Protein 3IQ0 (pdb70)

Radius of gyration: 28.47 Å; Cα contacts (8 Å, |Δi|>4): 1416; chains: 2; bounding box: 80×66×65 Å

InterPro domains:
  IPR011611 Carbohydrate kinase PfkB [PF00294] (44-296)
  IPR029056 Ribokinase-like [G3DSA:3.40.1190.20] (1-311)
  IPR029056 Ribokinase-like [SSF53613] (1-308)
  IPR050306 PfkB Carbohydrate Kinase [PTHR43085] (6-304)

Sequence (599 aa):
SKVFTIGEILVEIASKIGQPFDQPGIWNGPYPSGAPAIFIDQVTRLGVPCGIISCVGNDGFGDINIHRLAADGVDIRGISVLPLEATGSAFVTYHNRDFIFNIKNAACGKLSAQHVDENILKDCTHFHIGSSLFSFHVDAVKKAVTIVKANGGVISFDPNIRKELDIPERDALHFVLELTDIYPSEGEVLLLSPHSTPERAIAGFLEEGVKEVIVKRGNQGASYYSANEQFHVESYPVEEVDPTGAGDCFGGAWIACRQLGFDAHRALQYANACGALAVTRRGPEGTSRLEIETFIQRHLSKVFTIGEILVEIASKIGQPFDQPGIWNGPYPSGAPAIFIDQVTRLGVPCGIISCVGNDGFGDINIHRLAADGVDIRGISVLPLEATGSAFVTYGDRDFIFNIKNAACGKLSAQHVDENILKDCTHFHIGSSLFSFHVDAVKKAVTIVKANGGVISFDPNIRKELDIPERDALHFVLELTDIYPSEGEVLLLSPHSTPERAIAGFLEEGVKEVIVKRGNQGASYYSANEQFHVESYPVEEVDPTGAGDCFGGAWIACRQLGFDAHRALQYANACGALAVTRRGPEGTSRLEIETFIQRH

Organism: Escherichia coli O6:H1 (strain CFT073 / ATCC 700928 / UPEC) (NCBI:txid199310)

Secondary structure (DSSP, 8-state):
-EEEEES--EEE---SBT--SSS-EEEEE-EEE-HHHHHHHHHHHTT--EEEEEEEESSHHHHHHHHHHHHTT-B-TTEEEETTSPPEEEEEEB---EEEEE-TTSGGGG--GGG--GGGGTTEEEEE--TT-SS---HHHHHHHHHHHHTTPEEE----------S---HHHHHHHHT-SB--BGGGTTTT-S-SSHHHHHHHHHHHT-SBEEEE-GGG-EEEE-SS-EEEEPPPP---S--TTHHHHHHHHHHHHHHTT--HHHHHHHHHHHHHHHTTS----------HHHHHHH-/--EEEEES--EEE---STT--SSS-EEEEE-EEE-HHHHHHHHHHHTT--EEEEEEEESSHHHHHHHHHHHHTT-B-TTEEEETTS--EEEEE------EEEE-TTSSGGG--TTTT-SSSSTTEEEEE--TT-SS---HHHHHHHHHHHHTT-EEE----------S---HHHHHHHHT-SB--BGGGTTTT-SSSSHHHHHHHHHHHT--BEEEE-GGG-EEEE-SS-EEEEPPPP------TTHHHHHHHHHHHHHHTT--HHHHHHHHHHHHHHHTTSS---------HHHHHHH-

B-factor: mean 29.94, std 11.5, range [10.71, 70.35]

Structure (mmCIF, N/CA/C/O backbone):
data_3IQ0
#
_entry.id   3IQ0
#
_cell.length_a   63.304
_cell.length_b   87.256
_cell.length_c   112.249
_cell.angle_alpha   90.00
_cell.angle_beta   90.00
_cell.angle_gamma   90.00
#
_symmetry.space_group_name_H-M   'P 21 21 21'
#
loop_
_entity.id
_entity.type
_entity.pdbx_description
1 polymer 'putative Ribokinase II'
2 non-polymer 'MAGNESIUM ION'
3 non-polymer "ADENOSINE-5'-TRIPHOSPHATE"
4 water water
#
loop_
_atom_site.group_PDB
_atom_site.id
_atom_site.type_symbol
_atom_site.label_atom_id
_atom_site.label_alt_id
_atom_site.label_comp_id
_atom_site.label_asym_id
_atom_site.label_entity_id
_atom_site.label_seq_id
_atom_site.pdbx_PDB_ins_code
_atom_site.Cartn_x
_atom_site.Cartn_y
_atom_site.Cartn_z
_atom_site.occupancy
_atom_site.B_iso_or_equiv
_atom_site.auth_seq_id
_atom_site.auth_comp_id
_atom_site.auth_asym_id
_atom_site.auth_atom_id
_atom_site.pdbx_PDB_model_num
ATOM 1 N N . SER A 1 4 ? -2.200 57.131 41.102 1.00 35.35 -1 SER A N 1
ATOM 2 C CA . SER A 1 4 ? -1.243 57.967 40.319 1.00 35.43 -1 SER A CA 1
ATOM 3 C C . SER A 1 4 ? -1.846 58.276 38.953 1.00 34.68 -1 SER A C 1
ATOM 4 O O . SER A 1 4 ? -1.877 57.424 38.066 1.00 36.75 -1 SER A O 1
ATOM 7 N N . LYS A 1 5 ? -2.310 59.509 38.793 1.00 30.12 3 LYS A N 1
ATOM 8 C CA . LYS A 1 5 ? -2.959 59.945 37.569 1.00 26.58 3 LYS A CA 1
ATOM 9 C C . LYS A 1 5 ? -2.235 61.119 36.906 1.00 21.95 3 LYS A C 1
ATOM 10 O O . LYS A 1 5 ? -1.725 62.012 37.582 1.00 18.61 3 LYS A O 1
ATOM 16 N N . VAL A 1 6 ? -2.201 61.098 35.578 1.00 18.09 4 VAL A N 1
ATOM 17 C CA . VAL A 1 6 ? -1.583 62.151 34.774 1.00 15.27 4 VAL A CA 1
ATOM 18 C C . VAL A 1 6 ? -2.709 63.070 34.305 1.00 17.27 4 VAL A C 1
ATOM 19 O O . VAL A 1 6 ? -3.698 62.604 33.754 1.00 15.09 4 VAL A O 1
ATOM 23 N N . PHE A 1 7 ? -2.562 64.369 34.514 1.00 15.88 5 PHE A N 1
ATOM 24 C CA . PHE A 1 7 ? -3.602 65.307 34.098 1.00 13.25 5 PHE A CA 1
ATOM 25 C C . PHE A 1 7 ? -3.022 66.387 33.197 1.00 15.02 5 PHE A C 1
ATOM 26 O O . PHE A 1 7 ? -1.841 66.705 33.294 1.00 12.62 5 PHE A O 1
ATOM 34 N N . THR A 1 8 ? -3.841 66.920 32.296 1.00 14.69 6 THR A N 1
ATOM 35 C CA . THR A 1 8 ? -3.405 68.040 31.477 1.00 14.96 6 THR A CA 1
ATOM 36 C C . THR A 1 8 ? -4.576 69.008 31.470 1.00 14.56 6 THR A C 1
ATOM 37 O O . THR A 1 8 ? -5.616 68.731 32.055 1.00 14.59 6 THR A O 1
ATOM 41 N N . ILE A 1 9 ? -4.416 70.137 30.801 1.00 16.51 7 ILE A N 1
ATOM 42 C CA . ILE A 1 9 ? -5.471 71.132 30.768 1.00 15.84 7 ILE A CA 1
ATOM 43 C C . ILE A 1 9 ? -5.328 71.937 29.490 1.00 16.39 7 ILE A C 1
ATOM 44 O O . ILE A 1 9 ? -4.250 71.980 28.900 1.00 16.32 7 ILE A O 1
ATOM 49 N N . GLY A 1 10 ? -6.411 72.556 29.038 1.00 15.54 8 GLY A N 1
ATOM 50 C CA . GLY A 1 10 ? -6.283 73.358 27.844 1.00 17.92 8 GLY A CA 1
ATOM 51 C C . GLY A 1 10 ? -7.379 73.272 26.813 1.00 18.07 8 GLY A C 1
ATOM 52 O O . GLY A 1 10 ? -8.500 72.844 27.092 1.00 19.75 8 GLY A O 1
ATOM 53 N N . GLU A 1 11 ? -7.027 73.684 25.600 1.00 17.41 9 GLU A N 1
ATOM 54 C CA . GLU A 1 11 ? -7.960 73.714 24.498 1.00 17.82 9 GLU A CA 1
ATOM 55 C C . GLU A 1 11 ? -8.286 72.355 23.914 1.00 19.12 9 GLU A C 1
ATOM 56 O O . GLU A 1 11 ? -7.421 71.487 23.775 1.00 19.38 9 GLU A O 1
ATOM 62 N N . ILE A 1 12 ? -9.560 72.176 23.597 1.00 16.70 10 ILE A N 1
ATOM 63 C CA . ILE A 1 12 ? -10.048 70.971 22.953 1.00 17.08 10 ILE A CA 1
ATOM 64 C C . ILE A 1 12 ? -10.870 71.529 21.798 1.00 17.06 10 ILE A C 1
ATOM 65 O O . ILE A 1 12 ? -11.679 72.433 21.989 1.00 14.21 10 ILE A O 1
ATOM 70 N N . LEU A 1 13 ? -10.645 71.015 20.597 1.00 16.55 11 LEU A N 1
ATOM 71 C CA . LEU A 1 13 ? -11.372 71.510 19.440 1.00 17.29 11 LEU A CA 1
ATOM 72 C C . LEU A 1 13 ? -11.491 70.432 18.392 1.00 17.25 11 LEU A C 1
ATOM 73 O O . LEU A 1 13 ? -10.995 69.320 18.564 1.00 18.10 11 LEU A O 1
ATOM 78 N N . VAL A 1 14 ? -12.178 70.756 17.308 1.00 16.77 12 VAL A N 1
ATOM 79 C CA . VAL A 1 14 ? -12.314 69.810 16.227 1.00 16.79 12 VAL A CA 1
ATOM 80 C C . VAL A 1 14 ? -11.570 70.420 15.056 1.00 18.59 12 VAL A C 1
ATOM 81 O O . VAL A 1 14 ? -11.495 71.651 14.925 1.00 18.07 12 VAL A O 1
ATOM 85 N N . GLU A 1 15 ? -10.987 69.562 14.233 1.00 17.92 13 GLU A N 1
ATOM 86 C CA . GLU A 1 15 ? -10.278 70.026 13.064 1.00 21.65 13 GLU A CA 1
ATOM 87 C C . GLU A 1 15 ? -11.070 69.589 11.835 1.00 20.26 13 GLU A C 1
ATOM 88 O O . GLU A 1 15 ? -11.644 68.497 11.808 1.00 20.30 13 GLU A O 1
ATOM 94 N N . ILE A 1 16 ? -11.110 70.470 10.842 1.00 20.81 14 ILE A N 1
ATOM 95 C CA . ILE A 1 16 ? -11.797 70.243 9.570 1.00 21.12 14 ILE A CA 1
ATOM 96 C C . ILE A 1 16 ? -10.667 70.346 8.552 1.00 21.77 14 ILE A C 1
ATOM 97 O O . ILE A 1 16 ? -10.046 71.402 8.431 1.00 20.57 14 ILE A O 1
ATOM 110 N N . ALA A 1 18 ? -8.978 70.144 4.629 1.00 23.18 16 ALA A N 1
ATOM 111 C CA . ALA A 1 18 ? -9.272 70.267 3.205 1.00 25.66 16 ALA A CA 1
ATOM 112 C C . ALA A 1 18 ? -9.026 68.914 2.557 1.00 28.27 16 ALA A C 1
ATOM 113 O O . ALA A 1 18 ? -8.142 68.164 2.986 1.00 28.13 16 ALA A O 1
ATOM 115 N N . SER A 1 19 ? -9.817 68.606 1.533 1.00 29.35 17 SER A N 1
ATOM 116 C CA . SER A 1 19 ? -9.714 67.340 0.815 1.00 31.71 17 SER A CA 1
ATOM 117 C C . SER A 1 19 ? -8.578 67.302 -0.196 1.00 31.78 17 SER A C 1
ATOM 118 O O . SER A 1 19 ? -8.154 66.222 -0.599 1.00 32.93 17 SER A O 1
ATOM 121 N N . LYS A 1 20 ? -8.095 68.468 -0.615 1.00 32.34 18 LYS A N 1
ATOM 122 C CA . LYS A 1 20 ? -7.018 68.522 -1.599 1.00 33.84 18 LYS A CA 1
ATOM 123 C C . LYS A 1 20 ? -5.871 69.454 -1.239 1.00 34.02 18 LYS A C 1
ATOM 124 O O . LYS A 1 20 ? -6.056 70.459 -0.552 1.00 33.26 18 LYS A O 1
ATOM 130 N N . ILE A 1 21 ? -4.683 69.108 -1.727 1.00 33.11 19 ILE A N 1
ATOM 131 C CA . ILE A 1 21 ? -3.505 69.926 -1.514 1.00 34.04 19 ILE A CA 1
ATOM 132 C C . ILE A 1 21 ? -3.765 71.154 -2.374 1.00 34.32 19 ILE A C 1
ATOM 133 O O . ILE A 1 21 ? -4.271 71.032 -3.488 1.00 35.47 19 ILE A O 1
ATOM 138 N N . GLY A 1 22 ? -3.445 72.334 -1.855 1.00 34.24 20 GLY A N 1
ATOM 139 C CA . GLY A 1 22 ? -3.669 73.552 -2.613 1.00 33.69 20 GLY A CA 1
ATOM 140 C C . GLY A 1 22 ? -5.064 74.136 -2.447 1.00 33.60 20 GLY A C 1
ATOM 141 O O . GLY A 1 22 ? -5.295 75.297 -2.791 1.00 34.28 20 GLY A O 1
ATOM 142 N N . GLN A 1 23 ? -5.996 73.342 -1.922 1.00 33.16 21 GLN A N 1
ATOM 143 C CA . GLN A 1 23 ? -7.367 73.809 -1.722 1.00 31.45 21 GLN A CA 1
ATOM 144 C C . GLN A 1 23 ? -7.365 75.101 -0.906 1.00 31.19 21 GLN A C 1
ATOM 145 O O . GLN A 1 23 ? -6.855 75.138 0.214 1.00 30.67 21 GLN A O 1
ATOM 151 N N . PRO A 1 24 ? -7.931 76.184 -1.464 1.00 29.40 22 PRO A N 1
ATOM 152 C CA . PRO A 1 24 ? -7.989 77.479 -0.780 1.00 29.08 22 PRO A CA 1
ATOM 153 C C . PRO A 1 24 ? -9.106 77.573 0.252 1.00 28.25 22 PRO A C 1
ATOM 154 O O . PRO A 1 24 ? -9.970 76.701 0.336 1.00 28.55 22 PRO A O 1
ATOM 158 N N . PHE A 1 25 ? -9.071 78.635 1.045 1.00 27.94 23 PHE A N 1
ATOM 159 C CA . PHE A 1 25 ? -10.096 78.870 2.050 1.00 27.66 23 PHE A CA 1
ATOM 160 C C . PHE A 1 25 ? -11.242 79.680 1.431 1.00 28.53 23 PHE A C 1
ATOM 161 O O . PHE A 1 25 ? -12.388 79.569 1.860 1.00 30.25 23 PHE A O 1
ATOM 169 N N . ASP A 1 26 ? -10.932 80.472 0.406 1.00 27.98 24 ASP A N 1
ATOM 170 C CA . ASP A 1 26 ? -11.931 81.331 -0.225 1.00 28.90 24 ASP A CA 1
ATOM 171 C C . ASP A 1 26 ? -12.639 80.792 -1.469 1.00 30.33 24 ASP A C 1
ATOM 172 O O . ASP A 1 26 ? -12.970 81.551 -2.379 1.00 28.69 24 ASP A O 1
ATOM 177 N N . GLN A 1 27 ? -12.890 79.488 -1.494 1.00 30.80 25 GLN A N 1
ATOM 178 C CA . GLN A 1 27 ? -13.576 78.852 -2.615 1.00 32.03 25 GLN A CA 1
ATOM 179 C C . GLN A 1 27 ? -14.355 77.648 -2.103 1.00 31.18 25 GLN A C 1
ATOM 180 O O . GLN A 1 27 ? -13.887 76.929 -1.214 1.00 31.18 25 GLN A O 1
ATOM 186 N N . PRO A 1 28 ? -15.560 77.415 -2.645 1.00 28.75 26 PRO A N 1
ATOM 187 C CA . PRO A 1 28 ? -16.325 76.260 -2.180 1.00 28.76 26 PRO A CA 1
ATOM 188 C C . PRO A 1 28 ? -15.506 75.014 -2.492 1.00 28.43 26 PRO A C 1
ATOM 189 O O . PRO A 1 28 ? -14.813 74.966 -3.505 1.00 28.50 26 PRO A O 1
ATOM 193 N N . GLY A 1 29 ? -15.574 74.017 -1.622 1.00 28.68 27 GLY A N 1
ATOM 194 C CA . GLY A 1 29 ? -14.819 72.802 -1.852 1.00 28.19 27 GLY A CA 1
ATOM 195 C C . GLY A 1 29 ? -15.285 71.678 -0.958 1.00 28.10 27 GLY A C 1
ATOM 196 O O . GLY A 1 29 ? -16.372 71.746 -0.384 1.00 30.01 27 GLY A O 1
ATOM 197 N N . ILE A 1 30 ? -14.462 70.641 -0.840 1.00 27.12 28 ILE A N 1
ATOM 198 C CA . ILE A 1 30 ? -14.792 69.491 -0.011 1.00 25.75 28 ILE A CA 1
ATOM 199 C C . ILE A 1 30 ? -13.850 69.408 1.195 1.00 24.68 28 ILE A C 1
ATOM 200 O O . ILE A 1 30 ? -12.636 69.550 1.056 1.00 23.70 28 ILE A O 1
ATOM 205 N N . TRP A 1 31 ? -14.426 69.174 2.369 1.00 23.19 29 TRP A N 1
ATOM 206 C CA . TRP A 1 31 ? -13.662 69.080 3.606 1.00 22.67 29 TRP A CA 1
ATOM 207 C C . TRP A 1 31 ? -13.984 67.794 4.350 1.00 23.51 29 TRP A C 1
ATOM 208 O O . TRP A 1 31 ? -15.063 67.226 4.192 1.00 24.05 29 TRP A O 1
ATOM 219 N N . ASN A 1 32 ? -13.035 67.342 5.167 1.00 23.48 30 ASN A N 1
ATOM 220 C CA . ASN A 1 32 ? -13.199 66.125 5.945 1.00 23.05 30 ASN A CA 1
ATOM 221 C C . ASN A 1 32 ? -13.157 66.467 7.424 1.00 22.97 30 ASN A C 1
ATOM 222 O O . ASN A 1 32 ? -12.346 67.285 7.856 1.00 22.30 30 ASN A O 1
ATOM 227 N N . GLY A 1 33 ? -14.027 65.833 8.199 1.00 22.70 31 GLY A N 1
ATOM 228 C CA . GLY A 1 33 ? -14.054 66.097 9.624 1.00 22.15 31 GLY A CA 1
ATOM 229 C C . GLY A 1 33 ? -15.471 66.031 10.147 1.00 23.04 31 GLY A C 1
ATOM 230 O O . GLY A 1 33 ? -16.375 65.598 9.429 1.00 23.80 31 GLY A O 1
ATOM 231 N N . PRO A 1 34 ? -15.699 66.448 11.399 1.00 21.07 32 PRO A N 1
ATOM 232 C CA . PRO A 1 34 ? -14.655 66.963 12.291 1.00 21.19 32 PRO A CA 1
ATOM 233 C C . PRO A 1 34 ? -13.797 65.836 12.869 1.00 22.45 32 PRO A C 1
ATOM 234 O O . PRO A 1 34 ? -14.227 64.685 12.909 1.00 20.46 32 PRO A O 1
ATOM 238 N N . TYR A 1 35 ? -12.580 66.171 13.299 1.00 23.41 33 TYR A N 1
ATOM 239 C CA . TYR A 1 35 ? -11.678 65.202 13.923 1.00 22.74 33 TYR A CA 1
ATOM 240 C C . TYR A 1 35 ? -11.310 65.757 15.299 1.00 22.74 33 TYR A C 1
ATOM 241 O O . TYR A 1 35 ? -11.094 66.959 15.445 1.00 22.16 33 TYR A O 1
ATOM 250 N N . PRO A 1 36 ? -11.246 64.894 16.328 1.00 21.92 34 PRO A N 1
ATOM 251 C CA . PRO A 1 36 ? -10.891 65.374 17.673 1.00 21.90 34 PRO A CA 1
ATOM 252 C C . PRO A 1 36 ? -9.518 66.021 17.600 1.00 20.31 34 PRO A C 1
ATOM 253 O O . PRO A 1 36 ? -8.644 65.529 16.890 1.00 21.17 34 PRO A O 1
ATOM 257 N N . SER A 1 37 ? -9.315 67.116 18.325 1.00 18.72 35 SER A N 1
ATOM 258 C CA . SER A 1 37 ? -8.032 67.794 18.239 1.00 17.48 35 SER A CA 1
ATOM 259 C C . SER A 1 37 ? -7.745 68.735 19.397 1.00 15.50 35 SER A C 1
ATOM 260 O O . SER A 1 37 ? -8.561 68.894 20.302 1.00 18.31 35 SER A O 1
ATOM 263 N N . GLY A 1 38 ? -6.588 69.384 19.337 1.00 16.13 36 GLY A N 1
ATOM 264 C CA . GLY A 1 38 ? -6.170 70.285 20.396 1.00 14.34 36 GLY A CA 1
ATOM 265 C C . GLY A 1 38 ? -4.978 69.610 21.053 1.00 15.32 36 GLY A C 1
ATOM 266 O O . GLY A 1 38 ? -5.096 68.474 21.483 1.00 15.28 36 GLY A O 1
ATOM 267 N N . ALA A 1 39 ? -3.839 70.295 21.141 1.00 13.95 37 ALA A N 1
ATOM 268 C CA . ALA A 1 39 ? -2.631 69.694 21.717 1.00 14.27 37 ALA A CA 1
ATOM 269 C C . ALA A 1 39 ? -2.802 68.949 23.054 1.00 12.20 37 ALA A C 1
ATOM 270 O O . ALA A 1 39 ? -2.325 67.830 23.207 1.00 12.67 37 ALA A O 1
ATOM 272 N N . PRO A 1 40 ? -3.479 69.556 24.037 1.00 13.85 38 PRO A N 1
ATOM 273 C CA . PRO A 1 40 ? -3.635 68.841 25.310 1.00 13.67 38 PRO A CA 1
ATOM 274 C C . PRO A 1 40 ? -4.387 67.522 25.130 1.00 14.48 38 PRO A C 1
ATOM 275 O O . PRO A 1 40 ? -4.042 66.512 25.737 1.00 14.88 38 PRO A O 1
ATOM 279 N N . ALA A 1 41 ? -5.413 67.543 24.284 1.00 13.50 39 ALA A N 1
ATOM 280 C CA . ALA A 1 41 ? -6.229 66.359 24.039 1.00 15.11 39 ALA A CA 1
ATOM 281 C C . ALA A 1 41 ? -5.457 65.258 23.329 1.00 13.46 39 ALA A C 1
ATOM 282 O O . ALA A 1 41 ? -5.629 64.084 23.625 1.00 15.43 39 ALA A O 1
ATOM 284 N N . ILE A 1 42 ? -4.613 65.642 22.383 1.00 15.81 40 ILE A N 1
ATOM 285 C CA . ILE A 1 42 ? -3.821 64.671 21.642 1.00 15.07 40 ILE A CA 1
ATOM 286 C C . ILE A 1 42 ? -2.843 64.030 22.620 1.00 14.39 40 ILE A C 1
ATOM 287 O O . ILE A 1 42 ? -2.704 62.807 22.673 1.00 14.69 40 ILE A O 1
ATOM 292 N N . PHE A 1 43 ? -2.199 64.872 23.420 1.00 14.23 41 PHE A N 1
ATOM 293 C CA . PHE A 1 43 ? -1.244 64.419 24.423 1.00 12.88 41 PHE A CA 1
ATOM 294 C C . PHE A 1 43 ? -1.905 63.419 25.365 1.00 14.13 41 PHE A C 1
ATOM 295 O O . PHE A 1 43 ? -1.413 62.305 25.539 1.00 14.58 41 PHE A O 1
ATOM 303 N N . ILE A 1 44 ? -3.029 63.816 25.957 1.00 11.96 42 ILE A N 1
ATOM 304 C CA . ILE A 1 44 ? -3.718 62.947 26.907 1.00 13.62 42 ILE A CA 1
ATOM 305 C C . ILE A 1 44 ? -4.283 61.696 26.250 1.00 13.70 42 ILE A C 1
ATOM 306 O O . ILE A 1 44 ? -4.444 60.667 26.911 1.00 14.71 42 ILE A O 1
ATOM 311 N N . ASP A 1 45 ? -4.554 61.757 24.949 1.00 15.82 43 ASP A N 1
ATOM 312 C CA . ASP A 1 45 ? -5.052 60.570 24.268 1.00 15.52 43 ASP A CA 1
ATOM 313 C C . ASP A 1 45 ? -3.915 59.561 24.155 1.00 15.68 43 ASP A C 1
ATOM 314 O O . ASP A 1 45 ? -4.124 58.362 24.313 1.00 13.99 43 ASP A O 1
ATOM 319 N N . GLN A 1 46 ? -2.709 60.052 23.873 1.00 16.13 44 GLN A N 1
ATOM 320 C CA . GLN A 1 46 ? -1.540 59.182 23.753 1.00 16.32 44 GLN A CA 1
ATOM 321 C C . GLN A 1 46 ? -1.203 58.553 25.113 1.00 16.80 44 GLN A C 1
ATOM 322 O O . GLN A 1 46 ? -0.770 57.410 25.188 1.00 14.54 44 GLN A O 1
ATOM 328 N N . VAL A 1 47 ? -1.394 59.307 26.189 1.00 14.86 45 VAL A N 1
ATOM 329 C CA . VAL A 1 47 ? -1.110 58.779 27.521 1.00 15.83 45 VAL A CA 1
ATOM 330 C C . VAL A 1 47 ? -2.008 57.596 27.841 1.00 16.32 45 VAL A C 1
ATOM 331 O O . VAL A 1 47 ? -1.533 56.560 28.308 1.00 17.59 45 VAL A O 1
ATOM 335 N N . THR A 1 48 ? -3.303 57.741 27.570 1.00 16.86 46 THR A N 1
ATOM 336 C CA . THR A 1 48 ? -4.256 56.679 27.883 1.00 16.79 46 THR A CA 1
ATOM 337 C C . THR A 1 48 ? -4.089 55.451 27.002 1.00 16.68 46 THR A C 1
ATOM 338 O O . THR A 1 48 ? -4.258 54.327 27.463 1.00 16.44 46 THR A O 1
ATOM 342 N N . ARG A 1 49 ? -3.745 55.655 25.736 1.00 16.21 47 ARG A N 1
ATOM 343 C CA . ARG A 1 49 ? -3.573 54.514 24.849 1.00 18.02 47 ARG A CA 1
ATOM 344 C C . ARG A 1 49 ? -2.361 53.672 25.265 1.00 19.39 47 ARG A C 1
ATOM 345 O O . ARG A 1 49 ? -2.207 52.538 24.821 1.00 19.96 47 ARG A O 1
ATOM 353 N N . LEU A 1 50 ? -1.501 54.229 26.117 1.00 18.26 48 LEU A N 1
ATOM 354 C CA . LEU A 1 50 ? -0.333 53.498 26.603 1.00 16.28 48 LEU A CA 1
ATOM 355 C C . LEU A 1 50 ? -0.638 52.861 27.967 1.00 16.95 48 LEU A C 1
ATOM 356 O O . LEU A 1 50 ? 0.252 52.337 28.633 1.00 18.74 48 LEU A O 1
ATOM 361 N N . GLY A 1 51 ? -1.907 52.916 28.374 1.00 15.86 49 GLY A N 1
ATOM 362 C CA . GLY A 1 51 ? -2.321 52.302 29.625 1.00 18.22 49 GLY A CA 1
ATOM 363 C C . GLY A 1 51 ? -2.069 53.027 30.937 1.00 19.31 49 GLY A C 1
ATOM 364 O O . GLY A 1 51 ? -2.011 52.394 31.994 1.00 20.30 49 GLY A O 1
ATOM 365 N N . VAL A 1 52 ? -1.934 54.347 30.891 1.00 18.08 50 VAL A N 1
ATOM 366 C CA . VAL A 1 52 ? -1.687 55.120 32.105 1.00 18.08 50 VAL A CA 1
ATOM 367 C C . VAL A 1 52 ? -2.927 55.935 32.456 1.00 17.99 50 VAL A C 1
ATOM 368 O O . VAL A 1 52 ? -3.470 56.638 31.607 1.00 18.74 50 VAL A O 1
ATOM 372 N N . PRO A 1 53 ? -3.405 55.844 33.710 1.00 17.70 51 PRO A N 1
ATOM 373 C CA . PRO A 1 53 ? -4.599 56.619 34.075 1.00 16.54 51 PRO A CA 1
ATOM 374 C C . PRO A 1 53 ? -4.373 58.115 33.894 1.00 17.81 51 PRO A C 1
ATOM 375 O O . PRO A 1 53 ? -3.302 58.636 34.209 1.00 18.46 51 PRO A O 1
ATOM 379 N N . CYS A 1 54 ? -5.379 58.806 33.374 1.00 18.23 52 CYS A N 1
ATOM 380 C CA . CYS A 1 54 ? -5.238 60.233 33.126 1.00 16.86 52 CYS A CA 1
ATOM 381 C C . CYS A 1 54 ? -6.565 60.961 32.978 1.00 16.54 52 CYS A C 1
ATOM 382 O O . CYS A 1 54 ? -7.617 60.345 32.842 1.00 16.45 52 CYS A O 1
ATOM 385 N N . GLY A 1 55 ? -6.488 62.289 32.996 1.00 16.88 53 GLY A N 1
ATOM 386 C CA . GLY A 1 55 ? -7.672 63.115 32.859 1.00 15.85 53 GLY A CA 1
ATOM 387 C C . GLY A 1 55 ? -7.304 64.424 32.200 1.00 17.54 53 GLY A C 1
ATOM 388 O O . GLY A 1 55 ? -6.122 64.703 31.999 1.00 15.16 53 GLY A O 1
ATOM 389 N N . ILE A 1 56 ? -8.309 65.227 31.857 1.00 17.36 54 ILE A N 1
ATOM 390 C CA . ILE A 1 56 ? -8.077 66.514 31.214 1.00 17.53 54 ILE A CA 1
ATOM 391 C C . ILE A 1 56 ? -9.097 67.550 31.676 1.00 17.03 54 ILE A C 1
ATOM 392 O O . ILE A 1 56 ? -10.249 67.221 31.963 1.00 17.07 54 ILE A O 1
ATOM 397 N N . ILE A 1 57 ? -8.663 68.800 31.773 1.00 16.27 55 ILE A N 1
ATOM 398 C CA . ILE A 1 57 ? -9.562 69.879 32.171 1.00 16.52 55 ILE A CA 1
ATOM 399 C C . ILE A 1 57 ? -9.705 70.846 31.002 1.00 17.21 55 ILE A C 1
ATOM 400 O O . ILE A 1 57 ? -8.738 71.473 30.585 1.00 15.87 55 ILE A O 1
ATOM 405 N N . SER A 1 58 ? -10.917 70.954 30.468 1.00 19.57 56 SER A N 1
ATOM 406 C CA . SER A 1 58 ? -11.181 71.839 29.337 1.00 19.83 56 SER A CA 1
ATOM 407 C C . SER A 1 58 ? -12.645 72.239 29.285 1.00 20.30 56 SER A C 1
ATOM 408 O O . SER A 1 58 ? -13.456 71.805 30.101 1.00 19.45 56 SER A O 1
ATOM 411 N N . CYS A 1 59 ? -12.968 73.055 28.288 1.00 21.20 57 CYS A N 1
ATOM 412 C CA . CYS A 1 59 ? -14.322 73.526 28.058 1.00 21.29 57 CYS A CA 1
ATOM 413 C C . CYS A 1 59 ? -14.718 73.326 26.596 1.00 21.54 57 CYS A C 1
ATOM 414 O O . CYS A 1 59 ? -13.969 73.681 25.685 1.00 20.68 57 CYS A O 1
ATOM 417 N N . VAL A 1 60 ? -15.878 72.722 26.376 1.00 20.32 58 VAL A N 1
ATOM 418 C CA . VAL A 1 60 ? -16.382 72.535 25.021 1.00 19.67 58 VAL A CA 1
ATOM 419 C C . VAL A 1 60 ? -17.793 73.080 25.033 1.00 20.82 58 VAL A C 1
ATOM 420 O O . VAL A 1 60 ? -18.351 73.348 26.095 1.00 19.97 58 VAL A O 1
ATOM 424 N N . GLY A 1 61 ? -18.369 73.264 23.855 1.00 21.94 59 GLY A N 1
ATOM 425 C CA . GLY A 1 61 ? -19.721 73.773 23.793 1.00 22.37 59 GLY A CA 1
ATOM 426 C C . GLY A 1 61 ? -20.700 72.625 23.885 1.00 23.27 59 GLY A C 1
ATOM 427 O O . GLY A 1 61 ? -20.313 71.461 23.844 1.00 20.75 59 GLY A O 1
ATOM 428 N N . ASN A 1 62 ? -21.974 72.951 24.026 1.00 24.92 60 ASN A N 1
ATOM 429 C CA . ASN A 1 62 ? -23.004 71.926 24.102 1.00 27.10 60 ASN A CA 1
ATOM 430 C C . ASN A 1 62 ? -23.459 71.653 22.668 1.00 27.09 60 ASN A C 1
ATOM 431 O O . ASN A 1 62 ? -24.551 72.041 22.264 1.00 25.93 60 ASN A O 1
ATOM 436 N N . ASP A 1 63 ? -22.586 71.000 21.902 1.00 27.32 61 ASP A N 1
ATOM 437 C CA . ASP A 1 63 ? -22.857 70.666 20.505 1.00 25.89 61 ASP A CA 1
ATOM 438 C C . ASP A 1 63 ? -22.125 69.392 20.070 1.00 27.09 61 ASP A C 1
ATOM 439 O O . ASP A 1 63 ? -21.320 68.835 20.821 1.00 25.68 61 ASP A O 1
ATOM 444 N N . GLY A 1 64 ? -22.413 68.940 18.853 1.00 25.12 62 GLY A N 1
ATOM 445 C CA . GLY A 1 64 ? -21.788 67.738 18.334 1.00 25.90 62 GLY A CA 1
ATOM 446 C C . GLY A 1 64 ? -20.267 67.780 18.277 1.00 24.98 62 GLY A C 1
ATOM 447 O O . GLY A 1 64 ? -19.608 66.744 18.383 1.00 25.25 62 GLY A O 1
ATOM 448 N N . PHE A 1 65 ? -19.701 68.969 18.101 1.00 23.86 63 PHE A N 1
ATOM 449 C CA . PHE A 1 65 ? -18.253 69.094 18.037 1.00 22.23 63 PHE A CA 1
ATOM 450 C C . PHE A 1 65 ? -17.634 68.837 19.403 1.00 22.62 63 PHE A C 1
ATOM 451 O O . PHE A 1 65 ? -16.527 68.302 19.503 1.00 21.33 63 PHE A O 1
ATOM 459 N N . GLY A 1 66 ? -18.352 69.224 20.453 1.00 20.99 64 GLY A N 1
ATOM 460 C CA . GLY A 1 66 ? -17.863 68.988 21.795 1.00 21.75 64 GLY A CA 1
ATOM 461 C C . GLY A 1 66 ? -17.997 67.504 22.064 1.00 22.87 64 GLY A C 1
ATOM 462 O O . GLY A 1 66 ? -17.121 66.885 22.669 1.00 22.11 64 GLY A O 1
ATOM 463 N N . ASP A 1 67 ? -19.090 66.921 21.579 1.00 23.74 65 ASP A N 1
ATOM 464 C CA . ASP A 1 67 ? -19.354 65.495 21.781 1.00 25.70 65 ASP A CA 1
ATOM 465 C C . ASP A 1 67 ? -18.340 64.541 21.166 1.00 24.38 65 ASP A C 1
ATOM 466 O O . ASP A 1 67 ? -17.925 63.585 21.808 1.00 24.33 65 ASP A O 1
ATOM 471 N N . ILE A 1 68 ? -17.947 64.783 19.923 1.00 25.28 66 ILE A N 1
ATOM 472 C CA . ILE A 1 68 ? -16.992 63.895 19.279 1.00 24.94 66 ILE A CA 1
ATOM 473 C C . ILE A 1 68 ? -15.699 63.823 20.102 1.00 25.62 66 ILE A C 1
ATOM 474 O O . ILE A 1 68 ? -15.067 62.767 20.195 1.00 25.69 66 ILE A O 1
ATOM 479 N N . ASN A 1 69 ? -15.325 64.942 20.717 1.00 22.22 67 ASN A N 1
ATOM 480 C CA . ASN A 1 69 ? -14.118 64.991 21.536 1.00 22.60 67 ASN A CA 1
ATOM 481 C C . ASN A 1 69 ? -14.307 64.228 22.838 1.00 22.47 67 ASN A C 1
ATOM 482 O O . ASN A 1 69 ? -13.476 63.399 23.203 1.00 21.32 67 ASN A O 1
ATOM 487 N N . ILE A 1 70 ? -15.402 64.507 23.538 1.00 20.48 68 ILE A N 1
ATOM 488 C CA . ILE A 1 70 ? -15.676 63.819 24.789 1.00 23.57 68 ILE A CA 1
ATOM 489 C C . ILE A 1 70 ? -15.781 62.317 24.546 1.00 23.41 68 ILE A C 1
ATOM 490 O O . ILE A 1 70 ? -15.176 61.526 25.264 1.00 22.82 68 ILE A O 1
ATOM 495 N N . HIS A 1 71 ? -16.532 61.935 23.516 1.00 25.29 69 HIS A N 1
ATOM 496 C CA . HIS A 1 71 ? -16.711 60.525 23.181 1.00 26.40 69 HIS A CA 1
ATOM 497 C C . HIS A 1 71 ? -15.384 59.822 22.889 1.00 24.89 69 HIS A C 1
ATOM 498 O O . HIS A 1 71 ? -15.128 58.730 23.392 1.00 24.77 69 HIS A O 1
ATOM 505 N N . ARG A 1 72 ? -14.545 60.445 22.070 1.00 23.25 70 ARG A N 1
ATOM 506 C CA . ARG A 1 72 ? -13.258 59.860 21.719 1.00 24.30 70 ARG A CA 1
ATOM 507 C C . ARG A 1 72 ? -12.389 59.641 22.954 1.00 23.14 70 ARG A C 1
ATOM 508 O O . ARG A 1 72 ? -11.926 58.532 23.201 1.00 22.69 70 ARG A O 1
ATOM 516 N N . LEU A 1 73 ? -12.178 60.699 23.729 1.00 21.60 71 LEU A N 1
ATOM 517 C CA . LEU A 1 73 ? -11.359 60.604 24.931 1.00 21.07 71 LEU A CA 1
ATOM 518 C C . LEU A 1 73 ? -11.935 59.604 25.936 1.00 20.91 71 LEU A C 1
ATOM 519 O O . LEU A 1 73 ? -11.205 58.783 26.478 1.00 19.02 71 LEU A O 1
ATOM 524 N N . ALA A 1 74 ? -13.239 59.681 26.185 1.00 20.90 72 ALA A N 1
ATOM 525 C CA . ALA A 1 74 ? -13.888 58.766 27.115 1.00 21.09 72 ALA A CA 1
ATOM 526 C C . ALA A 1 74 ? -13.695 57.310 26.670 1.00 21.08 72 ALA A C 1
ATOM 527 O O . ALA A 1 74 ? -13.276 56.469 27.458 1.00 21.03 72 ALA A O 1
ATOM 529 N N . ALA A 1 75 ? -13.990 57.012 25.408 1.00 21.17 73 ALA A N 1
ATOM 530 C CA . ALA A 1 75 ? -13.829 55.648 24.886 1.00 21.79 73 ALA A CA 1
ATOM 531 C C . ALA A 1 75 ? -12.383 55.142 24.991 1.00 23.20 73 ALA A C 1
ATOM 532 O O . ALA A 1 75 ? -12.139 53.935 25.103 1.00 23.29 73 ALA A O 1
ATOM 534 N N . ASP A 1 76 ? -11.421 56.057 24.951 1.00 23.92 74 ASP A N 1
ATOM 535 C CA . ASP A 1 76 ? -10.022 55.668 25.035 1.00 21.84 74 ASP A CA 1
ATOM 536 C C . ASP A 1 76 ? -9.521 55.509 26.470 1.00 22.29 74 ASP A C 1
ATOM 537 O O . ASP A 1 76 ? -8.366 55.149 26.682 1.00 20.78 74 ASP A O 1
ATOM 542 N N . GLY A 1 77 ? -10.392 55.773 27.446 1.00 21.93 75 GLY A N 1
ATOM 543 C CA . GLY A 1 77 ? -10.024 55.611 28.848 1.00 19.33 75 GLY A CA 1
ATOM 544 C C . GLY A 1 77 ? -9.753 56.882 29.636 1.00 20.16 75 GLY A C 1
ATOM 545 O O . GLY A 1 77 ? -9.499 56.844 30.840 1.00 18.29 75 GLY A O 1
ATOM 546 N N . VAL A 1 78 ? -9.814 58.023 28.971 1.00 18.28 76 VAL A N 1
ATOM 547 C CA . VAL A 1 78 ? -9.550 59.275 29.661 1.00 17.61 76 VAL A CA 1
ATOM 548 C C . VAL A 1 78 ? -10.678 59.671 30.622 1.00 19.51 76 VAL A C 1
ATOM 549 O O . VAL A 1 78 ? -11.858 59.471 30.326 1.00 18.77 76 VAL A O 1
ATOM 553 N N . ASP A 1 79 ? -10.298 60.205 31.780 1.00 17.98 77 ASP A N 1
ATOM 554 C CA . ASP A 1 79 ? -11.250 60.692 32.771 1.00 20.52 77 ASP A CA 1
ATOM 555 C C . ASP A 1 79 ? -11.721 62.046 32.234 1.00 19.55 77 ASP A C 1
ATOM 556 O O . ASP A 1 79 ? -10.941 62.991 32.172 1.00 20.20 77 ASP A O 1
ATOM 561 N N . ILE A 1 80 ? -12.987 62.143 31.840 1.00 19.92 78 ILE A N 1
ATOM 562 C CA . ILE A 1 80 ? -13.488 63.397 31.283 1.00 21.77 78 ILE A CA 1
ATOM 563 C C . ILE A 1 80 ? -14.366 64.266 32.187 1.00 22.75 78 ILE A C 1
ATOM 564 O O . ILE A 1 80 ? -15.054 65.165 31.707 1.00 22.76 78 ILE A O 1
ATOM 569 N N . ARG A 1 81 ? -14.343 64.011 33.492 1.00 23.81 79 ARG A N 1
ATOM 570 C CA . ARG A 1 81 ? -15.145 64.816 34.415 1.00 23.61 79 ARG A CA 1
ATOM 571 C C . ARG A 1 81 ? -14.702 66.273 34.351 1.00 23.07 79 ARG A C 1
ATOM 572 O O . ARG A 1 81 ? -15.486 67.178 34.619 1.00 24.46 79 ARG A O 1
ATOM 580 N N . GLY A 1 82 ? -13.437 66.485 34.003 1.00 22.24 80 GLY A N 1
ATOM 581 C CA . GLY A 1 82 ? -12.877 67.825 33.939 1.00 20.84 80 GLY A CA 1
ATOM 582 C C . GLY A 1 82 ? -13.239 68.651 32.719 1.00 19.69 80 GLY A C 1
ATOM 583 O O . GLY A 1 82 ? -12.851 69.821 32.616 1.00 18.79 80 GLY A O 1
ATOM 584 N N . ILE A 1 83 ? -13.956 68.053 31.779 1.00 18.60 81 ILE A N 1
ATOM 585 C CA . ILE A 1 83 ? -14.362 68.787 30.587 1.00 19.51 81 ILE A CA 1
ATOM 586 C C . ILE A 1 83 ? -15.748 69.365 30.846 1.00 21.71 81 ILE A C 1
ATOM 587 O O . ILE A 1 83 ? -16.736 68.631 30.919 1.00 21.65 81 ILE A O 1
ATOM 592 N N . SER A 1 84 ? -15.807 70.681 31.027 1.00 21.54 82 SER A N 1
ATOM 593 C CA . SER A 1 84 ? -17.071 71.360 31.269 1.00 22.53 82 SER A CA 1
ATOM 594 C C . SER A 1 84 ? -17.747 71.650 29.932 1.00 24.19 82 SER A C 1
ATOM 595 O O . SER A 1 84 ? -17.075 71.860 28.920 1.00 22.90 82 SER A O 1
ATOM 598 N N . VAL A 1 85 ? -19.074 71.656 29.935 1.00 22.34 83 VAL A N 1
ATOM 599 C CA . VAL A 1 85 ? -19.843 71.933 28.729 1.00 23.84 83 VAL A CA 1
ATOM 600 C C . VAL A 1 85 ? -20.509 73.298 28.890 1.00 25.69 83 VAL A C 1
ATOM 601 O O . VAL A 1 85 ? -21.212 73.549 29.871 1.00 25.31 83 VAL A O 1
ATOM 605 N N . LEU A 1 86 ? -20.265 74.179 27.930 1.00 25.26 84 LEU A N 1
ATOM 606 C CA . LEU A 1 86 ? -20.800 75.531 27.966 1.00 28.77 84 LEU A CA 1
ATOM 607 C C . LEU A 1 86 ? -21.916 75.735 26.944 1.00 31.05 84 LEU A C 1
ATOM 608 O O . LEU A 1 86 ? -21.665 75.812 25.742 1.00 32.66 84 LEU A O 1
ATOM 613 N N . PRO A 1 87 ? -23.167 75.844 27.425 1.00 32.51 85 PRO A N 1
ATOM 614 C CA . PRO A 1 87 ? -24.402 76.038 26.654 1.00 33.40 85 PRO A CA 1
ATOM 615 C C . PRO A 1 87 ? -24.413 77.220 25.688 1.00 33.37 85 PRO A C 1
ATOM 616 O O . PRO A 1 87 ? -24.980 77.129 24.601 1.00 35.19 85 PRO A O 1
ATOM 620 N N . LEU A 1 88 ? -23.793 78.325 26.084 1.00 33.49 86 LEU A N 1
ATOM 621 C CA . LEU A 1 88 ? -23.782 79.524 25.253 1.00 34.66 86 LEU A CA 1
ATOM 622 C C . LEU A 1 88 ? -22.542 79.699 24.375 1.00 34.22 86 LEU A C 1
ATOM 623 O O . LEU A 1 88 ? -22.405 80.712 23.687 1.00 32.86 86 LEU A O 1
ATOM 628 N N . GLU A 1 89 ? -21.646 78.718 24.393 1.00 32.53 87 GLU A N 1
ATOM 629 C CA . GLU A 1 89 ? -20.425 78.795 23.602 1.00 31.72 87 GLU A CA 1
ATOM 630 C C . GLU A 1 89 ? -20.292 77.660 22.593 1.00 30.19 87 GLU A C 1
ATOM 631 O O . GLU A 1 89 ? -20.689 76.525 22.859 1.00 30.11 87 GLU A O 1
ATOM 637 N N . ALA A 1 90 ? -19.714 77.973 21.434 1.00 28.85 88 ALA A N 1
ATOM 638 C CA . ALA A 1 90 ? -19.492 76.974 20.397 1.00 25.77 88 ALA A CA 1
ATOM 639 C C . ALA A 1 90 ? -18.135 76.325 20.647 1.00 24.12 88 ALA A C 1
ATOM 640 O O . ALA A 1 90 ? -17.177 76.997 21.020 1.00 22.95 88 ALA A O 1
ATOM 642 N N . THR A 1 91 ? -18.063 75.016 20.452 1.00 21.45 89 THR A N 1
ATOM 643 C CA . THR A 1 91 ? -16.817 74.280 20.624 1.00 19.59 89 THR A CA 1
ATOM 644 C C . THR A 1 91 ? -15.810 74.839 19.618 1.00 19.12 89 THR A C 1
ATOM 645 O O . THR A 1 91 ? -16.172 75.162 18.487 1.00 18.04 89 THR A O 1
ATOM 649 N N . GLY A 1 92 ? -14.558 74.970 20.045 1.00 17.99 90 GLY A N 1
ATOM 650 C CA . GLY A 1 92 ? -13.519 75.502 19.182 1.00 17.27 90 GLY A CA 1
ATOM 651 C C . GLY A 1 92 ? -13.302 74.670 17.934 1.00 18.27 90 GLY A C 1
ATOM 652 O O . GLY A 1 92 ? -13.556 73.465 17.917 1.00 16.70 90 GLY A O 1
ATOM 653 N N . SER A 1 93 ? -12.809 75.315 16.881 1.00 20.18 91 SER A N 1
ATOM 654 C CA . SER A 1 93 ? -12.575 74.624 15.621 1.00 19.94 91 SER A CA 1
ATOM 655 C C . SER A 1 93 ? -11.360 75.180 14.905 1.00 19.49 91 SER A C 1
ATOM 656 O O . SER A 1 93 ? -10.881 76.281 15.208 1.00 19.81 91 SER A O 1
ATOM 659 N N . ALA A 1 94 ? -10.871 74.410 13.941 1.00 18.91 92 ALA A N 1
ATOM 660 C CA . ALA A 1 94 ? -9.731 74.823 13.140 1.00 19.72 92 ALA A CA 1
ATOM 661 C C . ALA A 1 94 ? -9.828 74.204 11.755 1.00 19.55 92 ALA A C 1
ATOM 662 O O . ALA A 1 94 ? -9.939 72.988 11.612 1.00 21.57 92 ALA A O 1
ATOM 664 N N . PHE A 1 95 ? -9.826 75.059 10.740 1.00 20.20 93 PHE A N 1
ATOM 665 C CA . PHE A 1 95 ? -9.864 74.616 9.351 1.00 20.66 93 PHE A CA 1
ATOM 666 C C . PHE A 1 95 ? -8.413 74.635 8.897 1.00 22.07 93 PHE A C 1
ATOM 667 O O . PHE A 1 95 ? -7.711 75.616 9.127 1.00 22.68 93 PHE A O 1
ATOM 675 N N . VAL A 1 96 ? -7.959 73.566 8.257 1.00 21.58 94 VAL A N 1
ATOM 676 C CA . VAL A 1 96 ? -6.580 73.519 7.794 1.00 23.74 94 VAL A CA 1
ATOM 677 C C . VAL A 1 96 ? -6.478 73.083 6.344 1.00 24.95 94 VAL A C 1
ATOM 678 O O . VAL A 1 96 ? -7.209 72.211 5.895 1.00 22.05 94 VAL A O 1
ATOM 682 N N . THR A 1 97 ? -5.575 73.724 5.614 1.00 30.55 95 THR A N 1
ATOM 683 C CA . THR A 1 97 ? -5.347 73.388 4.221 1.00 35.92 95 THR A CA 1
ATOM 684 C C . THR A 1 97 ? -3.851 73.176 4.011 1.00 39.88 95 THR A C 1
ATOM 685 O O . THR A 1 97 ? -3.029 73.714 4.755 1.00 38.89 95 THR A O 1
ATOM 689 N N . TYR A 1 98 ? -3.506 72.408 2.984 1.00 44.58 96 TYR A N 1
ATOM 690 C CA . TYR A 1 98 ? -2.112 72.091 2.698 1.00 50.16 96 TYR A CA 1
ATOM 691 C C . TYR A 1 98 ? -1.541 72.693 1.421 1.00 52.30 96 TYR A C 1
ATOM 692 O O . TYR A 1 98 ? -2.259 73.242 0.591 1.00 52.43 96 TYR A O 1
ATOM 701 N N . HIS A 1 99 ? -0.225 72.573 1.289 1.00 55.68 97 HIS A N 1
ATOM 702 C CA . HIS A 1 99 ? 0.517 73.050 0.128 1.00 58.18 97 HIS A CA 1
ATOM 703 C C . HIS A 1 99 ? 1.757 72.168 0.051 1.00 58.60 97 HIS A C 1
ATOM 704 O O . HIS A 1 99 ? 1.860 71.189 0.792 1.00 59.17 97 HIS A O 1
ATOM 711 N N . ASN A 1 100 ? 2.688 72.501 -0.839 1.00 59.72 98 ASN A N 1
ATOM 712 C CA . ASN A 1 100 ? 3.919 71.724 -0.984 1.00 60.04 98 ASN A CA 1
ATOM 713 C C . ASN A 1 100 ? 3.706 70.402 -1.725 1.00 59.83 98 ASN A C 1
ATOM 714 O O . ASN A 1 100 ? 3.797 69.319 -1.138 1.00 59.56 98 ASN A O 1
ATOM 719 N N . ARG A 1 104 ? -0.695 73.427 7.089 1.00 39.35 102 ARG A N 1
ATOM 720 C CA . ARG A 1 104 ? 0.186 74.539 6.754 1.00 39.96 102 ARG A CA 1
ATOM 721 C C . ARG A 1 104 ? -0.489 75.894 6.904 1.00 37.53 102 ARG A C 1
ATOM 722 O O . ARG A 1 104 ? 0.154 76.866 7.294 1.00 37.75 102 ARG A O 1
ATOM 730 N N . ASP A 1 105 ? -1.775 75.961 6.571 1.00 33.93 103 ASP A N 1
ATOM 731 C CA . ASP A 1 105 ? -2.542 77.198 6.710 1.00 31.28 103 ASP A CA 1
ATOM 732 C C . ASP A 1 105 ? -3.768 76.886 7.554 1.00 28.41 103 ASP A C 1
ATOM 733 O O . ASP A 1 105 ? -4.354 75.815 7.421 1.00 28.09 103 ASP A O 1
ATOM 738 N N . PHE A 1 106 ? -4.161 77.822 8.411 1.00 24.34 104 PHE A N 1
ATOM 739 C CA . PHE A 1 106 ? -5.291 77.593 9.305 1.00 22.87 104 PHE A CA 1
ATOM 740 C C . PHE A 1 106 ? -6.230 78.778 9.482 1.00 21.18 104 PHE A C 1
ATOM 741 O O . PHE A 1 106 ? -5.851 79.924 9.280 1.00 19.59 104 PHE A O 1
ATOM 749 N N . ILE A 1 107 ? -7.454 78.470 9.896 1.00 19.86 105 ILE A N 1
ATOM 750 C CA . ILE A 1 107 ? -8.455 79.478 10.241 1.00 18.50 105 ILE A CA 1
ATOM 751 C C . ILE A 1 107 ? -8.899 78.966 11.603 1.00 19.21 105 ILE A C 1
ATOM 752 O O . ILE A 1 107 ? -9.550 77.930 11.703 1.00 16.12 105 ILE A O 1
ATOM 757 N N . PHE A 1 108 ? -8.511 79.682 12.651 1.00 19.71 106 PHE A N 1
ATOM 758 C CA . PHE A 1 108 ? -8.811 79.275 14.016 1.00 20.06 106 PHE A CA 1
ATOM 759 C C . PHE A 1 108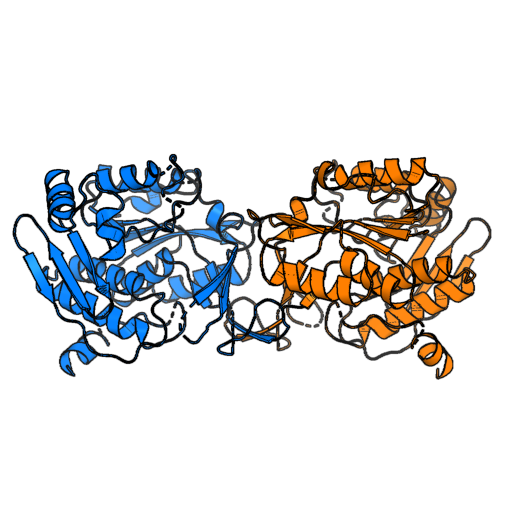 ? -9.957 79.980 14.696 1.00 19.68 106 PHE A C 1
ATOM 760 O O . PHE A 1 108 ? -10.154 81.180 14.526 1.00 20.09 106 PHE A O 1
ATOM 768 N N . ASN A 1 109 ? -10.705 79.208 15.473 1.00 19.76 107 ASN A N 1
ATOM 769 C CA . ASN A 1 109 ? -11.741 79.757 16.322 1.00 19.69 107 ASN A CA 1
ATOM 770 C C . ASN A 1 109 ? -11.476 79.073 17.656 1.00 18.89 107 ASN A C 1
ATOM 771 O O . ASN A 1 109 ? -12.117 78.080 18.007 1.00 18.94 107 ASN A O 1
ATOM 776 N N . ILE A 1 110 ? -10.487 79.595 18.371 1.00 19.75 108 ILE A N 1
ATOM 777 C CA . ILE A 1 110 ? -10.098 79.055 19.659 1.00 18.11 108 ILE A CA 1
ATOM 778 C C . ILE A 1 110 ? -10.281 80.108 20.752 1.00 20.73 108 ILE A C 1
ATOM 779 O O . ILE A 1 110 ? -11.032 79.898 21.702 1.00 18.93 108 ILE A O 1
ATOM 784 N N . LYS A 1 111 ? -9.607 81.244 20.607 1.00 22.42 109 LYS A N 1
ATOM 785 C CA . LYS A 1 111 ? -9.698 82.326 21.593 1.00 25.54 109 LYS A CA 1
ATOM 786 C C . LYS A 1 111 ? -11.119 82.702 21.999 1.00 25.59 109 LYS A C 1
ATOM 787 O O . LYS A 1 111 ? -11.435 82.763 23.185 1.00 24.22 109 LYS A O 1
ATOM 793 N N . ASN A 1 112 ? -11.969 82.970 21.011 1.00 24.89 110 ASN A N 1
ATOM 794 C CA . ASN A 1 112 ? -13.344 83.371 21.281 1.00 25.61 110 ASN A CA 1
ATOM 795 C C . ASN A 1 112 ? -14.359 82.239 21.220 1.00 25.08 110 ASN A C 1
ATOM 796 O O . ASN A 1 112 ? -15.540 82.473 20.971 1.00 26.20 110 ASN A O 1
ATOM 801 N N . ALA A 1 113 ? -13.889 81.019 21.468 1.00 24.31 111 ALA A N 1
ATOM 802 C CA . ALA A 1 113 ? -14.738 79.831 21.462 1.00 21.60 111 ALA A CA 1
ATOM 803 C C . ALA A 1 113 ? -14.834 79.261 22.876 1.00 22.21 111 ALA A C 1
ATOM 804 O O . ALA A 1 113 ? -14.199 79.764 23.800 1.00 21.20 111 ALA A O 1
ATOM 806 N N . ALA A 1 114 ? -15.620 78.203 23.034 1.00 21.42 112 ALA A N 1
ATOM 807 C CA . ALA A 1 114 ? -15.806 77.581 24.342 1.00 21.52 112 ALA A CA 1
ATOM 808 C C . ALA A 1 114 ? -14.494 77.261 25.047 1.00 23.02 112 ALA A C 1
ATOM 809 O O . ALA A 1 114 ? -14.386 77.464 26.252 1.00 21.93 112 ALA A O 1
ATOM 811 N N . CYS A 1 115 ? -13.496 76.770 24.311 1.00 23.23 113 CYS A N 1
ATOM 812 C CA . CYS A 1 115 ? -12.223 76.433 24.946 1.00 24.87 113 CYS A CA 1
ATOM 813 C C . CYS A 1 115 ? -11.514 77.652 25.521 1.00 25.14 113 CYS A C 1
ATOM 814 O O . CYS A 1 115 ? -10.686 77.526 26.420 1.00 26.25 113 CYS A O 1
ATOM 817 N N . GLY A 1 116 ? -11.861 78.834 25.029 1.00 23.49 114 GLY A N 1
ATOM 818 C CA . GLY A 1 116 ? -11.247 80.047 25.537 1.00 20.97 114 GLY A CA 1
ATOM 819 C C . GLY A 1 116 ? -11.949 80.575 26.781 1.00 22.14 114 GLY A C 1
ATOM 820 O O . GLY A 1 116 ? -11.563 81.606 27.327 1.00 22.58 114 GLY A O 1
ATOM 821 N N . LYS A 1 117 ? -12.984 79.874 27.234 1.00 23.23 115 LYS A N 1
ATOM 822 C CA . LYS A 1 117 ? -13.726 80.300 28.422 1.00 24.07 115 LYS A CA 1
ATOM 823 C C . LYS A 1 117 ? -13.220 79.586 29.674 1.00 24.94 115 LYS A C 1
ATOM 824 O O . LYS A 1 117 ? -13.726 79.801 30.779 1.00 24.37 115 LYS A O 1
ATOM 830 N N . LEU A 1 118 ? -12.222 78.728 29.494 1.00 21.22 116 LEU A N 1
ATOM 831 C CA . LEU A 1 118 ? -11.634 78.012 30.612 1.00 22.02 116 LEU A CA 1
ATOM 832 C C . LEU A 1 118 ? -11.090 79.027 31.619 1.00 21.56 116 LEU A C 1
ATOM 833 O O . LEU A 1 118 ? -10.518 80.042 31.239 1.00 21.23 116 LEU A O 1
ATOM 838 N N . SER A 1 119 ? -11.275 78.764 32.905 1.00 22.00 117 SER A N 1
ATOM 839 C CA . SER A 1 119 ? -10.776 79.687 33.922 1.00 21.90 117 SER A CA 1
ATOM 840 C C . SER A 1 119 ? -10.606 78.970 35.246 1.00 21.03 117 SER A C 1
ATOM 841 O O . SER A 1 119 ? -10.869 77.777 35.343 1.00 20.01 117 SER A O 1
ATOM 844 N N . ALA A 1 120 ? -10.170 79.705 36.265 1.00 21.58 118 ALA A N 1
ATOM 845 C CA . ALA A 1 120 ? -9.958 79.129 37.584 1.00 22.03 118 ALA A CA 1
ATOM 846 C C . ALA A 1 120 ? -11.224 78.489 38.127 1.00 22.60 118 ALA A C 1
ATOM 847 O O . ALA A 1 120 ? -11.162 77.453 38.792 1.00 23.41 118 ALA A O 1
ATOM 849 N N . GLN A 1 121 ? -12.369 79.104 37.843 1.00 22.55 119 GLN A N 1
ATOM 850 C CA . GLN A 1 121 ? -13.652 78.581 38.312 1.00 25.86 119 GLN A CA 1
ATOM 851 C C . GLN A 1 121 ? -13.955 77.202 37.722 1.00 25.30 119 GLN A C 1
ATOM 852 O O . GLN A 1 121 ? -14.655 76.398 38.337 1.00 26.18 119 GLN A O 1
ATOM 858 N N . HIS A 1 122 ? -13.418 76.919 36.537 1.00 22.37 120 HIS A N 1
ATOM 859 C CA . HIS A 1 122 ? -13.647 75.623 35.900 1.00 23.13 120 HIS A CA 1
ATOM 860 C C . HIS A 1 122 ? -12.593 74.580 36.253 1.00 21.82 120 HIS A C 1
ATOM 861 O O . HIS A 1 122 ? -12.535 73.512 35.642 1.00 24.17 120 HIS A O 1
ATOM 868 N N . VAL A 1 123 ? -11.755 74.894 37.235 1.00 20.19 121 VAL A N 1
ATOM 869 C CA . VAL A 1 123 ? -10.732 73.962 37.695 1.00 19.96 121 VAL A CA 1
ATOM 870 C C . VAL A 1 123 ? -11.178 73.463 39.060 1.00 21.84 121 VAL A C 1
ATOM 871 O O . VAL A 1 123 ? -11.142 74.200 40.045 1.00 19.90 121 VAL A O 1
ATOM 875 N N . ASP A 1 124 ? -11.624 72.214 39.094 1.00 24.85 122 ASP A N 1
ATOM 876 C CA . ASP A 1 124 ? -12.101 71.600 40.319 1.00 25.08 122 ASP A CA 1
ATOM 877 C C . ASP A 1 124 ? -10.935 70.960 41.048 1.00 24.47 122 ASP A C 1
ATOM 878 O O . ASP A 1 124 ? -10.413 69.934 40.626 1.00 24.86 122 ASP A O 1
ATOM 883 N N . GLU A 1 125 ? -10.540 71.583 42.147 1.00 24.14 123 GLU A N 1
ATOM 884 C CA . GLU A 1 125 ? -9.446 71.106 42.969 1.00 25.47 123 GLU A CA 1
ATOM 885 C C . GLU A 1 125 ? -9.592 69.626 43.342 1.00 24.51 123 GLU A C 1
ATOM 886 O O . GLU A 1 125 ? -8.609 68.893 43.385 1.00 26.20 123 GLU A O 1
ATOM 892 N N . ASN A 1 126 ? -10.821 69.188 43.608 1.00 25.28 124 ASN A N 1
ATOM 893 C CA . ASN A 1 126 ? -11.065 67.797 43.983 1.00 25.70 124 ASN A CA 1
ATOM 894 C C . ASN A 1 126 ? -10.702 66.849 42.856 1.00 24.78 124 ASN A C 1
ATOM 895 O O . ASN A 1 126 ? -10.325 65.700 43.097 1.00 22.75 124 ASN A O 1
ATOM 900 N N . ILE A 1 127 ? -10.818 67.332 41.624 1.00 22.62 125 ILE A N 1
ATOM 901 C CA . ILE A 1 127 ? -10.496 66.515 40.464 1.00 24.19 125 ILE A CA 1
ATOM 902 C C . ILE A 1 127 ? -9.008 66.193 40.420 1.00 22.73 125 ILE A C 1
ATOM 903 O O . ILE A 1 127 ? -8.603 65.158 39.877 1.00 21.69 125 ILE A O 1
ATOM 908 N N . LEU A 1 128 ? -8.196 67.070 41.008 1.00 21.50 126 LEU A N 1
ATOM 909 C CA . LEU A 1 128 ? -6.745 66.891 41.008 1.00 21.30 126 LEU A CA 1
ATOM 910 C C . LEU A 1 128 ? -6.173 66.299 42.298 1.00 24.13 126 LEU A C 1
ATOM 911 O O . LEU A 1 128 ? -4.944 66.189 42.453 1.00 22.94 126 LEU A O 1
ATOM 916 N N . LYS A 1 129 ? -7.054 65.898 43.212 1.00 25.00 127 LYS A N 1
ATOM 917 C CA . LYS A 1 129 ? -6.629 65.339 44.499 1.00 26.52 127 LYS A CA 1
ATOM 918 C C . LYS A 1 129 ? -5.601 64.206 44.421 1.00 26.28 127 LYS A C 1
ATOM 919 O O . LYS A 1 129 ? -4.722 64.119 45.275 1.00 27.57 127 LYS A O 1
ATOM 925 N N . ASP A 1 130 ? -5.693 63.336 43.419 1.00 27.29 128 ASP A N 1
ATOM 926 C CA . ASP A 1 130 ? -4.723 62.247 43.318 1.00 27.36 128 ASP A CA 1
ATOM 927 C C . ASP A 1 130 ? -3.859 62.372 42.063 1.00 26.94 128 ASP A C 1
ATOM 928 O O . ASP A 1 130 ? -3.420 61.376 41.489 1.00 27.21 128 ASP A O 1
ATOM 933 N N . CYS A 1 131 ? -3.623 63.608 41.635 1.00 24.59 129 CYS A N 1
ATOM 934 C CA . CYS A 1 131 ? -2.806 63.861 40.462 1.00 22.93 129 CYS A CA 1
ATOM 935 C C . CYS A 1 131 ? -1.329 63.909 40.851 1.00 21.87 129 CYS A C 1
ATOM 936 O O . CYS A 1 131 ? -0.925 64.711 41.688 1.00 21.83 129 CYS A O 1
ATOM 939 N N . THR A 1 132 ? -0.523 63.051 40.233 1.00 24.93 130 THR A N 1
ATOM 940 C CA . THR A 1 132 ? 0.908 62.996 40.530 1.00 25.17 130 THR A CA 1
ATOM 941 C C . THR A 1 132 ? 1.763 63.699 39.482 1.00 25.15 130 THR A C 1
ATOM 942 O O . THR A 1 132 ? 2.913 64.044 39.744 1.00 22.96 130 THR A O 1
ATOM 946 N N . HIS A 1 133 ? 1.201 63.880 38.292 1.00 24.90 131 HIS A N 1
ATOM 947 C CA . HIS A 1 133 ? 1.893 64.536 37.191 1.00 24.15 131 HIS A CA 1
ATOM 948 C C . HIS A 1 133 ? 0.904 65.416 36.436 1.00 21.63 131 HIS A C 1
ATOM 949 O O . HIS A 1 133 ? -0.160 64.964 36.030 1.00 19.32 131 HIS A O 1
ATOM 956 N N . PHE A 1 134 ? 1.261 66.678 36.254 1.00 18.13 132 PHE A N 1
ATOM 957 C CA . PHE A 1 134 ? 0.401 67.612 35.556 1.00 16.61 132 PHE A CA 1
ATOM 958 C C . PHE A 1 134 ? 1.206 68.163 34.392 1.00 15.08 132 PHE A C 1
ATOM 959 O O . PHE A 1 134 ? 2.327 68.635 34.588 1.00 15.27 132 PHE A O 1
ATOM 967 N N . HIS A 1 135 ? 0.635 68.102 33.191 1.00 15.43 133 HIS A N 1
ATOM 968 C CA . HIS A 1 135 ? 1.318 68.564 31.985 1.00 14.21 133 HIS A CA 1
ATOM 969 C C . HIS A 1 135 ? 0.668 69.803 31.390 1.00 16.06 133 HIS A C 1
ATOM 970 O O . HIS A 1 135 ? -0.556 69.876 31.244 1.00 15.26 133 HIS A O 1
ATOM 977 N N . ILE A 1 136 ? 1.509 70.765 31.026 1.00 15.09 134 ILE A N 1
ATOM 978 C CA . ILE A 1 136 ? 1.046 72.016 30.447 1.00 15.58 134 ILE A CA 1
ATOM 979 C C . ILE A 1 136 ? 1.559 72.189 29.031 1.00 16.29 134 ILE A C 1
ATOM 980 O O . ILE A 1 136 ? 2.720 71.876 28.732 1.00 14.49 134 ILE A O 1
ATOM 993 N N . GLY A 1 138 ? 2.190 74.988 26.199 1.00 15.68 136 GLY A N 1
ATOM 994 C CA . GLY A 1 138 ? 2.295 76.426 26.069 1.00 16.25 136 GLY A CA 1
ATOM 995 C C . GLY A 1 138 ? 1.206 77.006 25.178 1.00 18.20 136 GLY A C 1
ATOM 996 O O . GLY A 1 138 ? 0.754 78.132 25.385 1.00 19.32 136 GLY A O 1
ATOM 997 N N . SER A 1 139 ? 0.771 76.229 24.191 1.00 17.24 137 SER A N 1
ATOM 998 C CA . SER A 1 139 ? -0.261 76.671 23.259 1.00 17.30 137 SER A CA 1
ATOM 999 C C . SER A 1 139 ? -1.561 77.105 23.941 1.00 18.54 137 SER A C 1
ATOM 1000 O O . SER A 1 139 ? -2.347 77.867 23.366 1.00 18.03 137 SER A O 1
ATOM 1003 N N . SER A 1 140 ? -1.779 76.630 25.163 1.00 16.28 138 SER A N 1
ATOM 1004 C CA . SER A 1 140 ? -2.981 76.964 25.927 1.00 19.00 138 SER A CA 1
ATOM 1005 C C . SER A 1 140 ? -3.003 78.368 26.535 1.00 19.25 138 SER A C 1
ATOM 1006 O O . SER A 1 140 ? -4.063 78.867 26.899 1.00 21.38 138 SER A O 1
ATOM 1009 N N . LEU A 1 141 ? -1.840 78.999 26.658 1.00 20.56 139 LEU A N 1
ATOM 1010 C CA . LEU A 1 141 ? -1.768 80.322 27.261 1.00 21.34 139 LEU A CA 1
ATOM 1011 C C . LEU A 1 141 ? -1.984 81.452 26.260 1.00 22.51 139 LEU A C 1
ATOM 1012 O O . LEU A 1 141 ? -1.029 82.049 25.759 1.00 25.17 139 LEU A O 1
ATOM 1017 N N . PHE A 1 142 ? -3.246 81.753 25.979 1.00 22.17 140 PHE A N 1
ATOM 1018 C CA . PHE A 1 142 ? -3.565 82.810 25.035 1.00 23.13 140 PHE A CA 1
ATOM 1019 C C . PHE A 1 142 ? -4.505 83.891 25.584 1.00 23.50 140 PHE A C 1
ATOM 1020 O O . PHE A 1 142 ? -4.950 84.759 24.838 1.00 24.52 140 PHE A O 1
ATOM 1028 N N . SER A 1 143 ? -4.798 83.838 26.884 1.00 23.74 141 SER A N 1
ATOM 1029 C CA . SER A 1 143 ? -5.649 84.842 27.538 1.00 22.93 141 SER A CA 1
ATOM 1030 C C . SER A 1 143 ? -5.459 84.779 29.056 1.00 24.36 141 SER A C 1
ATOM 1031 O O . SER A 1 143 ? -4.956 83.789 29.586 1.00 23.71 141 SER A O 1
ATOM 1034 N N . PHE A 1 144 ? -5.876 85.834 29.752 1.00 22.41 142 PHE A N 1
ATOM 1035 C CA . PHE A 1 144 ? -5.757 85.894 31.205 1.00 22.50 142 PHE A CA 1
ATOM 1036 C C . PHE A 1 144 ? -6.477 84.710 31.864 1.00 20.88 142 PHE A C 1
ATOM 1037 O O . PHE A 1 144 ? -5.968 84.117 32.806 1.00 17.64 142 PHE A O 1
ATOM 1045 N N . HIS A 1 145 ? -7.656 84.361 31.362 1.00 20.00 143 HIS A N 1
ATOM 1046 C CA . HIS A 1 145 ? -8.398 83.257 31.948 1.00 22.05 143 HIS A CA 1
ATOM 1047 C C . HIS A 1 145 ? -7.708 81.908 31.765 1.00 21.03 143 HIS A C 1
ATOM 1048 O O . HIS A 1 145 ? -7.728 81.072 32.673 1.00 19.98 143 HIS A O 1
ATOM 1063 N N . VAL A 1 147 ? -4.541 81.450 31.572 1.00 18.10 145 VAL A N 1
ATOM 1064 C CA . VAL A 1 147 ? -3.424 81.526 32.506 1.00 16.16 145 VAL A CA 1
ATOM 1065 C C . VAL A 1 147 ? -3.869 81.280 33.948 1.00 16.17 145 VAL A C 1
ATOM 1066 O O . VAL A 1 147 ? -3.228 80.525 34.678 1.00 15.33 145 VAL A O 1
ATOM 1070 N N . ASP A 1 148 ? -4.964 81.915 34.356 1.00 16.99 146 ASP A N 1
ATOM 1071 C CA . ASP A 1 148 ? -5.477 81.730 35.714 1.00 18.63 146 ASP A CA 1
ATOM 1072 C C . ASP A 1 148 ? -5.823 80.275 35.973 1.00 17.80 146 ASP A C 1
ATOM 1073 O O . ASP A 1 148 ? -5.588 79.757 37.064 1.00 16.18 146 ASP A O 1
ATOM 1078 N N . ALA A 1 149 ? -6.407 79.632 34.970 1.00 15.26 147 ALA A N 1
ATOM 1079 C CA . ALA A 1 149 ? -6.778 78.224 35.075 1.00 16.18 147 ALA A CA 1
ATOM 1080 C C . ALA A 1 149 ? -5.506 77.391 35.254 1.00 15.66 147 ALA A C 1
ATOM 1081 O O . ALA A 1 149 ? -5.388 76.592 36.185 1.00 14.56 147 ALA A O 1
ATOM 1083 N N . VAL A 1 150 ? -4.544 77.600 34.366 1.00 15.45 148 VAL A N 1
ATOM 1084 C CA . VAL A 1 150 ? -3.293 76.862 34.432 1.00 14.05 148 VAL A CA 1
ATOM 1085 C C . VAL A 1 150 ? -2.565 77.118 35.754 1.00 14.62 148 VAL A C 1
ATOM 1086 O O . VAL A 1 150 ? -2.064 76.183 36.384 1.00 14.53 148 VAL A O 1
ATOM 1090 N N . LYS A 1 151 ? -2.516 78.378 36.180 1.00 14.60 149 LYS A N 1
ATOM 1091 C CA . LYS A 1 151 ? -1.850 78.724 37.429 1.00 14.73 149 LYS A CA 1
ATOM 1092 C C . LYS A 1 151 ? -2.464 78.004 38.638 1.00 15.31 149 LYS A C 1
ATOM 1093 O O . LYS A 1 151 ? -1.745 77.505 39.510 1.00 15.95 149 LYS A O 1
ATOM 1099 N N . LYS A 1 152 ? -3.791 77.949 38.685 1.00 14.05 150 LYS A N 1
ATOM 1100 C CA . LYS A 1 152 ? -4.494 77.300 39.783 1.00 14.87 150 LYS A CA 1
ATOM 1101 C C . LYS A 1 152 ? -4.231 75.787 39.825 1.00 15.47 150 LYS A C 1
ATOM 1102 O O . LYS A 1 152 ? -3.930 75.227 40.887 1.00 14.53 150 LYS A O 1
ATOM 1108 N N . ALA A 1 153 ? -4.324 75.129 38.671 1.00 13.42 151 ALA A N 1
ATOM 1109 C CA . ALA A 1 153 ? -4.112 73.685 38.611 1.00 13.35 151 ALA A CA 1
ATOM 1110 C C . ALA A 1 153 ? -2.675 73.317 38.911 1.00 13.33 151 ALA A C 1
ATOM 1111 O O . ALA A 1 153 ? -2.404 72.352 39.629 1.00 13.05 151 ALA A O 1
ATOM 1113 N N . VAL A 1 154 ? -1.748 74.087 38.364 1.00 13.70 152 VAL A N 1
ATOM 1114 C CA . VAL A 1 154 ? -0.343 73.793 38.579 1.00 16.99 152 VAL A CA 1
ATOM 1115 C C . VAL A 1 154 ? 0.067 73.919 40.039 1.00 16.70 152 VAL A C 1
ATOM 1116 O O . VAL A 1 154 ? 0.792 73.066 40.559 1.00 14.81 152 VAL A O 1
ATOM 1120 N N . THR A 1 155 ? -0.400 74.971 40.701 1.00 15.55 153 THR A N 1
ATOM 1121 C CA . THR A 1 155 ? -0.029 75.162 42.099 1.00 17.08 153 THR A CA 1
ATOM 1122 C C . THR A 1 155 ? -0.654 74.114 43.013 1.00 16.79 153 THR A C 1
ATOM 1123 O O . THR A 1 155 ? -0.044 73.719 44.007 1.00 18.16 153 THR A O 1
ATOM 1127 N N . ILE A 1 156 ? -1.859 73.656 42.681 1.00 16.97 154 ILE A N 1
ATOM 1128 C CA . ILE A 1 156 ? -2.514 72.615 43.484 1.00 17.47 154 ILE A CA 1
ATOM 1129 C C . ILE A 1 156 ? -1.668 71.334 43.406 1.00 18.57 154 ILE A C 1
ATOM 1130 O O . ILE A 1 156 ? -1.369 70.695 44.424 1.00 17.00 154 ILE A O 1
ATOM 1135 N N . VAL A 1 157 ? -1.279 70.955 42.192 1.00 17.05 155 VAL A N 1
ATOM 1136 C CA . VAL A 1 157 ? -0.487 69.748 42.015 1.00 17.11 155 VAL A CA 1
ATOM 1137 C C . VAL A 1 157 ? 0.914 69.874 42.616 1.00 17.77 155 VAL A C 1
ATOM 1138 O O . VAL A 1 157 ? 1.385 68.976 43.317 1.00 18.76 155 VAL A O 1
ATOM 1142 N N . LYS A 1 158 ? 1.572 70.992 42.350 1.00 17.28 156 LYS A N 1
ATOM 1143 C CA . LYS A 1 158 ? 2.905 71.225 42.875 1.00 17.30 156 LYS A CA 1
ATOM 1144 C C . LYS A 1 158 ? 2.879 71.175 44.406 1.00 17.27 156 LYS A C 1
ATOM 1145 O O . LYS A 1 158 ? 3.726 70.548 45.024 1.00 17.39 156 LYS A O 1
ATOM 1151 N N . ALA A 1 159 ? 1.901 71.837 45.011 1.00 17.83 157 ALA A N 1
ATOM 1152 C CA . ALA A 1 159 ? 1.784 71.855 46.472 1.00 19.84 157 ALA A CA 1
ATOM 1153 C C . ALA A 1 159 ? 1.510 70.458 47.034 1.00 20.04 157 ALA A C 1
ATOM 1154 O O . ALA A 1 159 ? 1.794 70.177 48.198 1.00 19.10 157 ALA A O 1
ATOM 1156 N N . ASN A 1 160 ? 0.953 69.586 46.205 1.00 20.27 158 ASN A N 1
ATOM 1157 C CA . ASN A 1 160 ? 0.652 68.230 46.631 1.00 21.55 158 ASN A CA 1
ATOM 1158 C C . ASN A 1 160 ? 1.799 67.280 46.290 1.00 22.21 158 ASN A C 1
ATOM 1159 O O . ASN A 1 160 ? 1.618 66.064 46.237 1.00 22.66 158 ASN A O 1
ATOM 1164 N N . GLY A 1 161 ? 2.983 67.844 46.064 1.00 22.71 159 GLY A N 1
ATOM 1165 C CA . GLY A 1 161 ? 4.150 67.034 45.749 1.00 21.35 159 GLY A CA 1
ATOM 1166 C C . GLY A 1 161 ? 4.136 66.399 44.370 1.00 21.46 159 GLY A C 1
ATOM 1167 O O . GLY A 1 161 ? 4.836 65.416 44.132 1.00 22.20 159 GLY A O 1
ATOM 1168 N N . GLY A 1 162 ? 3.351 66.958 43.455 1.00 18.77 160 GLY A N 1
ATOM 1169 C CA . GLY A 1 162 ? 3.278 66.404 42.113 1.00 16.26 160 GLY A CA 1
ATOM 1170 C C . GLY A 1 162 ? 4.376 66.891 41.187 1.00 15.98 160 GLY A C 1
ATOM 1171 O O . GLY A 1 162 ? 5.085 67.841 41.499 1.00 16.98 160 GLY A O 1
ATOM 1172 N N . VAL A 1 163 ? 4.508 66.235 40.038 1.00 16.15 161 VAL A N 1
ATOM 1173 C CA . VAL A 1 163 ? 5.524 66.575 39.046 1.00 15.16 161 VAL A CA 1
ATOM 1174 C C . VAL A 1 163 ? 4.912 67.375 37.894 1.00 16.05 161 VAL A C 1
ATOM 1175 O O . VAL A 1 163 ? 3.909 66.961 37.303 1.00 16.31 161 VAL A O 1
ATOM 1179 N N . ILE A 1 164 ? 5.525 68.512 37.571 1.00 15.81 162 ILE A N 1
ATOM 1180 C CA . ILE A 1 164 ? 5.025 69.369 36.502 1.00 13.28 162 ILE A CA 1
ATOM 1181 C C . ILE A 1 164 ? 5.871 69.227 35.239 1.00 13.52 162 ILE A C 1
ATOM 1182 O O . ILE A 1 164 ? 7.108 69.327 35.290 1.00 15.18 162 ILE A O 1
ATOM 1187 N N . SER A 1 165 ? 5.209 68.970 34.115 1.00 10.71 163 SER A N 1
ATOM 1188 C CA . SER A 1 165 ? 5.895 68.856 32.828 1.00 12.57 163 SER A CA 1
ATOM 1189 C C . SER A 1 165 ? 5.341 69.972 31.958 1.00 12.36 163 SER A C 1
ATOM 1190 O O . SER A 1 165 ? 4.161 70.307 32.036 1.00 13.06 163 SER A O 1
ATOM 1193 N N . PHE A 1 166 ? 6.194 70.532 31.111 1.00 13.53 164 PHE A N 1
ATOM 1194 C CA . PHE A 1 166 ? 5.814 71.671 30.296 1.00 12.74 164 PHE A CA 1
ATOM 1195 C C . PHE A 1 166 ? 6.397 71.621 28.895 1.00 13.16 164 PHE A C 1
ATOM 1196 O O . PHE A 1 166 ? 7.609 71.534 28.725 1.00 14.95 164 PHE A O 1
ATOM 1204 N N . ASP A 1 167 ? 5.512 71.656 27.904 1.00 13.96 165 ASP A N 1
ATOM 1205 C CA . ASP A 1 167 ? 5.894 71.654 26.495 1.00 15.60 165 ASP A CA 1
ATOM 1206 C C . ASP A 1 167 ? 5.519 73.039 25.963 1.00 16.27 165 ASP A C 1
ATOM 1207 O O . ASP A 1 167 ? 4.347 73.324 25.721 1.00 17.74 165 ASP A O 1
ATOM 1212 N N . PRO A 1 168 ? 6.517 73.917 25.780 1.00 17.97 166 PRO A N 1
ATOM 1213 C CA . PRO A 1 168 ? 6.337 75.284 25.288 1.00 17.08 166 PRO A CA 1
ATOM 1214 C C . PRO A 1 168 ? 6.011 75.392 23.800 1.00 17.16 166 PRO A C 1
ATOM 1215 O O . PRO A 1 168 ? 6.693 76.114 23.062 1.00 17.90 166 PRO A O 1
ATOM 1219 N N . ASN A 1 169 ? 4.964 74.689 23.368 1.00 15.91 167 ASN A N 1
ATOM 1220 C CA . ASN A 1 169 ? 4.545 74.691 21.965 1.00 15.90 167 ASN A CA 1
ATOM 1221 C C . ASN A 1 169 ? 3.726 75.947 21.674 1.00 19.00 167 ASN A C 1
ATOM 1222 O O . ASN A 1 169 ? 2.618 75.889 21.142 1.00 15.89 167 ASN A O 1
ATOM 1227 N N . ILE A 1 170 ? 4.293 77.091 22.027 1.00 22.45 168 ILE A N 1
ATOM 1228 C CA . ILE A 1 170 ? 3.623 78.370 21.856 1.00 26.02 168 ILE A CA 1
ATOM 1229 C C . ILE A 1 170 ? 3.777 78.983 20.474 1.00 29.20 168 ILE A C 1
ATOM 1230 O O . ILE A 1 170 ? 4.611 78.558 19.669 1.00 29.77 168 ILE A O 1
ATOM 1235 N N . ARG A 1 171 ? 2.951 79.990 20.213 1.00 31.90 169 ARG A N 1
ATOM 1236 C CA . ARG A 1 171 ? 3.006 80.737 18.965 1.00 34.22 169 ARG A CA 1
ATOM 1237 C C . ARG A 1 171 ? 3.923 81.899 19.316 1.00 33.81 169 ARG A C 1
ATOM 1238 O O . ARG A 1 171 ? 3.667 82.633 20.274 1.00 31.88 169 ARG A O 1
ATOM 1246 N N . LYS A 1 172 ? 5.005 82.036 18.557 1.00 34.71 170 LYS A N 1
ATOM 1247 C CA . LYS A 1 172 ? 6.000 83.075 18.785 1.00 36.04 170 LYS A CA 1
ATOM 1248 C C . LYS A 1 172 ? 5.426 84.455 19.086 1.00 36.03 170 LYS A C 1
ATOM 1249 O O . LYS A 1 172 ? 6.020 85.231 19.838 1.00 35.40 170 LYS A O 1
ATOM 1255 N N . GLU A 1 173 ? 4.270 84.757 18.507 1.00 36.89 171 GLU A N 1
ATOM 1256 C CA . GLU A 1 173 ? 3.611 86.041 18.726 1.00 40.01 171 GLU A CA 1
ATOM 1257 C C . GLU A 1 173 ? 3.391 86.319 20.214 1.00 39.34 171 GLU A C 1
ATOM 1258 O O . GLU A 1 173 ? 3.736 87.388 20.720 1.00 39.95 171 GLU A O 1
ATOM 1272 N N . LEU A 1 175 ? 4.952 85.809 22.587 1.00 35.62 173 LEU A N 1
ATOM 1273 C CA . LEU A 1 175 ? 6.165 86.272 23.269 1.00 35.62 173 LEU A CA 1
ATOM 1274 C C . LEU A 1 175 ? 6.289 87.794 23.303 1.00 35.41 173 LEU A C 1
ATOM 1275 O O . LEU A 1 175 ? 6.920 88.354 24.204 1.00 36.90 173 LEU A O 1
ATOM 1280 N N . ASP A 1 176 ? 5.695 88.466 22.323 1.00 34.83 174 ASP A N 1
ATOM 1281 C CA . ASP A 1 176 ? 5.753 89.924 22.294 1.00 33.81 174 ASP A CA 1
ATOM 1282 C C . ASP A 1 176 ? 4.714 90.522 23.230 1.00 32.26 174 ASP A C 1
ATOM 1283 O O . ASP A 1 176 ? 4.660 91.738 23.416 1.00 33.57 174 ASP A O 1
ATOM 1288 N N . ILE A 1 177 ? 3.885 89.659 23.810 1.00 28.08 175 ILE A N 1
ATOM 1289 C CA . ILE A 1 177 ? 2.866 90.099 24.746 1.00 23.24 175 ILE A CA 1
ATOM 1290 C C . ILE A 1 177 ? 3.362 89.817 26.164 1.00 22.49 175 ILE A C 1
ATOM 1291 O O . ILE A 1 177 ? 3.344 88.678 26.625 1.00 22.66 175 ILE A O 1
ATOM 1296 N N . PRO A 1 178 ? 3.835 90.863 26.866 1.00 21.94 176 PRO A N 1
ATOM 1297 C CA . PRO A 1 178 ? 4.357 90.791 28.235 1.00 20.10 176 PRO A CA 1
ATOM 1298 C C . PRO A 1 178 ? 3.620 89.810 29.154 1.00 21.79 176 PRO A C 1
ATOM 1299 O O . PRO A 1 178 ? 4.238 88.952 29.786 1.00 22.51 176 PRO A O 1
ATOM 1303 N N . GLU A 1 179 ? 2.299 89.941 29.218 1.00 21.81 177 GLU A N 1
ATOM 1304 C CA . GLU A 1 179 ? 1.480 89.093 30.076 1.00 21.91 177 GLU A CA 1
ATOM 1305 C C . GLU A 1 179 ? 1.607 87.605 29.753 1.00 21.82 177 GLU A C 1
ATOM 1306 O O . GLU A 1 179 ? 1.632 86.768 30.653 1.00 19.92 177 GLU A O 1
ATOM 1320 N N . ARG A 1 181 ? 4.202 86.356 28.058 1.00 21.99 179 ARG A N 1
ATOM 1321 C CA . ARG A 1 181 ? 5.616 86.082 28.273 1.00 24.18 179 ARG A CA 1
ATOM 1322 C C . ARG A 1 181 ? 5.799 85.765 29.768 1.00 23.16 179 ARG A C 1
ATOM 1323 O O . ARG A 1 181 ? 6.510 84.827 30.131 1.00 21.91 179 ARG A O 1
ATOM 1331 N N . ASP A 1 182 ? 5.131 86.532 30.631 1.00 20.87 180 ASP A N 1
ATOM 1332 C CA . ASP A 1 182 ? 5.222 86.313 32.076 1.00 21.46 180 ASP A CA 1
ATOM 1333 C C . ASP A 1 182 ? 4.546 85.000 32.484 1.00 20.46 180 ASP A C 1
ATOM 1334 O O . ASP A 1 182 ? 4.996 84.323 33.404 1.00 20.38 180 ASP A O 1
ATOM 1339 N N . ALA A 1 183 ? 3.467 84.644 31.797 1.00 19.82 181 ALA A N 1
ATOM 1340 C CA . ALA A 1 183 ? 2.766 83.399 32.091 1.00 19.33 181 ALA A CA 1
ATOM 1341 C C . ALA A 1 183 ? 3.669 82.203 31.782 1.00 18.93 181 ALA A C 1
ATOM 1342 O O . ALA A 1 183 ? 3.701 81.222 32.526 1.00 18.82 181 ALA A O 1
ATOM 1344 N N . LEU A 1 184 ? 4.403 82.287 30.681 1.00 18.20 182 LEU A N 1
ATOM 1345 C CA . LEU A 1 184 ? 5.300 81.213 30.290 1.00 20.30 182 LEU A CA 1
ATOM 1346 C C . LEU A 1 184 ? 6.413 81.076 31.319 1.00 21.27 182 LEU A C 1
ATOM 1347 O O . LEU A 1 184 ? 6.824 79.965 31.652 1.00 21.74 182 LEU A O 1
ATOM 1352 N N . HIS A 1 185 ? 6.890 82.207 31.830 1.00 20.95 183 HIS A N 1
ATOM 1353 C CA . HIS A 1 185 ? 7.947 82.193 32.838 1.00 22.63 183 HIS A CA 1
ATOM 1354 C C . HIS A 1 185 ? 7.429 81.554 34.127 1.00 20.81 183 HIS A C 1
ATOM 1355 O O . HIS A 1 185 ? 8.175 80.896 34.854 1.00 19.16 183 HIS A O 1
ATOM 1362 N N . PHE A 1 186 ? 6.149 81.764 34.413 1.00 18.79 184 PHE A N 1
ATOM 1363 C CA . PHE A 1 186 ? 5.536 81.202 35.613 1.00 19.27 184 PHE A CA 1
ATOM 1364 C C . PHE A 1 186 ? 5.626 79.677 35.591 1.00 18.67 184 PHE A C 1
ATOM 1365 O O . PHE A 1 186 ? 6.115 79.046 36.527 1.00 17.04 184 PHE A O 1
ATOM 1373 N N . VAL A 1 187 ? 5.131 79.091 34.510 1.00 17.03 185 VAL A N 1
ATOM 1374 C CA . VAL A 1 187 ? 5.132 77.646 34.373 1.00 16.87 185 VAL A CA 1
ATOM 1375 C C . VAL A 1 187 ? 6.541 77.084 34.483 1.00 16.52 185 VAL A C 1
ATOM 1376 O O . VAL A 1 187 ? 6.785 76.148 35.239 1.00 14.64 185 VAL A O 1
ATOM 1380 N N . LEU A 1 188 ? 7.470 77.658 33.724 1.00 16.77 186 LEU A N 1
ATOM 1381 C CA . LEU A 1 188 ? 8.850 77.188 33.739 1.00 18.38 186 LEU A CA 1
ATOM 1382 C C . LEU A 1 188 ? 9.422 77.199 35.148 1.00 17.15 186 LEU A C 1
ATOM 1383 O O . LEU A 1 188 ? 10.148 76.287 35.540 1.00 19.37 186 LEU A O 1
ATOM 1388 N N . GLU A 1 189 ? 9.085 78.231 35.910 1.00 17.64 187 GLU A N 1
ATOM 1389 C CA . GLU A 1 189 ? 9.571 78.361 37.272 1.00 18.73 187 GLU A CA 1
ATOM 1390 C C . GLU A 1 189 ? 9.135 77.195 38.169 1.00 18.27 187 GLU A C 1
ATOM 1391 O O . GLU A 1 189 ? 9.815 76.874 39.136 1.00 17.89 187 GLU A O 1
ATOM 1397 N N . LEU A 1 190 ? 8.011 76.560 37.844 1.00 18.52 188 LEU A N 1
ATOM 1398 C CA . LEU A 1 190 ? 7.517 75.435 38.640 1.00 17.25 188 LEU A CA 1
ATOM 1399 C C . LEU A 1 190 ? 7.664 74.110 37.896 1.00 16.87 188 LEU A C 1
ATOM 1400 O O . LEU A 1 190 ? 7.152 73.078 38.331 1.00 17.51 188 LEU A O 1
ATOM 1405 N N . THR A 1 191 ? 8.384 74.136 36.782 1.00 15.52 189 THR A N 1
ATOM 1406 C CA . THR A 1 191 ? 8.560 72.944 35.970 1.00 15.49 189 THR A CA 1
ATOM 1407 C C . THR A 1 191 ? 9.672 71.999 36.400 1.00 16.76 189 THR A C 1
ATOM 1408 O O . THR A 1 191 ? 10.780 72.429 36.752 1.00 14.44 189 THR A O 1
ATOM 1412 N N . ASP A 1 192 ? 9.360 70.704 36.356 1.00 15.82 190 ASP A N 1
ATOM 1413 C CA . ASP A 1 192 ? 10.304 69.655 36.699 1.00 16.88 190 ASP A CA 1
ATOM 1414 C C . ASP A 1 192 ? 10.854 69.051 35.412 1.00 17.32 190 ASP A C 1
ATOM 1415 O O . ASP A 1 192 ? 12.035 68.734 35.318 1.00 19.08 190 ASP A O 1
ATOM 1420 N N . ILE A 1 193 ? 9.975 68.887 34.427 1.00 17.29 191 ILE A N 1
ATOM 1421 C CA . ILE A 1 193 ? 10.341 68.302 33.141 1.00 16.21 191 ILE A CA 1
ATOM 1422 C C . ILE A 1 193 ? 10.001 69.299 32.037 1.00 13.90 191 ILE A C 1
ATOM 1423 O O . ILE A 1 193 ? 8.830 69.575 31.786 1.00 14.73 191 ILE A O 1
ATOM 1428 N N . TYR A 1 194 ? 11.031 69.837 31.388 1.00 14.53 192 TYR A N 1
ATOM 1429 C CA . TYR A 1 194 ? 10.856 70.821 30.313 1.00 13.75 192 TYR A CA 1
ATOM 1430 C C . TYR A 1 194 ? 11.062 70.100 28.983 1.00 14.69 192 TYR A C 1
ATOM 1431 O O . TYR A 1 194 ? 12.076 69.431 28.786 1.00 14.79 192 TYR A O 1
ATOM 1448 N N . PRO A 1 196 ? 11.075 71.324 25.360 1.00 15.43 194 PRO A N 1
ATOM 1449 C CA . PRO A 1 196 ? 11.042 72.184 24.177 1.00 15.69 194 PRO A CA 1
ATOM 1450 C C . PRO A 1 196 ? 11.601 71.489 22.953 1.00 16.97 194 PRO A C 1
ATOM 1451 O O . PRO A 1 196 ? 12.364 70.522 23.062 1.00 15.40 194 PRO A O 1
ATOM 1455 N N . SER A 1 197 ? 11.202 71.983 21.788 1.00 17.08 195 SER A N 1
ATOM 1456 C CA . SER A 1 197 ? 11.732 71.474 20.540 1.00 16.91 195 SER A CA 1
ATOM 1457 C C . SER A 1 197 ? 12.988 72.335 20.406 1.00 17.49 195 SER A C 1
ATOM 1458 O O . SER A 1 197 ? 13.111 73.355 21.080 1.00 17.10 195 SER A O 1
ATOM 1461 N N . GLU A 1 198 ? 13.916 71.932 19.549 1.00 20.78 196 GLU A N 1
ATOM 1462 C CA . GLU A 1 198 ? 15.135 72.700 19.350 1.00 22.64 196 GLU A CA 1
ATOM 1463 C C . GLU A 1 198 ? 14.834 74.177 19.047 1.00 20.40 196 GLU A C 1
ATOM 1464 O O . GLU A 1 198 ? 15.512 75.065 19.548 1.00 18.66 196 GLU A O 1
ATOM 1470 N N . GLY A 1 199 ? 13.810 74.435 18.240 1.00 21.69 197 GLY A N 1
ATOM 1471 C CA . GLY A 1 199 ? 13.467 75.807 17.899 1.00 21.72 197 GLY A CA 1
ATOM 1472 C C . GLY A 1 199 ? 12.894 76.626 19.046 1.00 22.39 197 GLY A C 1
ATOM 1473 O O . GLY A 1 199 ? 12.817 77.855 18.964 1.00 23.51 197 GLY A O 1
ATOM 1474 N N . GLU A 1 200 ? 12.513 75.952 20.127 1.00 21.78 198 GLU A N 1
ATOM 1475 C CA . GLU A 1 200 ? 11.928 76.617 21.285 1.00 22.92 198 GLU A CA 1
ATOM 1476 C C . GLU A 1 200 ? 12.885 76.704 22.483 1.00 23.54 198 GLU A C 1
ATOM 1477 O O . GLU A 1 200 ? 12.580 77.354 23.480 1.00 25.06 198 GLU A O 1
ATOM 1483 N N . VAL A 1 201 ? 14.039 76.056 22.388 1.00 23.67 199 VAL A N 1
ATOM 1484 C CA . VAL A 1 201 ? 14.999 76.064 23.495 1.00 25.22 199 VAL A CA 1
ATOM 1485 C C . VAL A 1 201 ? 15.412 77.438 24.032 1.00 26.09 199 VAL A C 1
ATOM 1486 O O . VAL A 1 201 ? 15.523 77.623 25.250 1.00 26.70 199 VAL A O 1
ATOM 1490 N N . LEU A 1 202 ? 15.632 78.403 23.145 1.00 27.00 200 LEU A N 1
ATOM 1491 C CA . LEU A 1 202 ? 16.077 79.724 23.583 1.00 29.66 200 LEU A CA 1
ATOM 1492 C C . LEU A 1 202 ? 14.983 80.703 24.003 1.00 31.86 200 LEU A C 1
ATOM 1493 O O . LEU A 1 202 ? 15.259 81.689 24.691 1.00 32.67 200 LEU A O 1
ATOM 1498 N N . LEU A 1 203 ? 13.751 80.420 23.593 1.00 34.46 201 LEU A N 1
ATOM 1499 C CA . LEU A 1 203 ? 12.596 81.262 23.893 1.00 36.00 201 LEU A CA 1
ATOM 1500 C C . LEU A 1 203 ? 12.505 81.804 25.315 1.00 36.62 201 LEU A C 1
ATOM 1501 O O . LEU A 1 203 ? 12.493 83.014 25.514 1.00 36.10 201 LEU A O 1
ATOM 1506 N N . LEU A 1 204 ? 12.435 80.912 26.297 1.00 37.41 202 LEU A N 1
ATOM 1507 C CA . LEU A 1 204 ? 12.299 81.323 27.694 1.00 39.32 202 LEU A CA 1
ATOM 1508 C C . LEU A 1 204 ? 13.593 81.317 28.488 1.00 41.05 202 LEU A C 1
ATOM 1509 O O . LEU A 1 204 ? 13.603 80.951 29.665 1.00 40.91 202 LEU A O 1
ATOM 1514 N N . SER A 1 205 ? 14.680 81.736 27.855 1.00 42.96 203 SER A N 1
ATOM 1515 C CA . SER A 1 205 ? 15.973 81.763 28.521 1.00 44.11 203 SER A CA 1
ATOM 1516 C C . SER A 1 205 ? 16.707 83.074 28.267 1.00 45.25 203 SER A C 1
ATOM 1517 O O . SER A 1 205 ? 16.648 83.629 27.171 1.00 45.99 203 SER A O 1
ATOM 1520 N N . PRO A 1 206 ? 17.402 83.593 29.290 1.00 46.18 204 PRO A N 1
ATOM 1521 C CA . PRO A 1 206 ? 18.147 84.847 29.141 1.00 46.65 204 PRO A CA 1
ATOM 1522 C C . PRO A 1 206 ? 19.441 84.575 28.371 1.00 47.33 204 PRO A C 1
ATOM 1523 O O . PRO A 1 206 ? 20.133 85.497 27.930 1.00 48.00 204 PRO A O 1
ATOM 1527 N N . HIS A 1 207 ? 19.747 83.292 28.208 1.00 46.43 205 HIS A N 1
ATOM 1528 C CA . HIS A 1 207 ? 20.950 82.859 27.512 1.00 45.82 205 HIS A CA 1
ATOM 1529 C C . HIS A 1 207 ? 20.715 82.728 26.009 1.00 43.73 205 HIS A C 1
ATOM 1530 O O . HIS A 1 207 ? 19.626 82.362 25.567 1.00 42.04 205 HIS A O 1
ATOM 1537 N N . SER A 1 208 ? 21.749 83.027 25.229 1.00 41.78 206 SER A N 1
ATOM 1538 C CA . SER A 1 208 ? 21.647 82.999 23.778 1.00 39.89 206 SER A CA 1
ATOM 1539 C C . SER A 1 208 ? 22.046 81.709 23.075 1.00 37.65 206 SER A C 1
ATOM 1540 O O . SER A 1 208 ? 21.629 81.474 21.945 1.00 39.83 206 SER A O 1
ATOM 1543 N N . THR A 1 209 ? 22.861 80.880 23.713 1.00 34.20 207 THR A N 1
ATOM 1544 C CA . THR A 1 209 ? 23.246 79.618 23.091 1.00 31.55 207 THR A CA 1
ATOM 1545 C C . THR A 1 209 ? 22.464 78.504 23.779 1.00 30.06 207 THR A C 1
ATOM 1546 O O . THR A 1 209 ? 22.280 78.531 24.990 1.00 28.05 207 THR A O 1
ATOM 1550 N N . PRO A 1 210 ? 21.981 77.517 23.008 1.00 30.35 208 PRO A N 1
ATOM 1551 C CA . PRO A 1 210 ? 21.211 76.391 23.549 1.00 30.74 208 PRO A CA 1
ATOM 1552 C C . PRO A 1 210 ? 21.886 75.674 24.712 1.00 32.33 208 PRO A C 1
ATOM 1553 O O . PRO A 1 210 ? 21.245 75.393 25.725 1.00 32.90 208 PRO A O 1
ATOM 1557 N N . GLU A 1 211 ? 23.176 75.380 24.567 1.00 32.68 209 GLU A N 1
ATOM 1558 C CA . GLU A 1 211 ? 23.924 74.707 25.624 1.00 33.02 209 GLU A CA 1
ATOM 1559 C C . GLU A 1 211 ? 23.791 75.505 26.919 1.00 31.34 209 GLU A C 1
ATOM 1560 O O . GLU A 1 211 ? 23.541 74.957 27.990 1.00 30.41 209 GLU A O 1
ATOM 1566 N N . ARG A 1 212 ? 23.970 76.814 26.798 1.00 30.47 210 ARG A N 1
ATOM 1567 C CA . ARG A 1 212 ? 23.887 77.732 27.925 1.00 28.62 210 ARG A CA 1
ATOM 1568 C C . ARG A 1 212 ? 22.460 77.806 28.477 1.00 26.80 210 ARG A C 1
ATOM 1569 O O . ARG A 1 212 ? 22.259 77.828 29.692 1.00 24.77 210 ARG A O 1
ATOM 1577 N N . ALA A 1 213 ? 21.473 77.850 27.584 1.00 23.71 211 ALA A N 1
ATOM 1578 C CA . ALA A 1 213 ? 20.071 77.921 27.995 1.00 23.07 211 ALA A CA 1
ATOM 1579 C C . ALA A 1 213 ? 19.672 76.681 28.788 1.00 23.28 211 ALA A C 1
ATOM 1580 O O . ALA A 1 213 ? 19.055 76.779 29.850 1.00 21.05 211 ALA A O 1
ATOM 1582 N N . ILE A 1 214 ? 20.017 75.515 28.254 1.00 23.09 212 ILE A N 1
ATOM 1583 C CA . ILE A 1 214 ? 19.696 74.245 28.900 1.00 24.25 212 ILE A CA 1
ATOM 1584 C C . ILE A 1 214 ? 20.371 74.161 30.263 1.00 24.80 212 ILE A C 1
ATOM 1585 O O . ILE A 1 214 ? 19.745 73.772 31.251 1.00 24.35 212 ILE A O 1
ATOM 1590 N N . ALA A 1 215 ? 21.651 74.521 30.315 1.00 24.63 213 ALA A N 1
ATOM 1591 C CA . ALA A 1 215 ? 22.378 74.507 31.582 1.00 26.38 213 ALA A CA 1
ATOM 1592 C C . ALA A 1 215 ? 21.623 75.411 32.554 1.00 26.33 213 ALA A C 1
ATOM 1593 O O . ALA A 1 215 ? 21.466 75.085 33.728 1.00 28.03 213 ALA A O 1
ATOM 1595 N N . GLY A 1 216 ? 21.154 76.545 32.043 1.00 26.19 214 GLY A N 1
ATOM 1596 C CA . GLY A 1 216 ? 20.409 77.488 32.859 1.00 25.09 214 GLY A CA 1
ATOM 1597 C C . GLY A 1 216 ? 19.131 76.902 33.439 1.00 24.22 214 GLY A C 1
ATOM 1598 O O . GLY A 1 216 ? 18.839 77.097 34.615 1.00 25.62 214 GLY A O 1
ATOM 1599 N N . PHE A 1 217 ? 18.362 76.188 32.622 1.00 23.18 215 PHE A N 1
ATOM 1600 C CA . PHE A 1 217 ? 17.114 75.581 33.099 1.00 21.43 215 PHE A CA 1
ATOM 1601 C C . PHE A 1 217 ? 17.386 74.669 34.284 1.00 20.63 215 PHE A C 1
ATOM 1602 O O . PHE A 1 217 ? 16.681 74.712 35.290 1.00 20.81 215 PHE A O 1
ATOM 1610 N N . LEU A 1 218 ? 18.410 73.833 34.154 1.00 20.88 216 LEU A N 1
ATOM 1611 C CA . LEU A 1 218 ? 18.764 72.906 35.221 1.00 24.06 216 LEU A CA 1
ATOM 1612 C C . LEU A 1 218 ? 19.172 73.639 36.495 1.00 26.03 216 LEU A C 1
ATOM 1613 O O . LEU A 1 218 ? 18.732 73.290 37.592 1.00 25.53 216 LEU A O 1
ATOM 1618 N N . GLU A 1 219 ? 20.014 74.654 36.347 1.00 26.91 217 GLU A N 1
ATOM 1619 C CA . GLU A 1 219 ? 20.479 75.406 37.504 1.00 30.06 217 GLU A CA 1
ATOM 1620 C C . GLU A 1 219 ? 19.343 76.172 38.166 1.00 29.85 217 GLU A C 1
ATOM 1621 O O . GLU A 1 219 ? 19.360 76.409 39.372 1.00 29.88 217 GLU A O 1
ATOM 1627 N N . GLU A 1 220 ? 18.343 76.537 37.372 1.00 29.86 218 GLU A N 1
ATOM 1628 C CA . GLU A 1 220 ? 17.193 77.269 37.878 1.00 29.27 218 GLU A CA 1
ATOM 1629 C C . GLU A 1 220 ? 16.174 76.389 38.598 1.00 28.70 218 GLU A C 1
ATOM 1630 O O . GLU A 1 220 ? 15.322 76.899 39.321 1.00 31.11 218 GLU A O 1
ATOM 1636 N N . GLY A 1 221 ? 16.239 75.076 38.402 1.00 25.02 219 GLY A N 1
ATOM 1637 C CA . GLY A 1 221 ? 15.288 74.210 39.081 1.00 24.41 219 GLY A CA 1
ATOM 1638 C C . GLY A 1 221 ? 14.741 73.018 38.312 1.00 23.05 219 GLY A C 1
ATOM 1639 O O . GLY A 1 221 ? 14.311 72.040 38.918 1.00 22.89 219 GLY A O 1
ATOM 1640 N N . VAL A 1 222 ? 14.742 73.087 36.986 1.00 21.19 220 VAL A N 1
ATOM 1641 C CA . VAL A 1 222 ? 14.236 71.978 36.186 1.00 20.11 220 VAL A CA 1
ATOM 1642 C C . VAL A 1 222 ? 15.129 70.745 36.384 1.00 19.87 220 VAL A C 1
ATOM 1643 O O . VAL A 1 222 ? 16.350 70.866 36.441 1.00 21.41 220 VAL A O 1
ATOM 1647 N N . LYS A 1 223 ? 14.514 69.566 36.482 1.00 20.10 221 LYS A N 1
ATOM 1648 C CA . LYS A 1 223 ? 15.240 68.306 36.691 1.00 18.73 221 LYS A CA 1
ATOM 1649 C C . LYS A 1 223 ? 15.656 67.621 35.402 1.00 19.58 221 LYS A C 1
ATOM 1650 O O . LYS A 1 223 ? 16.707 66.982 35.328 1.00 17.99 221 LYS A O 1
ATOM 1656 N N . GLU A 1 224 ? 14.816 67.743 34.386 1.00 17.95 222 GLU A N 1
ATOM 1657 C CA . GLU A 1 224 ? 15.087 67.096 33.119 1.00 19.45 222 GLU A CA 1
ATOM 1658 C C . GLU A 1 224 ? 14.664 67.948 31.947 1.00 18.90 222 GLU A C 1
ATOM 1659 O O . GLU A 1 224 ? 13.586 68.536 31.959 1.00 18.58 222 GLU A O 1
ATOM 1665 N N . VAL A 1 225 ? 15.521 68.012 30.939 1.00 18.93 223 VAL A N 1
ATOM 1666 C CA . VAL A 1 225 ? 15.201 68.754 29.735 1.00 19.00 223 VAL A CA 1
ATOM 1667 C C . VAL A 1 225 ? 15.236 67.767 28.576 1.00 20.85 223 VAL A C 1
ATOM 1668 O O . VAL A 1 225 ? 16.262 67.139 28.325 1.00 21.21 223 VAL A O 1
ATOM 1672 N N . ILE A 1 226 ? 14.101 67.619 27.897 1.00 19.72 224 ILE A N 1
ATOM 1673 C CA . ILE A 1 226 ? 13.992 66.722 26.755 1.00 20.98 224 ILE A CA 1
ATOM 1674 C C . ILE A 1 226 ? 13.863 67.631 25.543 1.00 21.05 224 ILE A C 1
ATOM 1675 O O . ILE A 1 226 ? 12.912 68.407 25.457 1.00 20.31 224 ILE A O 1
ATOM 1680 N N . VAL A 1 227 ? 14.805 67.540 24.609 1.00 21.24 225 VAL A N 1
ATOM 1681 C CA . VAL A 1 227 ? 14.770 68.393 23.429 1.00 20.55 225 VAL A CA 1
ATOM 1682 C C . VAL A 1 227 ? 14.403 67.626 22.169 1.00 21.87 225 VAL A C 1
ATOM 1683 O O . VAL A 1 227 ? 15.116 66.711 21.757 1.00 20.88 225 VAL A O 1
ATOM 1687 N N . LYS A 1 228 ? 13.279 67.999 21.563 1.00 20.21 226 LYS A N 1
ATOM 1688 C CA . LYS A 1 228 ? 12.826 67.352 20.339 1.00 22.32 226 LYS A CA 1
ATOM 1689 C C . LYS A 1 228 ? 13.511 68.017 19.148 1.00 21.68 226 LYS A C 1
ATOM 1690 O O . LYS A 1 228 ? 13.584 69.247 19.062 1.00 22.04 226 LYS A O 1
ATOM 1696 N N . ARG A 1 229 ? 14.018 67.200 18.233 1.00 24.32 227 ARG A N 1
ATOM 1697 C CA . ARG A 1 229 ? 14.728 67.714 17.067 1.00 25.50 227 ARG A CA 1
ATOM 1698 C C . ARG A 1 229 ? 14.139 67.253 15.734 1.00 26.62 227 ARG A C 1
ATOM 1699 O O . ARG A 1 229 ? 14.858 67.110 14.746 1.00 25.43 227 ARG A O 1
ATOM 1707 N N . GLY A 1 230 ? 12.827 67.027 15.715 1.00 25.32 228 GLY A N 1
ATOM 1708 C CA . GLY A 1 230 ? 12.156 66.605 14.497 1.00 25.99 228 GLY A CA 1
ATOM 1709 C C . GLY A 1 230 ? 12.757 65.384 13.822 1.00 26.60 228 GLY A C 1
ATOM 1710 O O . GLY A 1 230 ? 12.874 64.322 14.435 1.00 24.58 228 GLY A O 1
ATOM 1711 N N . ASN A 1 231 ? 13.140 65.532 12.556 1.00 27.23 229 ASN A N 1
ATOM 1712 C CA . ASN A 1 231 ? 13.715 64.419 11.820 1.00 28.42 229 ASN A CA 1
ATOM 1713 C C . ASN A 1 231 ? 15.146 64.100 12.242 1.00 29.85 229 ASN A C 1
ATOM 1714 O O . ASN A 1 231 ? 15.795 63.255 11.633 1.00 30.61 229 ASN A O 1
ATOM 1719 N N . GLN A 1 232 ? 15.632 64.768 13.289 1.00 29.76 230 GLN A N 1
ATOM 1720 C CA . GLN A 1 232 ? 16.981 64.527 13.793 1.00 29.05 230 GLN A CA 1
ATOM 1721 C C . GLN A 1 232 ? 16.968 63.784 15.139 1.00 27.03 230 GLN A C 1
ATOM 1722 O O . GLN A 1 232 ? 18.009 63.596 15.763 1.00 26.68 230 GLN A O 1
ATOM 1728 N N . GLY A 1 233 ? 15.791 63.366 15.589 1.00 23.67 231 GLY A N 1
ATOM 1729 C CA . GLY A 1 233 ? 15.715 62.638 16.843 1.00 23.47 231 GLY A CA 1
ATOM 1730 C C . GLY A 1 233 ? 15.381 63.451 18.079 1.00 21.18 231 GLY A C 1
ATOM 1731 O O . GLY A 1 233 ? 14.549 64.357 18.043 1.00 20.18 231 GLY A O 1
ATOM 1732 N N . ALA A 1 234 ? 16.032 63.121 19.188 1.00 20.95 232 ALA A N 1
ATOM 1733 C CA . ALA A 1 234 ? 15.775 63.812 20.440 1.00 21.44 232 ALA A CA 1
ATOM 1734 C C . ALA A 1 234 ? 16.919 63.633 21.420 1.00 22.59 232 ALA A C 1
ATOM 1735 O O . ALA A 1 234 ? 17.666 62.659 21.346 1.00 21.96 232 ALA A O 1
ATOM 1737 N N . SER A 1 235 ? 17.038 64.577 22.346 1.00 21.36 233 SER A N 1
ATOM 1738 C CA . SER A 1 235 ? 18.087 64.526 23.352 1.00 23.59 233 SER A CA 1
ATOM 1739 C C . SER A 1 235 ? 17.484 64.625 24.752 1.00 22.93 233 SER A C 1
ATOM 1740 O O . SER A 1 235 ? 16.350 65.079 24.926 1.00 23.16 233 SER A O 1
ATOM 1743 N N . TYR A 1 236 ? 18.257 64.185 25.738 1.00 22.68 234 TYR A N 1
ATOM 1744 C CA . TYR A 1 236 ? 17.848 64.209 27.134 1.00 23.71 234 TYR A CA 1
ATOM 1745 C C . TYR A 1 236 ? 18.963 64.863 27.950 1.00 23.59 234 TYR A C 1
ATOM 1746 O O . TYR A 1 236 ? 20.141 64.560 27.759 1.00 23.38 234 TYR A O 1
ATOM 1755 N N . TYR A 1 237 ? 18.587 65.753 28.862 1.00 23.42 235 TYR A N 1
ATOM 1756 C CA . TYR A 1 237 ? 19.554 66.451 29.695 1.00 23.61 235 TYR A CA 1
ATOM 1757 C C . TYR A 1 237 ? 19.105 66.496 31.149 1.00 24.66 235 TYR A C 1
ATOM 1758 O O . TYR A 1 237 ? 17.965 66.851 31.445 1.00 23.00 235 TYR A O 1
ATOM 1767 N N . SER A 1 238 ? 20.007 66.112 32.046 1.00 25.68 236 SER A N 1
ATOM 1768 C CA . SER A 1 238 ? 19.751 66.158 33.479 1.00 26.99 236 SER A CA 1
ATOM 1769 C C . SER A 1 238 ? 21.104 66.459 34.102 1.00 28.17 236 SER A C 1
ATOM 1770 O O . SER A 1 238 ? 22.117 66.513 33.402 1.00 27.46 236 SER A O 1
ATOM 1773 N N . ALA A 1 239 ? 21.126 66.675 35.408 1.00 31.40 237 ALA A N 1
ATOM 1774 C CA . ALA A 1 239 ? 22.381 66.958 36.081 1.00 34.51 237 ALA A CA 1
ATOM 1775 C C . ALA A 1 239 ? 23.192 65.671 36.057 1.00 36.64 237 ALA A C 1
ATOM 1776 O O . ALA A 1 239 ? 24.413 65.689 35.944 1.00 37.35 237 ALA A O 1
ATOM 1778 N N . ASN A 1 240 ? 22.475 64.556 36.125 1.00 39.35 238 ASN A N 1
ATOM 1779 C CA . ASN A 1 240 ? 23.061 63.223 36.159 1.00 41.48 238 ASN A CA 1
ATOM 1780 C C . ASN A 1 240 ? 23.577 62.671 34.831 1.00 42.88 238 ASN A C 1
ATOM 1781 O O . ASN A 1 240 ? 24.670 62.107 34.780 1.00 43.49 238 ASN A O 1
ATOM 1786 N N . GLU A 1 241 ? 22.808 62.817 33.757 1.00 42.47 239 GLU A N 1
ATOM 1787 C CA . GLU A 1 241 ? 23.257 62.301 32.472 1.00 41.50 239 GLU A CA 1
ATOM 1788 C C . GLU A 1 241 ? 22.856 63.149 31.262 1.00 40.61 239 GLU A C 1
ATOM 1789 O O . GLU A 1 241 ? 22.148 64.146 31.389 1.00 40.18 239 GLU A O 1
ATOM 1795 N N . GLN A 1 242 ? 23.340 62.752 30.090 1.00 38.66 240 GLN A N 1
ATOM 1796 C CA . GLN A 1 242 ? 23.050 63.463 28.854 1.00 37.63 240 GLN A CA 1
ATOM 1797 C C . GLN A 1 242 ? 23.240 62.535 27.661 1.00 36.11 240 GLN A C 1
ATOM 1798 O O . GLN A 1 242 ? 24.338 62.025 27.439 1.00 35.29 240 GLN A O 1
ATOM 1804 N N . PHE A 1 243 ? 22.176 62.305 26.896 1.00 32.51 241 PHE A N 1
ATOM 1805 C CA . PHE A 1 243 ? 22.294 61.448 25.726 1.00 30.24 241 PHE A CA 1
ATOM 1806 C C . PHE A 1 243 ? 21.384 61.853 24.579 1.00 30.45 241 PHE A C 1
ATOM 1807 O O . PHE A 1 243 ? 20.542 62.741 24.715 1.00 26.52 241 PHE A O 1
ATOM 1815 N N . HIS A 1 244 ? 21.568 61.189 23.446 1.00 29.73 242 HIS A N 1
ATOM 1816 C CA . HIS A 1 244 ? 20.814 61.495 22.240 1.00 30.67 242 HIS A CA 1
ATOM 1817 C C . HIS A 1 244 ? 20.397 60.222 21.513 1.00 29.97 242 HIS A C 1
ATOM 1818 O O . HIS A 1 244 ? 21.049 59.184 21.640 1.00 30.33 242 HIS A O 1
ATOM 1825 N N . VAL A 1 245 ? 19.294 60.307 20.774 1.00 28.42 243 VAL A N 1
ATOM 1826 C CA . VAL A 1 245 ? 18.793 59.190 19.979 1.00 27.01 243 VAL A CA 1
ATOM 1827 C C . VAL A 1 245 ? 18.506 59.720 18.583 1.00 27.60 243 VAL A C 1
ATOM 1828 O O . VAL A 1 245 ? 17.946 60.810 18.424 1.00 26.65 243 VAL A O 1
ATOM 1832 N N . GLU A 1 246 ? 18.913 58.959 17.572 1.00 28.69 244 GLU A N 1
ATOM 1833 C CA . GLU A 1 246 ? 18.700 59.354 16.186 1.00 31.35 244 GLU A CA 1
ATOM 1834 C C . GLU A 1 246 ? 17.243 59.127 15.829 1.00 29.82 244 GLU A C 1
ATOM 1835 O O . GLU A 1 246 ? 16.542 58.372 16.501 1.00 28.17 244 GLU A O 1
ATOM 1841 N N . SER A 1 247 ? 16.792 59.775 14.764 1.00 29.69 245 SER A N 1
ATOM 1842 C CA . SER A 1 247 ? 15.417 59.616 14.328 1.00 30.15 245 SER A CA 1
ATOM 1843 C C . SER A 1 247 ? 15.226 58.319 13.561 1.00 31.42 245 SER A C 1
ATOM 1844 O O . SER A 1 247 ? 16.172 57.758 13.001 1.00 30.67 245 SER A O 1
ATOM 1847 N N . TYR A 1 248 ? 13.989 57.842 13.559 1.00 31.22 246 TYR A N 1
ATOM 1848 C CA . TYR A 1 248 ? 13.625 56.644 12.824 1.00 31.72 246 TYR A CA 1
ATOM 1849 C C . TYR A 1 248 ? 13.131 57.186 11.486 1.00 32.63 246 TYR A C 1
ATOM 1850 O O . TYR A 1 248 ? 12.160 57.942 11.443 1.00 33.52 246 TYR A O 1
ATOM 1859 N N . PRO A 1 249 ? 13.804 56.834 10.378 1.00 33.40 247 PRO A N 1
ATOM 1860 C CA . PRO A 1 249 ? 13.372 57.329 9.065 1.00 34.21 247 PRO A CA 1
ATOM 1861 C C . PRO A 1 249 ? 11.996 56.800 8.667 1.00 33.52 247 PRO A C 1
ATOM 1862 O O . PRO A 1 249 ? 11.785 55.592 8.565 1.00 36.64 247 PRO A O 1
ATOM 1866 N N . VAL A 1 250 ? 11.065 57.718 8.441 1.00 32.88 248 VAL A N 1
ATOM 1867 C CA . VAL A 1 250 ? 9.701 57.365 8.064 1.00 30.64 248 VAL A CA 1
ATOM 1868 C C . VAL A 1 250 ? 9.215 58.288 6.953 1.00 31.96 248 VAL A C 1
ATOM 1869 O O . VAL A 1 250 ? 9.918 59.223 6.562 1.00 30.49 248 VAL A O 1
ATOM 1873 N N . GLU A 1 251 ? 8.011 58.021 6.450 1.00 32.92 249 GLU A N 1
ATOM 1874 C CA . GLU A 1 251 ? 7.416 58.844 5.405 1.00 33.54 249 GLU A CA 1
ATOM 1875 C C . GLU A 1 251 ? 6.420 59.801 6.030 1.00 33.30 249 GLU A C 1
ATOM 1876 O O . GLU A 1 251 ? 5.264 59.454 6.257 1.00 31.04 249 GLU A O 1
ATOM 1882 N N . GLU A 1 252 ? 6.887 61.011 6.308 1.00 33.52 250 GLU A N 1
ATOM 1883 C CA . GLU A 1 252 ? 6.058 62.028 6.926 1.00 35.39 250 GLU A CA 1
ATOM 1884 C C . GLU A 1 252 ? 4.881 62.448 6.057 1.00 35.59 250 GLU A C 1
ATOM 1885 O O . GLU A 1 252 ? 5.012 62.635 4.849 1.00 37.44 250 GLU A O 1
ATOM 1891 N N . VAL A 1 253 ? 3.728 62.594 6.693 1.00 34.22 251 VAL A N 1
ATOM 1892 C CA . VAL A 1 253 ? 2.507 62.996 6.020 1.00 34.26 251 VAL A CA 1
ATOM 1893 C C . VAL A 1 253 ? 1.917 64.197 6.752 1.00 34.81 251 VAL A C 1
ATOM 1894 O O . VAL A 1 253 ? 1.420 65.135 6.133 1.00 35.40 251 VAL A O 1
ATOM 1898 N N . ASP A 1 254 ? 1.985 64.158 8.077 1.00 34.83 252 ASP A N 1
ATOM 1899 C CA . ASP A 1 254 ? 1.453 65.227 8.908 1.00 35.09 252 ASP A CA 1
ATOM 1900 C C . ASP A 1 254 ? 2.269 65.297 10.196 1.00 35.76 252 ASP A C 1
ATOM 1901 O O . ASP A 1 254 ? 2.294 64.352 10.978 1.00 36.03 252 ASP A O 1
ATOM 1906 N N . PRO A 1 255 ? 2.965 66.420 10.425 1.00 36.64 253 PRO A N 1
ATOM 1907 C CA . PRO A 1 255 ? 3.786 66.598 11.631 1.00 36.85 253 PRO A CA 1
ATOM 1908 C C . PRO A 1 255 ? 3.093 67.331 12.785 1.00 36.22 253 PRO A C 1
ATOM 1909 O O . PRO A 1 255 ? 3.708 67.589 13.809 1.00 37.02 253 PRO A O 1
ATOM 1913 N N . THR A 1 256 ? 1.816 67.655 12.623 1.00 35.40 254 THR A N 1
ATOM 1914 C CA . THR A 1 256 ? 1.093 68.413 13.634 1.00 35.25 254 THR A CA 1
ATOM 1915 C C . THR A 1 256 ? 0.929 67.799 15.025 1.00 33.15 254 THR A C 1
ATOM 1916 O O . THR A 1 256 ? 0.815 68.531 16.008 1.00 32.60 254 THR A O 1
ATOM 1920 N N . GLY A 1 257 ? 0.965 66.468 15.117 1.00 30.65 255 GLY A N 1
ATOM 1921 C CA . GLY A 1 257 ? 0.794 65.784 16.397 1.00 26.80 255 GLY A CA 1
ATOM 1922 C C . GLY A 1 257 ? 2.016 65.082 16.912 1.00 25.75 255 GLY A C 1
ATOM 1923 O O . GLY A 1 257 ? 1.999 64.438 17.953 1.00 24.69 255 GLY A O 1
ATOM 1924 N N . ALA A 1 258 ? 3.114 65.237 16.197 1.00 24.48 256 ALA A N 1
ATOM 1925 C CA . ALA A 1 258 ? 4.360 64.596 16.609 1.00 21.37 256 ALA A CA 1
ATOM 1926 C C . ALA A 1 258 ? 4.802 64.967 18.009 1.00 20.38 256 ALA A C 1
ATOM 1927 O O . ALA A 1 258 ? 5.179 64.110 18.794 1.00 18.78 256 ALA A O 1
ATOM 1929 N N . GLY A 1 259 ? 4.811 66.265 18.289 1.00 15.90 257 GLY A N 1
ATOM 1930 C CA . GLY A 1 259 ? 5.265 66.751 19.581 1.00 16.63 257 GLY A CA 1
ATOM 1931 C C . GLY A 1 259 ? 4.320 66.298 20.661 1.00 16.02 257 GLY A C 1
ATOM 1932 O O . GLY A 1 259 ? 4.762 65.927 21.754 1.00 15.58 257 GLY A O 1
ATOM 1933 N N . ASP A 1 260 ? 3.018 66.330 20.381 1.00 17.16 258 ASP A N 1
ATOM 1934 C CA . ASP A 1 260 ? 2.030 65.922 21.381 1.00 16.59 258 ASP A CA 1
ATOM 1935 C C . ASP A 1 260 ? 2.184 64.438 21.734 1.00 17.92 258 ASP A C 1
ATOM 1936 O O . ASP A 1 260 ? 2.185 64.061 22.907 1.00 16.39 258 ASP A O 1
ATOM 1941 N N . CYS A 1 261 ? 2.286 63.588 20.717 1.00 16.61 259 CYS A N 1
ATOM 1942 C CA . CYS A 1 261 ? 2.425 62.163 20.963 1.00 17.53 259 CYS A CA 1
ATOM 1943 C C . CYS A 1 261 ? 3.756 61.832 21.631 1.00 16.01 259 CYS A C 1
ATOM 1944 O O . CYS A 1 261 ? 3.793 61.047 22.562 1.00 19.15 259 CYS A O 1
ATOM 1947 N N . PHE A 1 262 ? 4.845 62.432 21.163 1.00 16.91 260 PHE A N 1
ATOM 1948 C CA . PHE A 1 262 ? 6.158 62.187 21.766 1.00 17.35 260 PHE A CA 1
ATOM 1949 C C . PHE A 1 262 ? 6.072 62.489 23.267 1.00 17.41 260 PHE A C 1
ATOM 1950 O O . PHE A 1 262 ? 6.581 61.733 24.102 1.00 16.53 260 PHE A O 1
ATOM 1958 N N . GLY A 1 263 ? 5.403 63.592 23.598 1.00 14.97 261 GLY A N 1
ATOM 1959 C CA . GLY A 1 263 ? 5.268 63.998 24.988 1.00 15.56 261 GLY A CA 1
ATOM 1960 C C . GLY A 1 263 ? 4.453 63.038 25.829 1.00 14.72 261 GLY A C 1
ATOM 1961 O O . GLY A 1 263 ? 4.849 62.682 26.931 1.00 15.75 261 GLY A O 1
ATOM 1962 N N . GLY A 1 264 ? 3.301 62.628 25.310 1.00 15.69 262 GLY A N 1
ATOM 1963 C CA . GLY A 1 264 ? 2.457 61.700 26.040 1.00 15.76 262 GLY A CA 1
ATOM 1964 C C . GLY A 1 264 ? 3.179 60.384 26.248 1.00 16.90 262 GLY A C 1
ATOM 1965 O O . GLY A 1 264 ? 3.031 59.758 27.286 1.00 16.83 262 GLY A O 1
ATOM 1966 N N . ALA A 1 265 ? 3.967 59.968 25.260 1.00 16.56 263 ALA A N 1
ATOM 1967 C CA . ALA A 1 265 ? 4.721 58.721 25.364 1.00 16.60 263 ALA A CA 1
ATOM 1968 C C . ALA A 1 265 ? 5.779 58.841 26.455 1.00 17.45 263 ALA A C 1
ATOM 1969 O O . ALA A 1 265 ? 5.918 57.947 27.296 1.00 19.13 263 ALA A O 1
ATOM 1971 N N . TRP A 1 266 ? 6.531 59.937 26.436 1.00 13.95 264 TRP A N 1
ATOM 1972 C CA . TRP A 1 266 ? 7.567 60.150 27.442 1.00 15.83 264 TRP A CA 1
ATOM 1973 C C . TRP A 1 266 ? 6.982 60.066 28.850 1.00 15.98 264 TRP A C 1
ATOM 1974 O O . TRP A 1 266 ? 7.448 59.286 29.681 1.00 14.37 264 TRP A O 1
ATOM 1985 N N . ILE A 1 267 ? 5.955 60.874 29.103 1.00 15.30 265 ILE A N 1
ATOM 1986 C CA . ILE A 1 267 ? 5.310 60.923 30.412 1.00 15.83 265 ILE A CA 1
ATOM 1987 C C . ILE A 1 267 ? 4.694 59.584 30.829 1.00 16.76 265 ILE A C 1
ATOM 1988 O O . ILE A 1 267 ? 4.832 59.147 31.976 1.00 15.36 265 ILE A O 1
ATOM 1993 N N . ALA A 1 268 ? 4.008 58.939 29.897 1.00 15.32 266 ALA A N 1
ATOM 1994 C CA . ALA A 1 268 ? 3.385 57.657 30.185 1.00 16.21 266 ALA A CA 1
ATOM 1995 C C . ALA A 1 268 ? 4.443 56.597 30.482 1.00 17.83 266 ALA A C 1
ATOM 1996 O O . ALA A 1 268 ? 4.350 55.874 31.484 1.00 17.89 266 ALA A O 1
ATOM 1998 N N . CYS A 1 269 ? 5.449 56.497 29.615 1.00 18.42 267 CYS A N 1
ATOM 1999 C CA . CYS A 1 269 ? 6.492 55.498 29.819 1.00 18.82 267 CYS A CA 1
ATOM 2000 C C . CYS A 1 269 ? 7.190 55.684 31.161 1.00 17.58 267 CYS A C 1
ATOM 2001 O O . CYS A 1 269 ? 7.479 54.715 31.849 1.00 18.00 267 CYS A O 1
ATOM 2004 N N . ARG A 1 270 ? 7.457 56.930 31.534 1.00 18.77 268 ARG A N 1
ATOM 2005 C CA . ARG A 1 270 ? 8.088 57.200 32.814 1.00 18.52 268 ARG A CA 1
ATOM 2006 C C . ARG A 1 270 ? 7.149 56.760 33.938 1.00 19.10 268 ARG A C 1
ATOM 2007 O O . ARG A 1 270 ? 7.600 56.244 34.956 1.00 18.83 268 ARG A O 1
ATOM 2015 N N . GLN A 1 271 ? 5.844 56.954 33.751 1.00 20.18 269 GLN A N 1
ATOM 2016 C CA . GLN A 1 271 ? 4.868 56.528 34.755 1.00 21.03 269 GLN A CA 1
ATOM 2017 C C . GLN A 1 271 ? 4.901 55.004 34.879 1.00 22.07 269 GLN A C 1
ATOM 2018 O O . GLN A 1 271 ? 4.634 54.450 35.947 1.00 21.65 269 GLN A O 1
ATOM 2024 N N . LEU A 1 272 ? 5.241 54.332 33.781 1.00 21.09 270 LEU A N 1
ATOM 2025 C CA . LEU A 1 272 ? 5.313 52.872 33.767 1.00 24.04 270 LEU A CA 1
ATOM 2026 C C . LEU A 1 272 ? 6.656 52.357 34.292 1.00 23.79 270 LEU A C 1
ATOM 2027 O O . LEU A 1 272 ? 6.930 51.160 34.241 1.00 27.24 270 LEU A O 1
ATOM 2032 N N . GLY A 1 273 ? 7.499 53.262 34.771 1.00 23.69 271 GLY A N 1
ATOM 2033 C CA . GLY A 1 273 ? 8.780 52.851 35.319 1.00 23.38 271 GLY A CA 1
ATOM 2034 C C . GLY A 1 273 ? 9.949 52.715 34.356 1.00 23.05 271 GLY A C 1
ATOM 2035 O O . GLY A 1 273 ? 10.967 52.123 34.709 1.00 24.06 271 GLY A O 1
ATOM 2036 N N . PHE A 1 274 ? 9.821 53.244 33.146 1.00 21.16 272 PHE A N 1
ATOM 2037 C CA . PHE A 1 274 ? 10.914 53.169 32.176 1.00 22.35 272 PHE A CA 1
ATOM 2038 C C . PHE A 1 274 ? 12.049 54.084 32.629 1.00 22.55 272 PHE A C 1
ATOM 2039 O O . PHE A 1 274 ? 11.794 55.119 33.248 1.00 21.09 272 PHE A O 1
ATOM 2047 N N . ASP A 1 275 ? 13.294 53.713 32.337 1.00 22.57 273 ASP A N 1
ATOM 2048 C CA . ASP A 1 275 ? 14.406 54.586 32.697 1.00 24.13 273 ASP A CA 1
ATOM 2049 C C . ASP A 1 275 ? 14.475 55.639 31.591 1.00 23.76 273 ASP A C 1
ATOM 2050 O O . ASP A 1 275 ? 13.788 55.508 30.577 1.00 22.76 273 ASP A O 1
ATOM 2055 N N . ALA A 1 276 ? 15.291 56.672 31.774 1.00 22.30 274 ALA A N 1
ATOM 2056 C CA . ALA A 1 276 ? 15.388 57.747 30.783 1.00 23.44 274 ALA A CA 1
ATOM 2057 C C . ALA A 1 276 ? 15.684 57.280 29.360 1.00 23.07 274 ALA A C 1
ATOM 2058 O O . ALA A 1 276 ? 15.070 57.755 28.406 1.00 23.62 274 ALA A O 1
ATOM 2060 N N . HIS A 1 277 ? 16.619 56.353 29.215 1.00 22.54 275 HIS A N 1
ATOM 2061 C CA . HIS A 1 277 ? 16.988 55.843 27.899 1.00 22.45 275 HIS A CA 1
ATOM 2062 C C . HIS A 1 277 ? 15.855 55.130 27.171 1.00 21.20 275 HIS A C 1
ATOM 2063 O O . HIS A 1 277 ? 15.624 55.361 25.987 1.00 20.84 275 HIS A O 1
ATOM 2070 N N . ARG A 1 278 ? 15.153 54.256 27.875 1.00 19.53 276 ARG A N 1
ATOM 2071 C CA . ARG A 1 278 ? 14.065 53.522 27.257 1.00 20.07 276 ARG A CA 1
ATOM 2072 C C . ARG A 1 278 ? 12.909 54.470 26.947 1.00 19.01 276 ARG A C 1
ATOM 2073 O O . ARG A 1 278 ? 12.328 54.420 25.867 1.00 19.08 276 ARG A O 1
ATOM 2081 N N . ALA A 1 279 ? 12.589 55.340 27.895 1.00 18.06 277 ALA A N 1
ATOM 2082 C CA . ALA A 1 279 ? 11.509 56.297 27.700 1.00 19.30 277 ALA A CA 1
ATOM 2083 C C . ALA A 1 279 ? 11.782 57.180 26.486 1.00 19.04 277 ALA A C 1
ATOM 2084 O O . ALA A 1 279 ? 10.874 57.474 25.706 1.00 20.74 277 ALA A O 1
ATOM 2086 N N . LEU A 1 280 ? 13.030 57.603 26.317 1.00 18.48 278 LEU A N 1
ATOM 2087 C CA . LEU A 1 280 ? 13.365 58.457 25.182 1.00 18.26 278 LEU A CA 1
ATOM 2088 C C . LEU A 1 280 ? 13.247 57.675 23.881 1.00 18.19 278 LEU A C 1
ATOM 2089 O O . LEU A 1 280 ? 12.815 58.207 22.858 1.00 17.72 278 LEU A O 1
ATOM 2094 N N . GLN A 1 281 ? 13.628 56.402 23.919 1.00 17.88 279 GLN A N 1
ATOM 2095 C CA . GLN A 1 281 ? 13.538 55.563 22.731 1.00 18.00 279 GLN A CA 1
ATOM 2096 C C . GLN A 1 281 ? 12.073 55.417 22.298 1.00 16.83 279 GLN A C 1
ATOM 2097 O O . GLN A 1 281 ? 11.754 55.590 21.122 1.00 17.81 279 GLN A O 1
ATOM 2103 N N . TYR A 1 282 ? 11.190 55.109 23.247 1.00 16.50 280 TYR A N 1
ATOM 2104 C CA . TYR A 1 282 ? 9.763 54.948 22.938 1.00 16.94 280 TYR A CA 1
ATOM 2105 C C . TYR A 1 282 ? 9.142 56.268 22.496 1.00 16.26 280 TYR A C 1
ATOM 2106 O O . TYR A 1 282 ? 8.377 56.312 21.540 1.00 16.22 280 TYR A O 1
ATOM 2115 N N . ALA A 1 283 ? 9.476 57.347 23.196 1.00 17.37 281 ALA A N 1
ATOM 2116 C CA . ALA A 1 283 ? 8.946 58.658 22.845 1.00 16.65 281 ALA A CA 1
ATOM 2117 C C . ALA A 1 283 ? 9.326 58.974 21.401 1.00 17.18 281 ALA A C 1
ATOM 2118 O O . ALA A 1 283 ? 8.498 59.412 20.607 1.00 16.52 281 ALA A O 1
ATOM 2120 N N . ASN A 1 284 ? 10.592 58.734 21.078 1.00 17.77 282 ASN A N 1
ATOM 2121 C CA . ASN A 1 284 ? 11.141 58.976 19.752 1.00 16.99 282 ASN A CA 1
ATOM 2122 C C . ASN A 1 284 ? 10.364 58.173 18.715 1.00 17.74 282 ASN A C 1
ATOM 2123 O O . ASN A 1 284 ? 9.952 58.708 17.684 1.00 17.03 282 ASN A O 1
ATOM 2128 N N . ALA A 1 285 ? 10.147 56.893 19.001 1.00 17.11 283 ALA A N 1
ATOM 2129 C CA . ALA A 1 285 ? 9.421 56.028 18.084 1.00 16.67 283 ALA A CA 1
ATOM 2130 C C . ALA A 1 285 ? 7.962 56.435 17.972 1.00 17.08 283 ALA A C 1
ATOM 2131 O O . ALA A 1 285 ? 7.369 56.345 16.898 1.00 15.52 283 ALA A O 1
ATOM 2133 N N . CYS A 1 286 ? 7.378 56.884 19.079 1.00 16.02 284 CYS A N 1
ATOM 2134 C CA . CYS A 1 286 ? 5.979 57.292 19.060 1.00 17.52 284 CYS A CA 1
ATOM 2135 C C . CYS A 1 286 ? 5.795 58.511 18.150 1.00 17.22 284 CYS A C 1
ATOM 2136 O O . CYS A 1 286 ? 4.869 58.564 17.346 1.00 17.19 284 CYS A O 1
ATOM 2139 N N . GLY A 1 287 ? 6.689 59.487 18.271 1.00 18.11 285 GLY A N 1
ATOM 2140 C CA . GLY A 1 287 ? 6.587 60.674 17.440 1.00 16.35 285 GLY A CA 1
ATOM 2141 C C . GLY A 1 287 ? 6.792 60.364 15.970 1.00 17.40 285 GLY A C 1
ATOM 2142 O O . GLY A 1 287 ? 6.166 60.973 15.103 1.00 17.09 285 GLY A O 1
ATOM 2143 N N . ALA A 1 288 ? 7.674 59.414 15.683 1.00 18.74 286 ALA A N 1
ATOM 2144 C CA . ALA A 1 288 ? 7.949 59.028 14.299 1.00 17.90 286 ALA A CA 1
ATOM 2145 C C . ALA A 1 288 ? 6.691 58.416 13.691 1.00 19.40 286 ALA A C 1
ATOM 2146 O O . ALA A 1 288 ? 6.299 58.736 12.564 1.00 17.88 286 ALA A O 1
ATOM 2148 N N . LEU A 1 289 ? 6.053 57.536 14.451 1.00 18.22 287 LEU A N 1
ATOM 2149 C CA . LEU A 1 289 ? 4.836 56.883 13.994 1.00 19.17 287 LEU A CA 1
ATOM 2150 C C . LEU A 1 289 ? 3.697 57.879 13.788 1.00 20.46 287 LEU A C 1
ATOM 2151 O O . LEU A 1 289 ? 2.909 57.752 12.850 1.00 21.68 287 LEU A O 1
ATOM 2156 N N . ALA A 1 290 ? 3.603 58.864 14.674 1.00 20.29 288 ALA A N 1
ATOM 2157 C CA . ALA A 1 290 ? 2.543 59.859 14.585 1.00 20.23 288 ALA A CA 1
ATOM 2158 C C . ALA A 1 290 ? 2.518 60.610 13.254 1.00 21.10 288 ALA A C 1
ATOM 2159 O O . ALA A 1 290 ? 1.456 60.827 12.677 1.00 22.00 288 ALA A O 1
ATOM 2161 N N . VAL A 1 291 ? 3.688 61.001 12.760 1.00 21.86 289 VAL A N 1
ATOM 2162 C CA . VAL A 1 291 ? 3.769 61.749 11.510 1.00 21.94 289 VAL A CA 1
ATOM 2163 C C . VAL A 1 291 ? 3.479 60.964 10.224 1.00 23.87 289 VAL A C 1
ATOM 2164 O O . VAL A 1 291 ? 3.427 61.556 9.147 1.00 24.58 289 VAL A O 1
ATOM 2168 N N . THR A 1 292 ? 3.291 59.648 10.320 1.00 23.44 290 THR A N 1
ATOM 2169 C CA . THR A 1 292 ? 3.012 58.849 9.126 1.00 24.37 290 THR A CA 1
ATOM 2170 C C . THR A 1 292 ? 1.529 58.840 8.757 1.00 26.89 290 THR A C 1
ATOM 2171 O O . THR A 1 292 ? 1.136 58.248 7.744 1.00 27.30 290 THR A O 1
ATOM 2175 N N . ARG A 1 293 ? 0.706 59.495 9.572 1.00 26.76 291 ARG A N 1
ATOM 2176 C CA . ARG A 1 293 ? -0.733 59.549 9.317 1.00 29.18 291 ARG A CA 1
ATOM 2177 C C . ARG A 1 293 ? -1.343 60.951 9.415 1.00 30.48 291 ARG A C 1
ATOM 2178 O O . ARG A 1 293 ? -0.937 61.753 10.255 1.00 29.69 291 ARG A O 1
ATOM 2186 N N . ARG A 1 294 ? -2.316 61.240 8.551 1.00 31.36 292 ARG A N 1
ATOM 2187 C CA . ARG A 1 294 ? -2.995 62.535 8.571 1.00 33.92 292 ARG A CA 1
ATOM 2188 C C . ARG A 1 294 ? -3.967 62.520 9.736 1.00 34.55 292 ARG A C 1
ATOM 2189 O O . ARG A 1 294 ? -4.341 61.458 10.223 1.00 36.52 292 ARG A O 1
ATOM 2197 N N . GLY A 1 295 ? -4.403 63.697 10.162 1.00 34.77 293 GLY A N 1
ATOM 2198 C CA . GLY A 1 295 ? -5.345 63.753 11.260 1.00 33.50 293 GLY A CA 1
ATOM 2199 C C . GLY A 1 295 ? -4.638 64.032 12.563 1.00 32.55 293 GLY A C 1
ATOM 2200 O O . GLY A 1 295 ? -3.638 63.391 12.884 1.00 31.14 293 GLY A O 1
ATOM 2201 N N . PRO A 1 296 ? -5.155 64.984 13.347 1.00 33.29 294 PRO A N 1
ATOM 2202 C CA . PRO A 1 296 ? -4.589 65.384 14.637 1.00 33.05 294 PRO A CA 1
ATOM 2203 C C . PRO A 1 296 ? -4.273 64.231 15.573 1.00 31.99 294 PRO A C 1
ATOM 2204 O O . PRO A 1 296 ? -3.125 64.003 15.937 1.00 32.26 294 PRO A O 1
ATOM 2216 N N . GLU A 1 298 ? -5.010 60.962 14.931 1.00 29.47 296 GLU A N 1
ATOM 2217 C CA . GLU A 1 298 ? -4.999 59.677 14.243 1.00 29.34 296 GLU A CA 1
ATOM 2218 C C . GLU A 1 298 ? -3.626 59.007 14.221 1.00 27.35 296 GLU A C 1
ATOM 2219 O O . GLU A 1 298 ? -3.478 57.896 13.716 1.00 26.30 296 GLU A O 1
ATOM 2225 N N . GLY A 1 299 ? -2.631 59.679 14.787 1.00 25.35 297 GLY A N 1
ATOM 2226 C CA . GLY A 1 299 ? -1.288 59.128 14.801 1.00 23.72 297 GLY A CA 1
ATOM 2227 C C . GLY A 1 299 ? -0.833 58.560 16.131 1.00 22.53 297 GLY A C 1
ATOM 2228 O O . GLY A 1 299 ? 0.306 58.101 16.248 1.00 22.48 297 GLY A O 1
ATOM 2229 N N . THR A 1 300 ? -1.704 58.596 17.138 1.00 18.17 298 THR A N 1
ATOM 2230 C CA . THR A 1 300 ? -1.353 58.062 18.451 1.00 20.95 298 THR A CA 1
ATOM 2231 C C . THR A 1 300 ? -1.185 56.558 18.272 1.00 20.41 298 THR A C 1
ATOM 2232 O O . THR A 1 300 ? -1.820 55.966 17.401 1.00 19.86 298 THR A O 1
ATOM 2236 N N . SER A 1 301 ? -0.333 55.948 19.087 1.00 19.89 299 SER A N 1
ATOM 2237 C CA . SER A 1 301 ? -0.089 54.516 18.990 1.00 20.44 299 SER A CA 1
ATOM 2238 C C . SER A 1 301 ? -0.195 53.830 20.339 1.00 22.52 299 SER A C 1
ATOM 2239 O O . SER A 1 301 ? -0.078 54.468 21.386 1.00 21.11 299 SER A O 1
ATOM 2242 N N . ARG A 1 302 ? -0.426 52.523 20.325 1.00 21.80 300 ARG A N 1
ATOM 2243 C CA . ARG A 1 302 ? -0.463 51.815 21.585 1.00 22.64 300 ARG A CA 1
ATOM 2244 C C . ARG A 1 302 ? 0.908 51.176 21.745 1.00 22.86 300 ARG A C 1
ATOM 2245 O O . ARG A 1 302 ? 1.669 51.072 20.780 1.00 21.49 300 ARG A O 1
ATOM 2253 N N . LEU A 1 303 ? 1.226 50.773 22.967 1.00 21.43 301 LEU A N 1
ATOM 2254 C CA . LEU A 1 303 ? 2.519 50.185 23.282 1.00 21.89 301 LEU A CA 1
ATOM 2255 C C . LEU A 1 303 ? 2.983 49.125 22.268 1.00 23.81 301 LEU A C 1
ATOM 2256 O O . LEU A 1 303 ? 4.115 49.183 21.774 1.00 22.33 301 LEU A O 1
ATOM 2269 N N . GLU A 1 305 ? 2.240 48.656 19.167 1.00 22.99 303 GLU A N 1
ATOM 2270 C CA . GLU A 1 305 ? 2.634 49.244 17.890 1.00 22.56 303 GLU A CA 1
ATOM 2271 C C . GLU A 1 305 ? 4.020 49.885 17.991 1.00 21.43 303 GLU A C 1
ATOM 2272 O O . GLU A 1 305 ? 4.864 49.715 17.103 1.00 17.85 303 GLU A O 1
ATOM 2278 N N . ILE A 1 306 ? 4.255 50.630 19.067 1.00 19.33 304 ILE A N 1
ATOM 2279 C CA . ILE A 1 306 ? 5.553 51.278 19.260 1.00 20.27 304 ILE A CA 1
ATOM 2280 C C . ILE A 1 306 ? 6.673 50.250 19.330 1.00 20.40 304 ILE A C 1
ATOM 2281 O O . ILE A 1 306 ? 7.715 50.409 18.702 1.00 22.62 304 ILE A O 1
ATOM 2286 N N . GLU A 1 307 ? 6.445 49.181 20.082 1.00 22.60 305 GLU A N 1
ATOM 2287 C CA . GLU A 1 307 ? 7.455 48.146 20.237 1.00 22.00 305 GLU A CA 1
ATOM 2288 C C . GLU A 1 307 ? 7.733 47.391 18.943 1.00 21.73 305 GLU A C 1
ATOM 2289 O O . GLU A 1 307 ? 8.881 47.095 18.638 1.00 20.91 305 GLU A O 1
ATOM 2295 N N . THR A 1 308 ? 6.691 47.098 18.176 1.00 21.10 306 THR A N 1
ATOM 2296 C CA . THR A 1 308 ? 6.876 46.405 16.901 1.00 22.56 306 THR A CA 1
ATOM 2297 C C . THR A 1 308 ? 7.679 47.309 15.965 1.00 22.88 306 THR A C 1
ATOM 2298 O O . THR A 1 308 ? 8.575 46.855 15.256 1.00 23.17 306 THR A O 1
ATOM 2302 N N . PHE A 1 309 ? 7.344 48.593 15.969 1.00 23.70 307 PHE A N 1
ATOM 2303 C CA . PHE A 1 309 ? 8.028 49.567 15.124 1.00 24.04 307 PHE A CA 1
ATOM 2304 C C . PHE A 1 309 ? 9.515 49.604 15.494 1.00 24.42 307 PHE A C 1
ATOM 2305 O O . PHE A 1 309 ? 10.388 49.618 14.624 1.00 24.32 307 PHE A O 1
ATOM 2313 N N . ILE A 1 310 ? 9.804 49.611 16.788 1.00 24.56 308 ILE A N 1
ATOM 2314 C CA . ILE A 1 310 ? 11.190 49.629 17.244 1.00 26.78 308 ILE A CA 1
ATOM 2315 C C . ILE A 1 310 ? 11.887 48.345 16.795 1.00 30.13 308 ILE A C 1
ATOM 2316 O O . ILE A 1 310 ? 12.971 48.391 16.210 1.00 29.91 308 ILE A O 1
ATOM 2321 N N . GLN A 1 311 ? 11.259 47.202 17.059 1.00 31.07 309 GLN A N 1
ATOM 2322 C CA . GLN A 1 311 ? 11.838 45.917 16.674 1.00 35.76 309 GLN A CA 1
ATOM 2323 C C . GLN A 1 311 ? 12.184 45.862 15.188 1.00 37.22 309 GLN A C 1
ATOM 2324 O O . GLN A 1 311 ? 13.314 45.534 14.822 1.00 37.96 309 GLN A O 1
ATOM 2330 N N . ARG A 1 312 ? 11.218 46.186 14.336 1.00 37.45 310 ARG A N 1
ATOM 2331 C CA . ARG A 1 312 ? 11.446 46.160 12.893 1.00 40.33 310 ARG A CA 1
ATOM 2332 C C . ARG A 1 312 ? 12.677 46.973 12.501 1.00 41.60 310 ARG A C 1
ATOM 2333 O O . ARG A 1 312 ? 13.354 46.650 11.534 1.00 41.90 310 ARG A O 1
ATOM 2341 N N . HIS A 1 313 ? 12.962 48.029 13.256 1.00 43.85 311 HIS A N 1
ATOM 2342 C CA . HIS A 1 313 ? 14.128 48.859 12.981 1.00 45.95 311 HIS A CA 1
ATOM 2343 C C . HIS A 1 313 ? 15.393 48.248 13.584 1.00 47.33 311 HIS A C 1
ATOM 2344 O O . HIS A 1 313 ? 16.336 48.002 12.804 1.00 49.12 311 HIS A O 1
ATOM 2351 N N . LEU B 1 3 ? -27.103 107.275 -8.345 1.00 36.05 -2 LEU B N 1
ATOM 2352 C CA . LEU B 1 3 ? -26.519 107.683 -7.042 1.00 33.47 -2 LEU B CA 1
ATOM 2353 C C . LEU B 1 3 ? -27.347 107.222 -5.839 1.00 32.64 -2 LEU B C 1
ATOM 2354 O O . LEU B 1 3 ? -26.833 107.152 -4.729 1.00 34.92 -2 LEU B O 1
ATOM 2359 N N . SER B 1 4 ? -28.619 106.903 -6.061 1.00 31.49 -1 SER B N 1
ATOM 2360 C CA . SER B 1 4 ? -29.487 106.411 -4.987 1.00 30.84 -1 SER B CA 1
ATOM 2361 C C . SER B 1 4 ? -29.108 104.957 -4.685 1.00 29.95 -1 SER B C 1
ATOM 2362 O O . SER B 1 4 ? -29.037 104.135 -5.598 1.00 29.56 -1 SER B O 1
ATOM 2365 N N . LYS B 1 5 ? -28.876 104.636 -3.412 1.00 27.82 3 LYS B N 1
ATOM 2366 C CA . LYS B 1 5 ? -28.483 103.281 -3.039 1.00 25.47 3 LYS B CA 1
ATOM 2367 C C . LYS B 1 5 ? -29.287 102.609 -1.931 1.00 24.29 3 LYS B C 1
ATOM 2368 O O . LYS B 1 5 ? -29.730 103.250 -0.978 1.00 24.58 3 LYS B O 1
ATOM 2374 N N . VAL B 1 6 ? -29.462 101.300 -2.067 1.00 20.53 4 VAL B N 1
ATOM 2375 C CA . VAL B 1 6 ? -30.165 100.515 -1.065 1.00 17.18 4 VAL B CA 1
ATOM 2376 C C . VAL B 1 6 ? -29.070 99.930 -0.177 1.00 16.97 4 VAL B C 1
ATOM 2377 O O . VAL B 1 6 ? -28.109 99.353 -0.675 1.00 16.34 4 VAL B O 1
ATOM 2381 N N . PHE B 1 7 ? -29.204 100.089 1.133 1.00 17.94 5 PHE B N 1
ATOM 2382 C CA . PHE B 1 7 ? -28.198 99.569 2.046 1.00 18.36 5 PHE B CA 1
ATOM 2383 C C . PHE B 1 7 ? -28.812 98.630 3.068 1.00 19.43 5 PHE B C 1
ATOM 2384 O O . PHE B 1 7 ? -30.014 98.679 3.333 1.00 17.37 5 PHE B O 1
ATOM 2392 N N . THR B 1 8 ? -27.978 97.754 3.616 1.00 19.65 6 THR B N 1
ATOM 2393 C CA . THR B 1 8 ? -28.413 96.865 4.673 1.00 19.68 6 THR B CA 1
ATOM 2394 C C . THR B 1 8 ? -27.250 96.795 5.642 1.00 20.66 6 THR B C 1
ATOM 2395 O O . THR B 1 8 ? -26.179 97.337 5.383 1.00 20.59 6 THR B O 1
ATOM 2399 N N . ILE B 1 9 ? -27.458 96.115 6.757 1.00 22.02 7 ILE B N 1
ATOM 2400 C CA . ILE B 1 9 ? -26.430 96.019 7.772 1.00 20.80 7 ILE B CA 1
ATOM 2401 C C . ILE B 1 9 ? -26.603 94.698 8.497 1.00 20.53 7 ILE B C 1
ATOM 2402 O O . ILE B 1 9 ? -27.706 94.162 8.559 1.00 21.77 7 ILE B O 1
ATOM 2407 N N . GLY B 1 10 ? -25.522 94.157 9.043 1.00 23.55 8 GLY B N 1
ATOM 2408 C CA . GLY B 1 10 ? -25.677 92.910 9.764 1.00 25.23 8 GLY B CA 1
ATOM 2409 C C . GLY B 1 10 ? -24.553 91.909 9.661 1.00 24.79 8 GLY B C 1
ATOM 2410 O O . GLY B 1 10 ? -23.401 92.253 9.398 1.00 28.05 8 GLY B O 1
ATOM 2411 N N . GLU B 1 11 ? -24.911 90.650 9.858 1.00 23.95 9 GLU B N 1
ATOM 2412 C CA . GLU B 1 11 ? -23.947 89.570 9.842 1.00 23.91 9 GLU B CA 1
ATOM 2413 C C . GLU B 1 11 ? -23.642 88.993 8.470 1.00 23.22 9 GLU B C 1
ATOM 2414 O O . GLU B 1 11 ? -24.530 88.813 7.638 1.00 22.38 9 GLU B O 1
ATOM 2420 N N . ILE B 1 12 ? -22.362 88.720 8.252 1.00 23.29 10 ILE B N 1
ATOM 2421 C CA . ILE B 1 12 ? -21.873 88.100 7.033 1.00 22.46 10 ILE B CA 1
ATOM 2422 C C . ILE B 1 12 ? -21.090 86.902 7.560 1.00 24.35 10 ILE B C 1
ATOM 2423 O O . ILE B 1 12 ? -20.216 87.053 8.415 1.00 26.47 10 ILE B O 1
ATOM 2428 N N . LEU B 1 13 ? -21.417 85.714 7.077 1.00 23.04 11 LEU B N 1
ATOM 2429 C CA . LEU B 1 13 ? -20.732 84.513 7.528 1.00 22.94 11 LEU B CA 1
ATOM 2430 C C . LEU B 1 13 ? -20.643 83.513 6.393 1.00 23.52 11 LEU B C 1
ATOM 2431 O O . LEU B 1 13 ? -21.176 83.754 5.306 1.00 22.53 11 LEU B O 1
ATOM 2436 N N . VAL B 1 14 ? -19.947 82.406 6.637 1.00 21.77 12 VAL B N 1
ATOM 2437 C CA . VAL B 1 14 ? -19.840 81.355 5.639 1.00 21.72 12 VAL B CA 1
ATOM 2438 C C . VAL B 1 14 ? -20.583 80.145 6.180 1.00 22.84 12 VAL B C 1
ATOM 2439 O O . VAL B 1 14 ? -20.678 79.947 7.391 1.00 22.11 12 VAL B O 1
ATOM 2443 N N . GLU B 1 15 ? -21.138 79.348 5.279 1.00 22.91 13 GLU B N 1
ATOM 2444 C CA . GLU B 1 15 ? -21.869 78.158 5.682 1.00 22.95 13 GLU B CA 1
ATOM 2445 C C . GLU B 1 15 ? -21.116 76.943 5.167 1.00 21.62 13 GLU B C 1
ATOM 2446 O O . GLU B 1 15 ? -20.619 76.956 4.043 1.00 19.88 13 GLU B O 1
ATOM 2452 N N . ILE B 1 16 ? -21.009 75.918 6.009 1.00 21.64 14 ILE B N 1
ATOM 2453 C CA . ILE B 1 16 ? -20.349 74.660 5.650 1.00 22.72 14 ILE B CA 1
ATOM 2454 C C . ILE B 1 16 ? -21.456 73.619 5.788 1.00 23.02 14 ILE B C 1
ATOM 2455 O O . ILE B 1 16 ? -21.948 73.378 6.885 1.00 22.39 14 ILE B O 1
ATOM 2468 N N . ALA B 1 18 ? -23.373 69.796 5.412 1.00 26.17 16 ALA B N 1
ATOM 2469 C CA . ALA B 1 18 ? -23.151 68.361 5.471 1.00 28.77 16 ALA B CA 1
ATOM 2470 C C . ALA B 1 18 ? -23.406 67.838 4.060 1.00 29.80 16 ALA B C 1
ATOM 2471 O O . ALA B 1 18 ? -24.354 68.263 3.395 1.00 26.90 16 ALA B O 1
ATOM 2473 N N . SER B 1 19 ? -22.559 66.922 3.604 1.00 29.75 17 SER B N 1
ATOM 2474 C CA . SER B 1 19 ? -22.706 66.362 2.267 1.00 32.21 17 SER B CA 1
ATOM 2475 C C . SER B 1 19 ? -23.871 65.381 2.158 1.00 32.40 17 SER B C 1
ATOM 2476 O O . SER B 1 19 ? -24.391 65.163 1.066 1.00 33.35 17 SER B O 1
ATOM 2479 N N . LYS B 1 20 ? -24.285 64.796 3.280 1.00 32.43 18 LYS B N 1
ATOM 2480 C CA . LYS B 1 20 ? -25.375 63.824 3.258 1.00 33.30 18 LYS B CA 1
ATOM 2481 C C . LYS B 1 20 ? -26.456 64.056 4.299 1.00 33.15 18 LYS B C 1
ATOM 2482 O O . LYS B 1 20 ? -26.191 64.561 5.388 1.00 32.46 18 LYS B O 1
ATOM 2488 N N . ILE B 1 21 ? -27.681 63.666 3.958 1.00 33.66 19 ILE B N 1
ATOM 2489 C CA . ILE B 1 21 ? -28.799 63.803 4.877 1.00 34.02 19 ILE B CA 1
ATOM 2490 C C . ILE B 1 21 ? -28.603 62.750 5.956 1.00 34.64 19 ILE B C 1
ATOM 2491 O O . ILE B 1 21 ? -28.278 61.599 5.661 1.00 36.89 19 ILE B O 1
ATOM 2496 N N . GLY B 1 22 ? -28.790 63.149 7.208 1.00 33.96 20 GLY B N 1
ATOM 2497 C CA . GLY B 1 22 ? -28.618 62.222 8.308 1.00 33.71 20 GLY B CA 1
ATOM 2498 C C . GLY B 1 22 ? -27.196 62.230 8.844 1.00 32.76 20 GLY B C 1
ATOM 2499 O O . GLY B 1 22 ? -26.853 61.439 9.722 1.00 33.35 20 GLY B O 1
ATOM 2500 N N . GLN B 1 23 ? -26.368 63.124 8.314 1.00 31.60 21 GLN B N 1
ATOM 2501 C CA . GLN B 1 23 ? -24.976 63.226 8.745 1.00 31.33 21 GLN B CA 1
ATOM 2502 C C . GLN B 1 23 ? -24.897 63.984 10.058 1.00 29.80 21 GLN B C 1
ATOM 2503 O O . GLN B 1 23 ? -25.327 65.132 10.148 1.00 28.90 21 GLN B O 1
ATOM 2509 N N . PRO B 1 24 ? -24.338 63.348 11.097 1.00 28.70 22 PRO B N 1
ATOM 2510 C CA . PRO B 1 24 ? -24.206 63.965 12.416 1.00 29.08 22 PRO B CA 1
ATOM 2511 C C . PRO B 1 24 ? -23.001 64.901 12.522 1.00 28.31 22 PRO B C 1
ATOM 2512 O O . PRO B 1 24 ? -22.089 64.861 11.694 1.00 28.96 22 PRO B O 1
ATOM 2516 N N . PHE B 1 25 ? -23.018 65.749 13.543 1.00 27.11 23 PHE B N 1
ATOM 2517 C CA . PHE B 1 25 ? -21.926 66.684 13.795 1.00 27.04 23 PHE B CA 1
ATOM 2518 C C . PHE B 1 25 ? -20.829 65.995 14.606 1.00 26.85 23 PHE B C 1
ATOM 2519 O O . PHE B 1 25 ? -19.686 66.447 14.618 1.00 25.92 23 PHE B O 1
ATOM 2527 N N . ASP B 1 26 ? -21.181 64.903 15.282 1.00 27.49 24 ASP B N 1
ATOM 2528 C CA . ASP B 1 26 ? -20.230 64.217 16.151 1.00 29.27 24 ASP B CA 1
ATOM 2529 C C . ASP B 1 26 ? -19.500 63.008 15.579 1.00 30.61 24 ASP B C 1
ATOM 2530 O O . ASP B 1 26 ? -19.075 62.120 16.324 1.00 30.74 24 ASP B O 1
ATOM 2535 N N . GLN B 1 27 ? -19.345 62.981 14.261 1.00 31.36 25 GLN B N 1
ATOM 2536 C CA . GLN B 1 27 ? -18.639 61.900 13.589 1.00 30.85 25 GLN B CA 1
ATOM 2537 C C . GLN B 1 27 ? -17.977 62.455 12.340 1.00 29.95 25 GLN B C 1
ATOM 2538 O O . GLN B 1 27 ? -18.508 63.362 11.699 1.00 30.29 25 GLN B O 1
ATOM 2544 N N . PRO B 1 28 ? -16.799 61.932 11.982 1.00 28.73 26 PRO B N 1
ATOM 2545 C CA . PRO B 1 28 ? -16.140 62.447 10.782 1.00 27.83 26 PRO B CA 1
ATOM 2546 C C . PRO B 1 28 ? -16.939 62.145 9.518 1.00 28.67 26 PRO B C 1
ATOM 2547 O O . PRO B 1 28 ? -17.608 61.115 9.416 1.00 28.40 26 PRO B O 1
ATOM 2551 N N . GLY B 1 29 ? -16.874 63.058 8.558 1.00 28.81 27 GLY B N 1
ATOM 2552 C CA . GLY B 1 29 ? -17.603 62.872 7.323 1.00 28.06 27 GLY B CA 1
ATOM 2553 C C . GLY B 1 29 ? -17.153 63.886 6.306 1.00 27.97 27 GLY B C 1
ATOM 2554 O O . GLY B 1 29 ? -16.089 64.487 6.453 1.00 27.44 27 GLY B O 1
ATOM 2555 N N . ILE B 1 30 ? -17.961 64.087 5.271 1.00 26.85 28 ILE B N 1
ATOM 2556 C CA . ILE B 1 30 ? -17.614 65.046 4.238 1.00 26.75 28 ILE B CA 1
ATOM 2557 C C . ILE B 1 30 ? -18.531 66.262 4.310 1.00 26.46 28 ILE B C 1
ATOM 2558 O O . ILE B 1 30 ? -19.740 66.128 4.508 1.00 25.16 28 ILE B O 1
ATOM 2563 N N . TRP B 1 31 ? -17.943 67.444 4.163 1.00 24.86 29 TRP B N 1
ATOM 2564 C CA . TRP B 1 31 ? -18.697 68.691 4.209 1.00 26.58 29 TRP B CA 1
ATOM 2565 C C . TRP B 1 31 ? -18.412 69.508 2.957 1.00 25.20 29 TRP B C 1
ATOM 2566 O O . TRP B 1 31 ? -17.354 69.372 2.350 1.00 27.86 29 TRP B O 1
ATOM 2577 N N . ASN B 1 32 ? -19.360 70.353 2.570 1.00 26.29 30 ASN B N 1
ATOM 2578 C CA . ASN B 1 32 ? -19.194 71.187 1.388 1.00 26.32 30 ASN B CA 1
ATOM 2579 C C . ASN B 1 32 ? -19.225 72.660 1.774 1.00 25.31 30 ASN B C 1
ATOM 2580 O O . ASN B 1 32 ? -20.111 73.099 2.501 1.00 26.61 30 ASN B O 1
ATOM 2585 N N . GLY B 1 33 ? -18.262 73.417 1.264 1.00 23.76 31 GLY B N 1
ATOM 2586 C CA . GLY B 1 33 ? -18.191 74.832 1.569 1.00 22.18 31 GLY B CA 1
ATOM 2587 C C . GLY B 1 33 ? -16.773 75.347 1.423 1.00 22.47 31 GLY B C 1
ATOM 2588 O O . GLY B 1 33 ? -15.913 74.638 0.887 1.00 23.62 31 GLY B O 1
ATOM 2589 N N . PRO B 1 34 ? -16.494 76.582 1.867 1.00 21.34 32 PRO B N 1
ATOM 2590 C CA . PRO B 1 34 ? -17.457 77.492 2.487 1.00 22.63 32 PRO B CA 1
ATOM 2591 C C . PRO B 1 34 ? -18.366 78.108 1.436 1.00 23.18 32 PRO B C 1
ATOM 2592 O O . PRO B 1 34 ? -18.012 78.160 0.261 1.00 22.43 32 PRO B O 1
ATOM 2596 N N . TYR B 1 35 ? -19.528 78.575 1.873 1.00 22.91 33 TYR B N 1
ATOM 2597 C CA . TYR B 1 35 ? -20.491 79.221 0.994 1.00 23.27 33 TYR B CA 1
ATOM 2598 C C . TYR B 1 35 ? -20.863 80.558 1.614 1.00 23.42 33 TYR B C 1
ATOM 2599 O O . TYR B 1 35 ? -21.065 80.650 2.826 1.00 25.25 33 TYR B O 1
ATOM 2608 N N . PRO B 1 36 ? -20.943 81.618 0.795 1.00 21.39 34 PRO B N 1
ATOM 2609 C CA . PRO B 1 36 ? -21.298 82.947 1.299 1.00 19.92 34 PRO B CA 1
ATOM 2610 C C . PRO B 1 36 ? -22.680 82.892 1.940 1.00 17.98 34 PRO B C 1
ATOM 2611 O O . PRO B 1 36 ? -23.594 82.304 1.384 1.00 18.79 34 PRO B O 1
ATOM 2615 N N . SER B 1 37 ? -22.843 83.496 3.108 1.00 18.93 35 SER B N 1
ATOM 2616 C CA . SER B 1 37 ? -24.146 83.455 3.757 1.00 17.76 35 SER B CA 1
ATOM 2617 C C . SER B 1 37 ? -24.386 84.652 4.676 1.00 17.41 35 SER B C 1
ATOM 2618 O O . SER B 1 37 ? -23.580 85.580 4.728 1.00 14.48 35 SER B O 1
ATOM 2621 N N . GLY B 1 38 ? -25.498 84.623 5.402 1.00 17.51 36 GLY B N 1
ATOM 2622 C CA . GLY B 1 38 ? -25.834 85.730 6.281 1.00 17.18 36 GLY B CA 1
ATOM 2623 C C . GLY B 1 38 ? -27.030 86.459 5.695 1.00 20.32 36 GLY B C 1
ATOM 2624 O O . GLY B 1 38 ? -26.950 87.009 4.595 1.00 18.87 36 GLY B O 1
ATOM 2625 N N . ALA B 1 39 ? -28.139 86.463 6.432 1.00 19.21 37 ALA B N 1
ATOM 2626 C CA . ALA B 1 39 ? -29.372 87.099 5.986 1.00 18.62 37 ALA B CA 1
ATOM 2627 C C . ALA B 1 39 ? -29.158 88.429 5.261 1.00 18.75 37 ALA B C 1
ATOM 2628 O O . ALA B 1 39 ? -29.607 88.594 4.126 1.00 18.82 37 ALA B O 1
ATOM 2630 N N . PRO B 1 40 ? -28.474 89.394 5.898 1.00 17.44 38 PRO B N 1
ATOM 2631 C CA . PRO B 1 40 ? -28.260 90.679 5.223 1.00 17.01 38 PRO B CA 1
ATOM 2632 C C . PRO B 1 40 ? -27.507 90.535 3.900 1.00 17.74 38 PRO B C 1
ATOM 2633 O O . PRO B 1 40 ? -27.825 91.216 2.922 1.00 14.69 38 PRO B O 1
ATOM 2637 N N . ALA B 1 41 ? -26.512 89.647 3.877 1.00 17.34 39 ALA B N 1
ATOM 2638 C CA . ALA B 1 41 ? -25.711 89.428 2.675 1.00 16.85 39 ALA B CA 1
ATOM 2639 C C . ALA B 1 41 ? -26.533 88.819 1.543 1.00 17.35 39 ALA B C 1
ATOM 2640 O O . ALA B 1 41 ? -26.397 89.216 0.387 1.00 18.54 39 ALA B O 1
ATOM 2642 N N . ILE B 1 42 ? -27.376 87.847 1.870 1.00 16.46 40 ILE B N 1
ATOM 2643 C CA . ILE B 1 42 ? -28.213 87.220 0.857 1.00 16.85 40 ILE B CA 1
ATOM 2644 C C . ILE B 1 42 ? -29.240 88.236 0.346 1.00 15.59 40 ILE B C 1
ATOM 2645 O O . ILE B 1 42 ? -29.510 88.310 -0.855 1.00 15.06 40 ILE B O 1
ATOM 2650 N N . PHE B 1 43 ? -29.804 89.020 1.258 1.00 15.93 41 PHE B N 1
ATOM 2651 C CA . PHE B 1 43 ? -30.775 90.045 0.885 1.00 15.61 41 PHE B CA 1
ATOM 2652 C C . PHE B 1 43 ? -30.140 90.990 -0.130 1.00 15.81 41 PHE B C 1
ATOM 2653 O O . PHE B 1 43 ? -30.673 91.210 -1.220 1.00 15.08 41 PHE B O 1
ATOM 2661 N N . ILE B 1 44 ? -28.994 91.546 0.243 1.00 15.04 42 ILE B N 1
ATOM 2662 C CA . ILE B 1 44 ? -28.297 92.497 -0.610 1.00 16.50 42 ILE B CA 1
ATOM 2663 C C . ILE B 1 44 ? -27.800 91.890 -1.914 1.00 15.52 42 ILE B C 1
ATOM 2664 O O . ILE B 1 44 ? -27.714 92.583 -2.925 1.00 16.92 42 ILE B O 1
ATOM 2669 N N . ASP B 1 45 ? -27.464 90.604 -1.903 1.00 16.83 43 ASP B N 1
ATOM 2670 C CA . ASP B 1 45 ? -27.002 89.971 -3.138 1.00 16.53 43 ASP B CA 1
ATOM 2671 C C . ASP B 1 45 ? -28.180 89.902 -4.118 1.00 16.69 43 ASP B C 1
ATOM 2672 O O . ASP B 1 45 ? -28.008 90.078 -5.331 1.00 16.05 43 ASP B O 1
ATOM 2677 N N . GLN B 1 46 ? -29.379 89.662 -3.598 1.00 14.25 44 GLN B N 1
ATOM 2678 C CA . GLN B 1 46 ? -30.548 89.587 -4.467 1.00 16.31 44 GLN B CA 1
ATOM 2679 C C . GLN B 1 46 ? -30.835 90.976 -5.022 1.00 16.75 44 GLN B C 1
ATOM 2680 O O . GLN B 1 46 ? -31.206 91.119 -6.183 1.00 15.48 44 GLN B O 1
ATOM 2686 N N . VAL B 1 47 ? -30.644 92.004 -4.199 1.00 15.37 45 VAL B N 1
ATOM 2687 C CA . VAL B 1 47 ? -30.870 93.365 -4.663 1.00 14.90 45 VAL B CA 1
ATOM 2688 C C . VAL B 1 47 ? -29.944 93.709 -5.823 1.00 15.04 45 VAL B C 1
ATOM 2689 O O . VAL B 1 47 ? -30.398 94.212 -6.844 1.00 14.97 45 VAL B O 1
ATOM 2693 N N . THR B 1 48 ? -28.649 93.445 -5.670 1.00 16.49 46 THR B N 1
ATOM 2694 C CA . THR B 1 48 ? -27.707 93.769 -6.739 1.00 16.80 46 THR B CA 1
ATOM 2695 C C . THR B 1 48 ? -27.896 92.909 -7.980 1.00 18.52 46 THR B C 1
ATOM 2696 O O . THR B 1 48 ? -27.583 93.343 -9.083 1.00 18.01 46 THR B O 1
ATOM 2700 N N . ARG B 1 49 ? -28.405 91.694 -7.812 1.00 17.07 47 ARG B N 1
ATOM 2701 C CA . ARG B 1 49 ? -28.610 90.841 -8.967 1.00 18.60 47 ARG B CA 1
ATOM 2702 C C . ARG B 1 49 ? -29.785 91.335 -9.800 1.00 19.47 47 ARG B C 1
ATOM 2703 O O . ARG B 1 49 ? -29.908 90.977 -10.968 1.00 19.56 47 ARG B O 1
ATOM 2711 N N . LEU B 1 50 ? -30.649 92.151 -9.195 1.00 16.00 48 LEU B N 1
ATOM 2712 C CA . LEU B 1 50 ? -31.786 92.715 -9.914 1.00 16.67 48 LEU B CA 1
ATOM 2713 C C . LEU B 1 50 ? -31.371 94.045 -10.573 1.00 18.64 48 LEU B C 1
ATOM 2714 O O . LEU B 1 50 ? -32.176 94.703 -11.236 1.00 19.97 48 LEU B O 1
ATOM 2719 N N . GLY B 1 51 ? -30.101 94.415 -10.398 1.00 17.36 49 GLY B N 1
ATOM 2720 C CA . GLY B 1 51 ? -29.563 95.622 -11.015 1.00 17.12 49 GLY B CA 1
ATOM 2721 C C . GLY B 1 51 ? -29.659 96.917 -10.232 1.00 18.59 49 GLY B C 1
ATOM 2722 O O . GLY B 1 51 ? -29.316 97.988 -10.733 1.00 18.80 49 GLY B O 1
ATOM 2723 N N . VAL B 1 52 ? -30.124 96.824 -8.996 1.00 17.69 50 VAL B N 1
ATOM 2724 C CA . VAL B 1 52 ? -30.285 98.000 -8.158 1.00 18.40 50 VAL B CA 1
ATOM 2725 C C . VAL B 1 52 ? -29.016 98.264 -7.353 1.00 17.97 50 VAL B C 1
ATOM 2726 O O . VAL B 1 52 ? -28.563 97.414 -6.590 1.00 20.27 50 VAL B O 1
ATOM 2730 N N . PRO B 1 53 ? -28.404 99.443 -7.543 1.00 20.38 51 PRO B N 1
ATOM 2731 C CA . PRO B 1 53 ? -27.181 99.793 -6.812 1.00 18.91 51 PRO B CA 1
ATOM 2732 C C . PRO B 1 53 ? -27.414 99.688 -5.314 1.00 18.37 51 PRO B C 1
ATOM 2733 O O . PRO B 1 53 ? -28.434 100.163 -4.805 1.00 17.56 51 PRO B O 1
ATOM 2737 N N . CYS B 1 54 ? -26.467 99.064 -4.616 1.00 16.94 52 CYS B N 1
ATOM 2738 C CA . CYS B 1 54 ? -26.604 98.849 -3.175 1.00 17.62 52 CYS B CA 1
ATOM 2739 C C . CYS B 1 54 ? -25.263 98.676 -2.468 1.00 17.95 52 CYS B C 1
ATOM 2740 O O . CYS B 1 54 ? -24.215 98.584 -3.110 1.00 17.11 52 CYS B O 1
ATOM 2743 N N . GLY B 1 55 ? -25.313 98.615 -1.138 1.00 20.10 53 GLY B N 1
ATOM 2744 C CA . GLY B 1 55 ? -24.110 98.447 -0.345 1.00 19.00 53 GLY B CA 1
ATOM 2745 C C . GLY B 1 55 ? -24.440 97.740 0.955 1.00 20.13 53 GLY B C 1
ATOM 2746 O O . GLY B 1 55 ? -25.612 97.555 1.287 1.00 18.74 53 GLY B O 1
ATOM 2747 N N . ILE B 1 56 ? -23.422 97.333 1.701 1.00 20.23 54 ILE B N 1
ATOM 2748 C CA . ILE B 1 56 ? -23.671 96.651 2.962 1.00 19.13 54 ILE B CA 1
ATOM 2749 C C . ILE B 1 56 ? -22.635 97.024 4.011 1.00 19.67 54 ILE B C 1
ATOM 2750 O O . ILE B 1 56 ? -21.456 97.181 3.704 1.00 19.69 54 ILE B O 1
ATOM 2755 N N . ILE B 1 57 ? -23.093 97.187 5.248 1.00 20.42 55 ILE B N 1
ATOM 2756 C CA . ILE B 1 57 ? -22.212 97.529 6.363 1.00 22.69 55 ILE B CA 1
ATOM 2757 C C . ILE B 1 57 ? -22.114 96.279 7.217 1.00 24.04 55 ILE B C 1
ATOM 2758 O O . ILE B 1 57 ? -23.111 95.835 7.779 1.00 25.22 55 ILE B O 1
ATOM 2763 N N . SER B 1 58 ? -20.916 95.711 7.311 1.00 24.71 56 SER B N 1
ATOM 2764 C CA . SER B 1 58 ? -20.724 94.494 8.091 1.00 26.87 56 SER B CA 1
ATOM 2765 C C . SER B 1 58 ? -19.271 94.352 8.536 1.00 27.12 56 SER B C 1
ATOM 2766 O O . SER B 1 58 ? -18.451 95.224 8.266 1.00 24.90 56 SER B O 1
ATOM 2769 N N . CYS B 1 59 ? -18.968 93.250 9.221 1.00 27.40 57 CYS B N 1
ATOM 2770 C CA . CYS B 1 59 ? -17.620 92.973 9.711 1.00 28.74 57 CYS B CA 1
ATOM 2771 C C . CYS B 1 59 ? -17.233 91.527 9.456 1.00 26.20 57 CYS B C 1
ATOM 2772 O O . CYS B 1 59 ? -18.018 90.626 9.719 1.00 26.98 57 CYS B O 1
ATOM 2775 N N . VAL B 1 60 ? -16.031 91.307 8.936 1.00 24.89 58 VAL B N 1
ATOM 2776 C CA . VAL B 1 60 ? -15.533 89.951 8.714 1.00 25.33 58 VAL B CA 1
ATOM 2777 C C . VAL B 1 60 ? -14.110 89.917 9.257 1.00 26.78 58 VAL B C 1
ATOM 2778 O O . VAL B 1 60 ? -13.516 90.969 9.514 1.00 28.01 58 VAL B O 1
ATOM 2782 N N . GLY B 1 61 ? -13.573 88.718 9.448 1.00 27.20 59 GLY B N 1
ATOM 2783 C CA . GLY B 1 61 ? -12.216 88.599 9.943 1.00 29.15 59 GLY B CA 1
ATOM 2784 C C . GLY B 1 61 ? -11.243 88.678 8.783 1.00 29.55 59 GLY B C 1
ATOM 2785 O O . GLY B 1 61 ? -11.656 88.734 7.623 1.00 30.19 59 GLY B O 1
ATOM 2786 N N . ASN B 1 62 ? -9.953 88.682 9.093 1.00 31.54 60 ASN B N 1
ATOM 2787 C CA . ASN B 1 62 ? -8.916 88.746 8.073 1.00 32.06 60 ASN B CA 1
ATOM 2788 C C . ASN B 1 62 ? -8.517 87.333 7.646 1.00 32.78 60 ASN B C 1
ATOM 2789 O O . ASN B 1 62 ? -7.362 86.930 7.784 1.00 34.41 60 ASN B O 1
ATOM 2794 N N . ASP B 1 63 ? -9.488 86.581 7.138 1.00 31.38 61 ASP B N 1
ATOM 2795 C CA . ASP B 1 63 ? -9.255 85.212 6.690 1.00 30.19 61 ASP B CA 1
ATOM 2796 C C . ASP B 1 63 ? -9.988 84.940 5.376 1.00 30.77 61 ASP B C 1
ATOM 2797 O O . ASP B 1 63 ? -10.770 85.775 4.911 1.00 30.74 61 ASP B O 1
ATOM 2802 N N . GLY B 1 64 ? -9.728 83.775 4.784 1.00 29.71 62 GLY B N 1
ATOM 2803 C CA . GLY B 1 64 ? -10.346 83.404 3.521 1.00 28.02 62 GLY B CA 1
ATOM 2804 C C . GLY B 1 64 ? -11.860 83.301 3.530 1.00 27.52 62 GLY B C 1
ATOM 2805 O O . GLY B 1 64 ? -12.497 83.422 2.484 1.00 28.62 62 GLY B O 1
ATOM 2806 N N . PHE B 1 65 ? -12.441 83.054 4.699 1.00 26.92 63 PHE B N 1
ATOM 2807 C CA . PHE B 1 65 ? -13.890 82.957 4.817 1.00 25.67 63 PHE B CA 1
ATOM 2808 C C . PHE B 1 65 ? -14.454 84.362 4.698 1.00 26.52 63 PHE B C 1
ATOM 2809 O O . PHE B 1 65 ? -15.562 84.564 4.202 1.00 27.50 63 PHE B O 1
ATOM 2817 N N . GLY B 1 66 ? -13.678 85.334 5.165 1.00 26.68 64 GLY B N 1
ATOM 2818 C CA . GLY B 1 66 ? -14.102 86.713 5.065 1.00 26.79 64 GLY B CA 1
ATOM 2819 C C . GLY B 1 66 ? -13.973 87.135 3.613 1.00 26.82 64 GLY B C 1
ATOM 2820 O O . GLY B 1 66 ? -14.827 87.847 3.087 1.00 27.08 64 GLY B O 1
ATOM 2821 N N . ASP B 1 67 ? -12.911 86.667 2.958 1.00 27.11 65 ASP B N 1
ATOM 2822 C CA . ASP B 1 67 ? -12.654 87.004 1.562 1.00 27.02 65 ASP B CA 1
ATOM 2823 C C . ASP B 1 67 ? -13.675 86.456 0.574 1.00 26.18 65 ASP B C 1
ATOM 2824 O O . ASP B 1 67 ? -14.039 87.137 -0.384 1.00 27.47 65 ASP B O 1
ATOM 2829 N N . ILE B 1 68 ? -14.135 85.229 0.785 1.00 25.39 66 ILE B N 1
ATOM 2830 C CA . ILE B 1 68 ? -15.097 84.658 -0.147 1.00 23.99 66 ILE B CA 1
ATOM 2831 C C . ILE B 1 68 ? -16.385 85.481 -0.180 1.00 24.00 66 ILE B C 1
ATOM 2832 O O . ILE B 1 68 ? -17.007 85.624 -1.232 1.00 23.99 66 ILE B O 1
ATOM 2837 N N . ASN B 1 69 ? -16.783 86.036 0.962 1.00 24.06 67 ASN B N 1
ATOM 2838 C CA . ASN B 1 69 ? -17.987 86.859 0.996 1.00 24.37 67 ASN B CA 1
ATOM 2839 C C . ASN B 1 69 ? -17.743 88.196 0.303 1.00 24.23 67 ASN B C 1
ATOM 2840 O O . ASN B 1 69 ? -18.567 88.642 -0.494 1.00 25.84 67 ASN B O 1
ATOM 2845 N N . ILE B 1 70 ? -16.608 88.830 0.590 1.00 24.29 68 ILE B N 1
ATOM 2846 C CA . ILE B 1 70 ? -16.294 90.109 -0.037 1.00 24.97 68 ILE B CA 1
ATOM 2847 C C . ILE B 1 70 ? -16.166 89.972 -1.551 1.00 25.98 68 ILE B C 1
ATOM 2848 O O . ILE B 1 70 ? -16.631 90.836 -2.292 1.00 27.51 68 ILE B O 1
ATOM 2853 N N . HIS B 1 71 ? -15.541 88.888 -2.005 1.00 24.62 69 HIS B N 1
ATOM 2854 C CA . HIS B 1 71 ? -15.357 88.643 -3.433 1.00 25.25 69 HIS B CA 1
ATOM 2855 C C . HIS B 1 71 ? -16.684 88.427 -4.156 1.00 24.89 69 HIS B C 1
ATOM 2856 O O . HIS B 1 71 ? -16.923 88.994 -5.227 1.00 23.71 69 HIS B O 1
ATOM 2863 N N . ARG B 1 72 ? -17.539 87.595 -3.572 1.00 22.14 70 ARG B N 1
ATOM 2864 C CA . ARG B 1 72 ? -18.845 87.298 -4.155 1.00 20.84 70 ARG B CA 1
ATOM 2865 C C . ARG B 1 72 ? -19.694 88.563 -4.266 1.00 20.42 70 ARG B C 1
ATOM 2866 O O . ARG B 1 72 ? -20.227 88.865 -5.325 1.00 19.50 70 ARG B O 1
ATOM 2874 N N . LEU B 1 73 ? -19.828 89.289 -3.162 1.00 20.62 71 LEU B N 1
ATOM 2875 C CA . LEU B 1 73 ? -20.618 90.519 -3.146 1.00 19.22 71 LEU B CA 1
ATOM 2876 C C . LEU B 1 73 ? -20.074 91.573 -4.107 1.00 20.18 71 LEU B C 1
ATOM 2877 O O . LEU B 1 73 ? -20.837 92.215 -4.830 1.00 19.76 71 LEU B O 1
ATOM 2882 N N . ALA B 1 74 ? -18.759 91.755 -4.118 1.00 18.70 72 ALA B N 1
ATOM 2883 C CA . ALA B 1 74 ? -18.158 92.744 -5.007 1.00 19.99 72 ALA B CA 1
ATOM 2884 C C . ALA B 1 74 ? -18.383 92.349 -6.460 1.00 20.91 72 ALA B C 1
ATOM 2885 O O . ALA B 1 74 ? -18.770 93.176 -7.286 1.00 24.14 72 ALA B O 1
ATOM 2887 N N . ALA B 1 75 ? -18.153 91.077 -6.767 1.00 21.97 73 ALA B N 1
ATOM 2888 C CA . ALA B 1 75 ? -18.328 90.576 -8.123 1.00 22.35 73 ALA B CA 1
ATOM 2889 C C . ALA B 1 75 ? -19.770 90.725 -8.591 1.00 22.66 73 ALA B C 1
ATOM 2890 O O . ALA B 1 75 ? -20.020 90.940 -9.774 1.00 22.94 73 ALA B O 1
ATOM 2892 N N . ASP B 1 76 ? -20.722 90.617 -7.666 1.00 22.77 74 ASP B N 1
ATOM 2893 C CA . ASP B 1 76 ? -22.122 90.748 -8.031 1.00 21.63 74 ASP B CA 1
ATOM 2894 C C . ASP B 1 76 ? -22.566 92.204 -8.164 1.00 23.29 74 ASP B C 1
ATOM 2895 O O . ASP B 1 76 ? -23.706 92.481 -8.541 1.00 21.50 74 ASP B O 1
ATOM 2900 N N . GLY B 1 77 ? -21.660 93.130 -7.859 1.00 23.42 75 GLY B N 1
ATOM 2901 C CA . GLY B 1 77 ? -21.973 94.541 -8.003 1.00 23.91 75 GLY B CA 1
ATOM 2902 C C . GLY B 1 77 ? -22.275 95.314 -6.736 1.00 22.88 75 GLY B C 1
ATOM 2903 O O . GLY B 1 77 ? -22.631 96.493 -6.804 1.00 23.59 75 GLY B O 1
ATOM 2904 N N . VAL B 1 78 ? -22.146 94.665 -5.583 1.00 20.74 76 VAL B N 1
ATOM 2905 C CA . VAL B 1 78 ? -22.421 95.338 -4.313 1.00 20.37 76 VAL B CA 1
ATOM 2906 C C . VAL B 1 78 ? -21.288 96.267 -3.895 1.00 20.86 76 VAL B C 1
ATOM 2907 O O . VAL B 1 78 ? -20.118 95.982 -4.139 1.00 22.52 76 VAL B O 1
ATOM 2911 N N . ASP B 1 79 ? -21.647 97.390 -3.282 1.00 22.10 77 ASP B N 1
ATOM 2912 C CA . ASP B 1 79 ? -20.658 98.341 -2.789 1.00 24.04 77 ASP B CA 1
ATOM 2913 C C . ASP B 1 79 ? -20.214 97.733 -1.458 1.00 23.74 77 ASP B C 1
ATOM 2914 O O . ASP B 1 79 ? -20.995 97.685 -0.503 1.00 23.66 77 ASP B O 1
ATOM 2919 N N . ILE B 1 80 ? -18.975 97.262 -1.386 1.00 24.00 78 ILE B N 1
ATOM 2920 C CA . ILE B 1 80 ? -18.512 96.633 -0.154 1.00 24.78 78 ILE B CA 1
ATOM 2921 C C . ILE B 1 80 ? -17.574 97.461 0.715 1.00 27.22 78 ILE B C 1
ATOM 2922 O O . ILE B 1 80 ? -16.892 96.918 1.583 1.00 27.24 78 ILE B O 1
ATOM 2927 N N . ARG B 1 81 ? -17.549 98.772 0.499 1.00 28.37 79 ARG B N 1
ATOM 2928 C CA . ARG B 1 81 ? -16.677 99.637 1.286 1.00 29.81 79 ARG B CA 1
ATOM 2929 C C . ARG B 1 81 ? -17.056 99.631 2.762 1.00 29.31 79 ARG B C 1
ATOM 2930 O O . ARG B 1 81 ? -16.220 99.904 3.626 1.00 31.35 79 ARG B O 1
ATOM 2938 N N . GLY B 1 82 ? -18.319 99.321 3.045 1.00 27.13 80 GLY B N 1
ATOM 2939 C CA . GLY B 1 82 ? -18.784 99.281 4.420 1.00 25.75 80 GLY B CA 1
ATOM 2940 C C . GLY B 1 82 ? -18.450 97.976 5.120 1.00 24.66 80 GLY B C 1
ATOM 2941 O O . GLY B 1 82 ? -18.863 97.746 6.258 1.00 24.00 80 GLY B O 1
ATOM 2942 N N . ILE B 1 83 ? -17.709 97.112 4.442 1.00 23.35 81 ILE B N 1
ATOM 2943 C CA . ILE B 1 83 ? -17.330 95.841 5.035 1.00 26.25 81 ILE B CA 1
ATOM 2944 C C . ILE B 1 83 ? -15.947 95.972 5.665 1.00 27.62 81 ILE B C 1
ATOM 2945 O O . ILE B 1 83 ? -14.937 95.993 4.963 1.00 28.40 81 ILE B O 1
ATOM 2950 N N . SER B 1 84 ? -15.912 96.069 6.990 1.00 27.82 82 SER B N 1
ATOM 2951 C CA . SER B 1 84 ? -14.653 96.203 7.720 1.00 30.39 82 SER B CA 1
ATOM 2952 C C . SER B 1 84 ? -14.005 94.841 7.967 1.00 30.32 82 SER B C 1
ATOM 2953 O O . SER B 1 84 ? -14.694 93.838 8.134 1.00 29.60 82 SER B O 1
ATOM 2956 N N . VAL B 1 85 ? -12.677 94.817 7.993 1.00 31.67 83 VAL B N 1
ATOM 2957 C CA . VAL B 1 85 ? -11.939 93.584 8.240 1.00 33.81 83 VAL B CA 1
ATOM 2958 C C . VAL B 1 85 ? -11.317 93.670 9.638 1.00 35.13 83 VAL B C 1
ATOM 2959 O O . VAL B 1 85 ? -10.553 94.586 9.928 1.00 35.19 83 VAL B O 1
ATOM 2963 N N . LEU B 1 86 ? -11.661 92.720 10.505 1.00 35.52 84 LEU B N 1
ATOM 2964 C CA . LEU B 1 86 ? -11.156 92.708 11.870 1.00 35.49 84 LEU B CA 1
ATOM 2965 C C . LEU B 1 86 ? -10.123 91.608 12.090 1.00 37.19 84 LEU B C 1
ATOM 2966 O O . LEU B 1 86 ? -10.469 90.433 12.204 1.00 36.52 84 LEU B O 1
ATOM 2971 N N . PRO B 1 87 ? -8.835 91.982 12.164 1.00 39.10 85 PRO B N 1
ATOM 2972 C CA . PRO B 1 87 ? -7.709 91.062 12.369 1.00 39.94 85 PRO B CA 1
ATOM 2973 C C . PRO B 1 87 ? -7.815 90.157 13.596 1.00 39.41 85 PRO B C 1
ATOM 2974 O O . PRO B 1 87 ? -7.483 88.972 13.532 1.00 41.57 85 PRO B O 1
ATOM 2978 N N . LEU B 1 88 ? -8.283 90.712 14.708 1.00 38.75 86 LEU B N 1
ATOM 2979 C CA . LEU B 1 88 ? -8.400 89.946 15.945 1.00 39.64 86 LEU B CA 1
ATOM 2980 C C . LEU B 1 88 ? -9.620 89.031 16.036 1.00 39.86 86 LEU B C 1
ATOM 2981 O O . LEU B 1 88 ? -9.780 88.301 17.017 1.00 38.45 86 LEU B O 1
ATOM 2986 N N . GLU B 1 89 ? -10.477 89.061 15.021 1.00 38.90 87 GLU B N 1
ATOM 2987 C CA . GLU B 1 89 ? -11.678 88.236 15.038 1.00 38.58 87 GLU B CA 1
ATOM 2988 C C . GLU B 1 89 ? -11.717 87.184 13.939 1.00 37.30 87 GLU B C 1
ATOM 2989 O O . GLU B 1 89 ? -10.946 87.229 12.982 1.00 37.87 87 GLU B O 1
ATOM 2995 N N . ALA B 1 90 ? -12.625 86.228 14.095 1.00 34.57 88 ALA B N 1
ATOM 2996 C CA . ALA B 1 90 ? -12.795 85.167 13.115 1.00 33.38 88 ALA B CA 1
ATOM 2997 C C . ALA B 1 90 ? -14.113 85.417 12.391 1.00 30.81 88 ALA B C 1
ATOM 2998 O O . ALA B 1 90 ? -15.115 85.753 13.023 1.00 31.02 88 ALA B O 1
ATOM 3000 N N . THR B 1 91 ? -14.108 85.275 11.071 1.00 28.53 89 THR B N 1
ATOM 3001 C CA . THR B 1 91 ? -15.326 85.479 10.294 1.00 28.13 89 THR B CA 1
ATOM 3002 C C . THR B 1 91 ? -16.356 84.471 10.786 1.00 27.19 89 THR B C 1
ATOM 3003 O O . THR B 1 91 ? -16.032 83.307 11.010 1.00 26.39 89 THR B O 1
ATOM 3007 N N . GLY B 1 92 ? -17.582 84.934 10.993 1.00 25.58 90 GLY B N 1
ATOM 3008 C CA . GLY B 1 92 ? -18.635 84.053 11.454 1.00 23.72 90 GLY B CA 1
ATOM 3009 C C . GLY B 1 92 ? -18.800 82.849 10.549 1.00 23.96 90 GLY B C 1
ATOM 3010 O O . GLY B 1 92 ? -18.371 82.864 9.392 1.00 22.85 90 GLY B O 1
ATOM 3011 N N . SER B 1 93 ? -19.421 81.801 11.077 1.00 23.59 91 SER B N 1
ATOM 3012 C CA . SER B 1 93 ? -19.637 80.583 10.311 1.00 24.83 91 SER B CA 1
ATOM 3013 C C . SER B 1 93 ? -20.858 79.834 10.810 1.00 25.58 91 SER B C 1
ATOM 3014 O O . SER B 1 93 ? -21.381 80.113 11.893 1.00 26.49 91 SER B O 1
ATOM 3017 N N . ALA B 1 94 ? -21.308 78.878 10.009 1.00 23.30 92 ALA B N 1
ATOM 3018 C CA . ALA B 1 94 ? -22.455 78.061 10.364 1.00 22.61 92 ALA B CA 1
ATOM 3019 C C . ALA B 1 94 ? -22.342 76.690 9.702 1.00 21.27 92 ALA B C 1
ATOM 3020 O O . ALA B 1 94 ? -22.202 76.598 8.486 1.00 20.17 92 ALA B O 1
ATOM 3022 N N . PHE B 1 95 ? -22.372 75.640 10.517 1.00 20.50 93 PHE B N 1
ATOM 3023 C CA . PHE B 1 95 ? -22.324 74.265 10.031 1.00 21.17 93 PHE B CA 1
ATOM 3024 C C . PHE B 1 95 ? -23.780 73.809 10.061 1.00 21.02 93 PHE B C 1
ATOM 3025 O O . PHE B 1 95 ? -24.474 74.033 11.045 1.00 19.23 93 PHE B O 1
ATOM 3033 N N . VAL B 1 96 ? -24.241 73.171 8.996 1.00 21.12 94 VAL B N 1
ATOM 3034 C CA . VAL B 1 96 ? -25.626 72.724 8.939 1.00 26.41 94 VAL B CA 1
ATOM 3035 C C . VAL B 1 96 ? -25.741 71.285 8.428 1.00 27.78 94 VAL B C 1
ATOM 3036 O O . VAL B 1 96 ? -24.905 70.822 7.656 1.00 27.15 94 VAL B O 1
ATOM 3040 N N . THR B 1 97 ? -26.771 70.575 8.869 1.00 31.66 95 THR B N 1
ATOM 3041 C CA . THR B 1 97 ? -26.973 69.207 8.409 1.00 36.40 95 THR B CA 1
ATOM 3042 C C . THR B 1 97 ? -28.449 68.833 8.306 1.00 39.33 95 THR B C 1
ATOM 3043 O O . THR B 1 97 ? -29.263 69.232 9.132 1.00 38.89 95 THR B O 1
ATOM 3047 N N . TYR B 1 98 ? -28.782 68.056 7.280 1.00 43.94 96 TYR B N 1
ATOM 3048 C CA . TYR B 1 98 ? -30.158 67.631 7.040 1.00 47.77 96 TYR B CA 1
ATOM 3049 C C . TYR B 1 98 ? -30.412 66.234 7.591 1.00 47.63 96 TYR B C 1
ATOM 3050 O O . TYR B 1 98 ? -30.453 66.036 8.802 1.00 48.26 96 TYR B O 1
ATOM 3059 N N . GLY B 1 102 ? -35.945 66.840 7.674 1.00 60.50 100 GLY B N 1
ATOM 3060 C CA . GLY B 1 102 ? -36.774 68.011 7.899 1.00 59.99 100 GLY B CA 1
ATOM 3061 C C . GLY B 1 102 ? -35.980 69.190 8.435 1.00 59.79 100 GLY B C 1
ATOM 3062 O O . GLY B 1 102 ? -35.665 70.120 7.691 1.00 59.22 100 GLY B O 1
ATOM 3063 N N . ASP B 1 103 ? -35.659 69.150 9.726 1.00 59.22 101 ASP B N 1
ATOM 3064 C CA . ASP B 1 103 ? -34.896 70.217 10.371 1.00 58.97 101 ASP B CA 1
ATOM 3065 C C . ASP B 1 103 ? -33.549 70.377 9.671 1.00 57.19 101 ASP B C 1
ATOM 3066 O O . ASP B 1 103 ? -33.075 69.445 9.023 1.0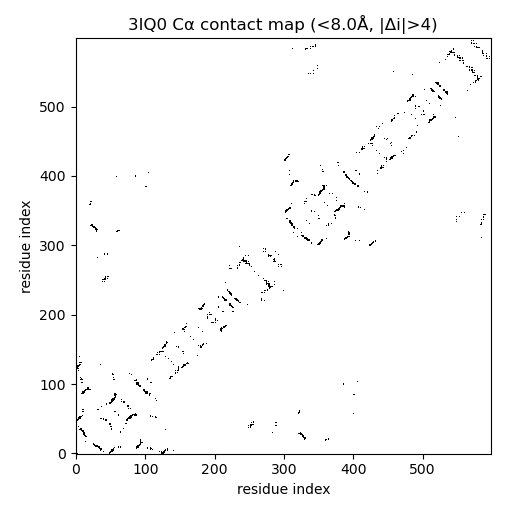0 57.12 101 ASP B O 1
ATOM 3071 N N . ARG B 1 104 ? -32.941 71.556 9.802 1.00 55.48 102 ARG B N 1
ATOM 3072 C CA . ARG B 1 104 ? -31.647 71.824 9.182 1.00 53.30 102 ARG B CA 1
ATOM 3073 C C . ARG B 1 104 ? -30.490 71.587 10.158 1.00 51.86 102 ARG B C 1
ATOM 3074 O O . ARG B 1 104 ? -29.376 71.298 9.730 1.00 53.26 102 ARG B O 1
ATOM 3082 N N . ASP B 1 105 ? -30.750 71.729 11.458 1.00 47.97 103 ASP B N 1
ATOM 3083 C CA . ASP B 1 105 ? -29.724 71.564 12.500 1.00 43.75 103 ASP B CA 1
ATOM 3084 C C . ASP B 1 105 ? -28.457 72.377 12.241 1.00 39.59 103 ASP B C 1
ATOM 3085 O O . ASP B 1 105 ? -27.792 72.212 11.216 1.00 37.17 103 ASP B O 1
ATOM 3090 N N . PHE B 1 106 ? -28.113 73.243 13.192 1.00 35.71 104 PHE B N 1
ATOM 3091 C CA . PHE B 1 106 ? -26.954 74.122 13.042 1.00 32.44 104 PHE B CA 1
ATOM 3092 C C . PHE B 1 106 ? -25.984 74.196 14.221 1.00 29.57 104 PHE B C 1
ATOM 3093 O O . PHE B 1 106 ? -26.319 73.863 15.352 1.00 30.38 104 PHE B O 1
ATOM 3101 N N . ILE B 1 107 ? -24.775 74.654 13.920 1.00 26.53 105 ILE B N 1
ATOM 3102 C CA . ILE B 1 107 ? -23.750 74.928 14.923 1.00 24.70 105 ILE B CA 1
ATOM 3103 C C . ILE B 1 107 ? -23.265 76.301 14.489 1.00 24.80 105 ILE B C 1
ATOM 3104 O O . ILE B 1 107 ? -22.490 76.428 13.539 1.00 23.76 105 ILE B O 1
ATOM 3109 N N . PHE B 1 108 ? -23.762 77.327 15.170 1.00 26.06 106 PHE B N 1
ATOM 3110 C CA . PHE B 1 108 ? -23.431 78.716 14.863 1.00 27.39 106 PHE B CA 1
ATOM 3111 C C . PHE B 1 108 ? -22.277 79.325 15.636 1.00 28.83 106 PHE B C 1
ATOM 3112 O O . PHE B 1 108 ? -22.061 79.024 16.811 1.00 29.80 106 PHE B O 1
ATOM 3120 N N . ASN B 1 109 ? -21.557 80.206 14.951 1.00 28.93 107 ASN B N 1
ATOM 3121 C CA . ASN B 1 109 ? -20.481 80.984 15.539 1.00 28.25 107 ASN B CA 1
ATOM 3122 C C . ASN B 1 109 ? -20.646 82.372 14.943 1.00 26.94 107 ASN B C 1
ATOM 3123 O O . ASN B 1 109 ? -19.949 82.746 14.005 1.00 26.66 107 ASN B O 1
ATOM 3128 N N . ILE B 1 110 ? -21.590 83.125 15.489 1.00 27.18 108 ILE B N 1
ATOM 3129 C CA . ILE B 1 110 ? -21.871 84.465 15.005 1.00 27.19 108 ILE B CA 1
ATOM 3130 C C . ILE B 1 110 ? -21.738 85.488 16.127 1.00 27.24 108 ILE B C 1
ATOM 3131 O O . ILE B 1 110 ? -20.989 86.455 16.020 1.00 26.61 108 ILE B O 1
ATOM 3136 N N . LYS B 1 111 ? -22.488 85.261 17.198 1.00 29.84 109 LYS B N 1
ATOM 3137 C CA . LYS B 1 111 ? -22.503 86.143 18.360 1.00 32.03 109 LYS B CA 1
ATOM 3138 C C . LYS B 1 111 ? -21.104 86.450 18.881 1.00 31.67 109 LYS B C 1
ATOM 3139 O O . LYS B 1 111 ? -20.813 87.583 19.269 1.00 30.79 109 LYS B O 1
ATOM 3145 N N . ASN B 1 112 ? -20.242 85.438 18.887 1.00 30.52 110 ASN B N 1
ATOM 3146 C CA . ASN B 1 112 ? -18.882 85.602 19.379 1.00 31.13 110 ASN B CA 1
ATOM 3147 C C . ASN B 1 112 ? -17.816 85.683 18.298 1.00 31.14 110 ASN B C 1
ATOM 3148 O O . ASN B 1 112 ? -16.638 85.476 18.577 1.00 31.65 110 ASN B O 1
ATOM 3153 N N . ALA B 1 113 ? -18.226 85.982 17.072 1.00 29.25 111 ALA B N 1
ATOM 3154 C CA . ALA B 1 113 ? -17.285 86.098 15.966 1.00 28.10 111 ALA B CA 1
ATOM 3155 C C . ALA B 1 113 ? -17.225 87.546 15.482 1.00 29.06 111 ALA B C 1
ATOM 3156 O O . ALA B 1 113 ? -17.718 88.455 16.150 1.00 29.20 111 ALA B O 1
ATOM 3158 N N . ALA B 1 114 ? -16.620 87.759 14.320 1.00 29.41 112 ALA B N 1
ATOM 3159 C CA . ALA B 1 114 ? -16.511 89.097 13.755 1.00 30.62 112 ALA B CA 1
ATOM 3160 C C . ALA B 1 114 ? -17.876 89.780 13.708 1.00 32.73 112 ALA B C 1
ATOM 3161 O O . ALA B 1 114 ? -17.997 90.967 14.018 1.00 32.72 112 ALA B O 1
ATOM 3163 N N . CYS B 1 115 ? -18.903 89.019 13.338 1.00 32.79 113 CYS B N 1
ATOM 3164 C CA . CYS B 1 115 ? -20.262 89.543 13.233 1.00 34.98 113 CYS B CA 1
ATOM 3165 C C . CYS B 1 115 ? -20.659 90.412 14.420 1.00 36.59 113 CYS B C 1
ATOM 3166 O O . CYS B 1 115 ? -21.009 91.581 14.257 1.00 38.42 113 CYS B O 1
ATOM 3169 N N . GLY B 1 116 ? -20.614 89.830 15.614 1.00 38.02 114 GLY B N 1
ATOM 3170 C CA . GLY B 1 116 ? -20.992 90.554 16.813 1.00 39.32 114 GLY B CA 1
ATOM 3171 C C . GLY B 1 116 ? -20.048 91.661 17.236 1.00 41.63 114 GLY B C 1
ATOM 3172 O O . GLY B 1 116 ? -20.160 92.166 18.351 1.00 40.51 114 GLY B O 1
ATOM 3173 N N . LYS B 1 117 ? -19.129 92.041 16.352 1.00 43.36 115 LYS B N 1
ATOM 3174 C CA . LYS B 1 117 ? -18.168 93.105 16.640 1.00 45.76 115 LYS B CA 1
ATOM 3175 C C . LYS B 1 117 ? -18.580 94.419 15.975 1.00 47.50 115 LYS B C 1
ATOM 3176 O O . LYS B 1 117 ? -17.990 95.468 16.228 1.00 46.56 115 LYS B O 1
ATOM 3182 N N . LEU B 1 118 ? -19.595 94.353 15.122 1.00 49.16 116 LEU B N 1
ATOM 3183 C CA . LEU B 1 118 ? -20.092 95.536 14.428 1.00 51.13 116 LEU B CA 1
ATOM 3184 C C . LEU B 1 118 ? -20.485 96.603 15.444 1.00 52.98 116 LEU B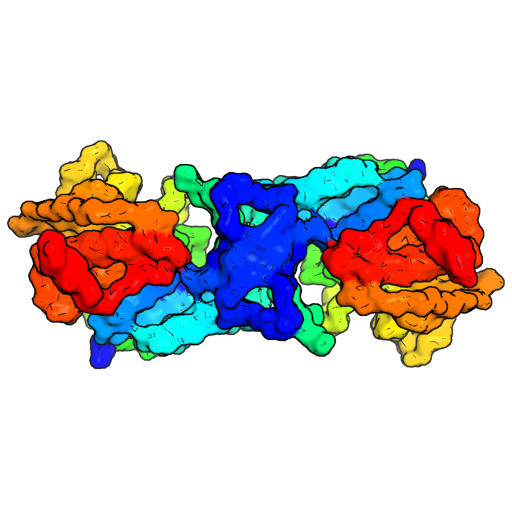 C 1
ATOM 3185 O O . LEU B 1 118 ? -21.383 96.394 16.254 1.00 53.45 116 LEU B O 1
ATOM 3190 N N . SER B 1 119 ? -19.817 97.748 15.405 1.00 55.12 117 SER B N 1
ATOM 3191 C CA . SER B 1 119 ? -20.131 98.816 16.345 1.00 57.38 117 SER B CA 1
ATOM 3192 C C . SER B 1 119 ? -20.640 100.055 15.624 1.00 58.77 117 SER B C 1
ATOM 3193 O O . SER B 1 119 ? -20.331 100.276 14.454 1.00 57.62 117 SER B O 1
ATOM 3196 N N . ALA B 1 120 ? -21.421 100.859 16.338 1.00 60.81 118 ALA B N 1
ATOM 3197 C CA . ALA B 1 120 ? -21.985 102.084 15.790 1.00 62.56 118 ALA B CA 1
ATOM 3198 C C . ALA B 1 120 ? -20.920 102.943 15.119 1.00 63.60 118 ALA B C 1
ATOM 3199 O O . ALA B 1 120 ? -21.231 103.774 14.271 1.00 64.54 118 ALA B O 1
ATOM 3201 N N . GLN B 1 121 ? -19.661 102.747 15.494 1.00 64.49 119 GLN B N 1
ATOM 3202 C CA . GLN B 1 121 ? -18.597 103.532 14.889 1.00 65.42 119 GLN B CA 1
ATOM 3203 C C . GLN B 1 121 ? -18.201 102.921 13.555 1.00 65.35 119 GLN B C 1
ATOM 3204 O O . GLN B 1 121 ? -17.820 103.629 12.625 1.00 65.59 119 GLN B O 1
ATOM 3210 N N . HIS B 1 122 ? -18.294 101.600 13.466 1.00 65.60 120 HIS B N 1
ATOM 3211 C CA . HIS B 1 122 ? -17.961 100.901 12.232 1.00 65.80 120 HIS B CA 1
ATOM 3212 C C . HIS B 1 122 ? -18.949 101.265 11.127 1.00 64.69 120 HIS B C 1
ATOM 3213 O O . HIS B 1 122 ? -18.832 100.786 9.999 1.00 64.73 120 HIS B O 1
ATOM 3220 N N . VAL B 1 123 ? -19.919 102.115 11.459 1.00 63.04 121 VAL B N 1
ATOM 3221 C CA . VAL B 1 123 ? -20.917 102.554 10.493 1.00 61.34 121 VAL B CA 1
ATOM 3222 C C . VAL B 1 123 ? -20.334 103.665 9.629 1.00 61.06 121 VAL B C 1
ATOM 3223 O O . VAL B 1 123 ? -19.615 103.382 8.672 1.00 60.73 121 VAL B O 1
ATOM 3227 N N . ASP B 1 124 ? -20.642 104.914 9.983 1.00 60.79 122 ASP B N 1
ATOM 3228 C CA . ASP B 1 124 ? -20.183 106.119 9.277 1.00 60.89 122 ASP B CA 1
ATOM 3229 C C . ASP B 1 124 ? -21.408 106.966 8.942 1.00 60.61 122 ASP B C 1
ATOM 3230 O O . ASP B 1 124 ? -22.327 107.096 9.751 1.00 61.39 122 ASP B O 1
ATOM 3235 N N . GLU B 1 125 ? -21.401 107.540 7.743 1.00 59.68 123 GLU B N 1
ATOM 3236 C CA . GLU B 1 125 ? -22.493 108.364 7.236 1.00 58.43 123 GLU B CA 1
ATOM 3237 C C . GLU B 1 125 ? -22.032 108.913 5.891 1.00 56.45 123 GLU B C 1
ATOM 3238 O O . GLU B 1 125 ? -22.835 109.358 5.076 1.00 57.05 123 GLU B O 1
ATOM 3244 N N . ASN B 1 126 ? -20.719 108.874 5.680 1.00 53.50 124 ASN B N 1
ATOM 3245 C CA . ASN B 1 126 ? -20.119 109.302 4.430 1.00 50.99 124 ASN B CA 1
ATOM 3246 C C . ASN B 1 126 ? -20.440 108.161 3.470 1.00 48.85 124 ASN B C 1
ATOM 3247 O O . ASN B 1 126 ? -20.429 108.320 2.250 1.00 48.54 124 ASN B O 1
ATOM 3252 N N . ILE B 1 127 ? -20.727 107.003 4.057 1.00 45.47 125 ILE B N 1
ATOM 3253 C CA . ILE B 1 127 ? -21.063 105.797 3.315 1.00 43.54 125 ILE B CA 1
ATOM 3254 C C . ILE B 1 127 ? -22.563 105.728 3.029 1.00 40.85 125 ILE B C 1
ATOM 3255 O O . ILE B 1 127 ? -22.986 105.143 2.034 1.00 39.81 125 ILE B O 1
ATOM 3260 N N . LEU B 1 128 ? -23.361 106.333 3.902 1.00 37.67 126 LEU B N 1
ATOM 3261 C CA . LEU B 1 128 ? -24.811 106.316 3.744 1.00 36.86 126 LEU B CA 1
ATOM 3262 C C . LEU B 1 128 ? -25.400 107.615 3.209 1.00 37.05 126 LEU B C 1
ATOM 3263 O O . LEU B 1 128 ? -26.613 107.814 3.266 1.00 36.65 126 LEU B O 1
ATOM 3268 N N . LYS B 1 129 ? -24.550 108.493 2.685 1.00 37.10 127 LYS B N 1
ATOM 3269 C CA . LYS B 1 129 ? -25.014 109.774 2.161 1.00 38.70 127 LYS B CA 1
ATOM 3270 C C . LYS B 1 129 ? -26.101 109.669 1.096 1.00 37.83 127 LYS B C 1
ATOM 3271 O O . LYS B 1 129 ? -27.075 110.418 1.126 1.00 36.99 127 LYS B O 1
ATOM 3277 N N . ASP B 1 130 ? -25.944 108.744 0.157 1.00 36.48 128 ASP B N 1
ATOM 3278 C CA . ASP B 1 130 ? -26.937 108.594 -0.898 1.00 34.90 128 ASP B CA 1
ATOM 3279 C C . ASP B 1 130 ? -27.873 107.419 -0.654 1.00 32.67 128 ASP B C 1
ATOM 3280 O O . ASP B 1 130 ? -28.505 106.917 -1.582 1.00 32.37 128 ASP B O 1
ATOM 3285 N N . CYS B 1 131 ? -27.969 106.977 0.595 1.00 29.65 129 CYS B N 1
ATOM 3286 C CA . CYS B 1 131 ? -28.859 105.869 0.907 1.00 27.15 129 CYS B CA 1
ATOM 3287 C C . CYS B 1 131 ? -30.268 106.389 1.138 1.00 27.03 129 CYS B C 1
ATOM 3288 O O . CYS B 1 131 ? -30.517 107.149 2.076 1.00 26.19 129 CYS B O 1
ATOM 3291 N N . THR B 1 132 ? -31.186 105.968 0.274 1.00 26.18 130 THR B N 1
ATOM 3292 C CA . THR B 1 132 ? -32.585 106.374 0.351 1.00 27.17 130 THR B CA 1
ATOM 3293 C C . THR B 1 132 ? -33.446 105.251 0.930 1.00 26.03 130 THR B C 1
ATOM 3294 O O . THR B 1 132 ? -34.608 105.460 1.282 1.00 26.38 130 THR B O 1
ATOM 3298 N N . HIS B 1 133 ? -32.877 104.051 0.987 1.00 24.80 131 HIS B N 1
ATOM 3299 C CA . HIS B 1 133 ? -33.577 102.894 1.518 1.00 25.28 131 HIS B CA 1
ATOM 3300 C C . HIS B 1 133 ? -32.617 102.061 2.347 1.00 24.33 131 HIS B C 1
ATOM 3301 O O . HIS B 1 133 ? -31.576 101.627 1.861 1.00 23.88 131 HIS B O 1
ATOM 3308 N N . PHE B 1 134 ? -32.971 101.853 3.608 1.00 21.53 132 PHE B N 1
ATOM 3309 C CA . PHE B 1 134 ? -32.140 101.076 4.510 1.00 20.02 132 PHE B CA 1
ATOM 3310 C C . PHE B 1 134 ? -32.960 99.902 5.007 1.00 21.15 132 PHE B C 1
ATOM 3311 O O . PHE B 1 134 ? -34.075 100.076 5.512 1.00 21.13 132 PHE B O 1
ATOM 3319 N N . HIS B 1 135 ? -32.402 98.706 4.860 1.00 19.52 133 HIS B N 1
ATOM 3320 C CA . HIS B 1 135 ? -33.094 97.497 5.273 1.00 20.31 133 HIS B CA 1
ATOM 3321 C C . HIS B 1 135 ? -32.458 96.851 6.496 1.00 19.72 133 HIS B C 1
ATOM 3322 O O . HIS B 1 135 ? -31.243 96.676 6.567 1.00 19.16 133 HIS B O 1
ATOM 3329 N N . ILE B 1 136 ? -33.301 96.490 7.456 1.00 19.03 134 ILE B N 1
ATOM 3330 C CA . ILE B 1 136 ? -32.836 95.875 8.690 1.00 20.66 134 ILE B CA 1
ATOM 3331 C C . ILE B 1 136 ? -33.341 94.445 8.858 1.00 19.68 134 ILE B C 1
ATOM 3332 O O . ILE B 1 136 ? -34.518 94.168 8.650 1.00 20.61 134 ILE B O 1
ATOM 3345 N N . GLY B 1 138 ? -33.917 91.542 11.525 1.00 23.95 136 GLY B N 1
ATOM 3346 C CA . GLY B 1 138 ? -34.017 91.361 12.962 1.00 25.64 136 GLY B CA 1
ATOM 3347 C C . GLY B 1 138 ? -32.992 90.374 13.498 1.00 25.99 136 GLY B C 1
ATOM 3348 O O . GLY B 1 138 ? -32.599 90.442 14.666 1.00 26.70 136 GLY B O 1
ATOM 3349 N N . SER B 1 139 ? -32.544 89.465 12.638 1.00 25.20 137 SER B N 1
ATOM 3350 C CA . SER B 1 139 ? -31.564 88.457 13.026 1.00 26.02 137 SER B CA 1
ATOM 3351 C C . SER B 1 139 ? -30.217 89.053 13.414 1.00 26.67 137 SER B C 1
ATOM 3352 O O . SER B 1 139 ? -29.360 88.357 13.954 1.00 27.61 137 SER B O 1
ATOM 3355 N N . SER B 1 140 ? -30.033 90.338 13.138 1.00 24.94 138 SER B N 1
ATOM 3356 C CA . SER B 1 140 ? -28.776 91.005 13.457 1.00 27.36 138 SER B CA 1
ATOM 3357 C C . SER B 1 140 ? -28.750 91.615 14.854 1.00 28.46 138 SER B C 1
ATOM 3358 O O . SER B 1 140 ? -27.684 91.870 15.404 1.00 30.34 138 SER B O 1
ATOM 3361 N N . LEU B 1 141 ? -29.922 91.853 15.427 1.00 30.12 139 LEU B N 1
ATOM 3362 C CA . LEU B 1 141 ? -29.999 92.469 16.748 1.00 32.24 139 LEU B CA 1
ATOM 3363 C C . LEU B 1 141 ? -29.854 91.465 17.885 1.00 32.56 139 LEU B C 1
ATOM 3364 O O . LEU B 1 141 ? -30.836 91.122 18.539 1.00 31.54 139 LEU B O 1
ATOM 3369 N N . PHE B 1 142 ? -28.627 91.002 18.114 1.00 32.56 140 PHE B N 1
ATOM 3370 C CA . PHE B 1 142 ? -28.363 90.037 19.173 1.00 34.71 140 PHE B CA 1
ATOM 3371 C C . PHE B 1 142 ? -27.416 90.566 20.249 1.00 35.61 140 PHE B C 1
ATOM 3372 O O . PHE B 1 142 ? -26.900 89.797 21.061 1.00 36.40 140 PHE B O 1
ATOM 3380 N N . SER B 1 143 ? -27.195 91.878 20.253 1.00 37.18 141 SER B N 1
ATOM 3381 C CA . SER B 1 143 ? -26.324 92.520 21.240 1.00 39.00 141 SER B CA 1
ATOM 3382 C C . SER B 1 143 ? -26.567 94.026 21.217 1.00 40.36 141 SER B C 1
ATOM 3383 O O . SER B 1 143 ? -27.031 94.567 20.211 1.00 39.18 141 SER B O 1
ATOM 3386 N N . PHE B 1 144 ? -26.246 94.703 22.317 1.00 40.74 142 PHE B N 1
ATOM 3387 C CA . PHE B 1 144 ? -26.462 96.142 22.396 1.00 42.14 142 PHE B CA 1
ATOM 3388 C C . PHE B 1 144 ? -25.573 96.895 21.409 1.00 41.90 142 PHE B C 1
ATOM 3389 O O . PHE B 1 144 ? -25.898 98.009 21.002 1.00 42.76 142 PHE B O 1
ATOM 3397 N N . HIS B 1 145 ? -24.454 96.285 21.026 1.00 40.79 143 HIS B N 1
ATOM 3398 C CA . HIS B 1 145 ? -23.537 96.893 20.065 1.00 40.66 143 HIS B CA 1
ATOM 3399 C C . HIS B 1 145 ? -24.157 96.876 18.673 1.00 40.84 143 HIS B C 1
ATOM 3400 O O . HIS B 1 145 ? -23.950 97.792 17.878 1.00 39.30 143 HIS B O 1
ATOM 3415 N N . VAL B 1 147 ? -27.535 96.746 18.050 1.00 40.84 145 VAL B N 1
ATOM 3416 C CA . VAL B 1 147 ? -28.674 97.660 18.053 1.00 40.87 145 VAL B CA 1
ATOM 3417 C C . VAL B 1 147 ? -28.190 99.101 17.935 1.00 40.97 145 VAL B C 1
ATOM 3418 O O . VAL B 1 147 ? -28.850 99.934 17.314 1.00 41.87 145 VAL B O 1
ATOM 3422 N N . ASP B 1 148 ? -27.037 99.389 18.531 1.00 40.78 146 ASP B N 1
ATOM 3423 C CA . ASP B 1 148 ? -26.474 100.731 18.474 1.00 41.28 146 ASP B CA 1
ATOM 3424 C C . ASP B 1 148 ? -26.063 101.078 17.049 1.00 40.03 146 ASP B C 1
ATOM 3425 O O . ASP B 1 148 ? -26.398 102.149 16.542 1.00 38.93 146 ASP B O 1
ATOM 3430 N N . ALA B 1 149 ? -25.337 100.167 16.408 1.00 38.35 147 ALA B N 1
ATOM 3431 C CA . ALA B 1 149 ? -24.892 100.374 15.036 1.00 37.39 147 ALA B CA 1
ATOM 3432 C C . ALA B 1 149 ? -26.111 100.615 14.153 1.00 36.21 147 ALA B C 1
ATOM 3433 O O . ALA B 1 149 ? -26.120 101.523 13.322 1.00 36.11 147 ALA B O 1
ATOM 3435 N N . VAL B 1 150 ? -27.145 99.803 14.349 1.00 34.57 148 VAL B N 1
ATOM 3436 C CA . VAL B 1 150 ? -28.369 99.933 13.574 1.00 34.67 148 VAL B CA 1
ATOM 3437 C C . VAL B 1 150 ? -29.123 101.227 13.885 1.00 34.60 148 VAL B C 1
ATOM 3438 O O . VAL B 1 150 ? -29.622 101.889 12.979 1.00 33.42 148 VAL B O 1
ATOM 3442 N N . LYS B 1 151 ? -29.207 101.593 15.160 1.00 34.34 149 LYS B N 1
ATOM 3443 C CA . LYS B 1 151 ? -29.899 102.826 15.534 1.00 34.27 149 LYS B CA 1
ATOM 3444 C C . LYS B 1 151 ? -29.241 104.047 14.889 1.00 33.42 149 LYS B C 1
ATOM 3445 O O . LYS B 1 151 ? -29.928 104.938 14.394 1.00 33.37 149 LYS B O 1
ATOM 3451 N N . LYS B 1 152 ? -27.910 104.076 14.889 1.00 31.05 150 LYS B N 1
ATOM 3452 C CA . LYS B 1 152 ? -27.160 105.182 14.302 1.00 30.67 150 LYS B CA 1
ATOM 3453 C C . LYS B 1 152 ? -27.431 105.275 12.801 1.00 31.84 150 LYS B C 1
ATOM 3454 O O . LYS B 1 152 ? -27.774 106.338 12.286 1.00 32.15 150 LYS B O 1
ATOM 3460 N N . ALA B 1 153 ? -27.270 104.152 12.109 1.00 31.51 151 ALA B N 1
ATOM 3461 C CA . ALA B 1 153 ? -27.496 104.093 10.670 1.00 30.85 151 ALA B CA 1
ATOM 3462 C C . ALA B 1 153 ? -28.914 104.550 10.340 1.00 30.21 151 ALA B C 1
ATOM 3463 O O . ALA B 1 153 ? -29.124 105.312 9.401 1.00 29.14 151 ALA B O 1
ATOM 3465 N N . VAL B 1 154 ? -29.886 104.091 11.122 1.00 30.55 152 VAL B N 1
ATOM 3466 C CA . VAL B 1 154 ? -31.273 104.470 10.894 1.00 32.89 152 VAL B CA 1
ATOM 3467 C C . VAL B 1 154 ? -31.503 105.971 11.050 1.00 34.24 152 VAL B C 1
ATOM 3468 O O . VAL B 1 154 ? -32.231 106.576 10.266 1.00 35.59 152 VAL B O 1
ATOM 3472 N N . THR B 1 155 ? -30.890 106.568 12.065 1.00 34.62 153 THR B N 1
ATOM 3473 C CA . THR B 1 155 ? -31.038 108.000 12.299 1.00 34.80 153 THR B CA 1
ATOM 3474 C C . THR B 1 155 ? -30.469 108.761 11.111 1.00 34.45 153 THR B C 1
ATOM 3475 O O . THR B 1 155 ? -31.067 109.725 10.630 1.00 35.12 153 THR B O 1
ATOM 3479 N N . ILE B 1 156 ? -29.309 108.315 10.643 1.00 33.42 154 ILE B N 1
ATOM 3480 C CA . ILE B 1 156 ? -28.647 108.940 9.507 1.00 32.46 154 ILE B CA 1
ATOM 3481 C C . ILE B 1 156 ? -29.519 108.901 8.259 1.00 32.69 154 ILE B C 1
ATOM 3482 O O . ILE B 1 156 ? -29.697 109.915 7.591 1.00 32.04 154 ILE B O 1
ATOM 3487 N N . VAL B 1 157 ? -30.064 107.728 7.953 1.00 32.76 155 VAL B N 1
ATOM 3488 C CA . VAL B 1 157 ? -30.903 107.559 6.772 1.00 31.18 155 VAL B CA 1
ATOM 3489 C C . VAL B 1 157 ? -32.208 108.345 6.842 1.00 33.12 155 VAL B C 1
ATOM 3490 O O . VAL B 1 157 ? -32.624 108.945 5.853 1.00 32.91 155 VAL B O 1
ATOM 3494 N N . LYS B 1 158 ? -32.860 108.341 7.999 1.00 34.13 156 LYS B N 1
ATOM 3495 C CA . LYS B 1 158 ? -34.108 109.081 8.126 1.00 36.46 156 LYS B CA 1
ATOM 3496 C C . LYS B 1 158 ? -33.843 110.583 8.069 1.00 36.99 156 LYS B C 1
ATOM 3497 O O . LYS B 1 158 ? -34.711 111.356 7.671 1.00 38.01 156 LYS B O 1
ATOM 3503 N N . ALA B 1 159 ? -32.636 110.990 8.448 1.00 37.14 157 ALA B N 1
ATOM 3504 C CA . ALA B 1 159 ? -32.267 112.400 8.417 1.00 37.40 157 ALA B CA 1
ATOM 3505 C C . ALA B 1 159 ? -32.228 112.911 6.977 1.00 37.94 157 ALA B C 1
ATOM 3506 O O . ALA B 1 159 ? -32.522 114.079 6.722 1.00 37.97 157 ALA B O 1
ATOM 3508 N N . ASN B 1 160 ? -31.857 112.047 6.034 1.00 37.73 158 ASN B N 1
ATOM 3509 C CA . ASN B 1 160 ? -31.817 112.461 4.633 1.00 37.36 158 ASN B CA 1
ATOM 3510 C C . ASN B 1 160 ? -33.128 112.116 3.936 1.00 35.23 158 ASN B C 1
ATOM 3511 O O . ASN B 1 160 ? -33.205 112.108 2.709 1.00 35.30 158 ASN B O 1
ATOM 3516 N N . GLY B 1 161 ? -34.154 111.828 4.730 1.00 33.53 159 GLY B N 1
ATOM 3517 C CA . GLY B 1 161 ? -35.457 111.502 4.179 1.00 31.63 159 GLY B CA 1
ATOM 3518 C C . GLY B 1 161 ? -35.560 110.128 3.544 1.00 30.04 159 GLY B C 1
ATOM 3519 O O . GLY B 1 161 ? -36.308 109.949 2.589 1.00 29.60 159 GLY B O 1
ATOM 3520 N N . GLY B 1 162 ? -34.820 109.158 4.076 1.00 28.73 160 GLY B N 1
ATOM 3521 C CA . GLY B 1 162 ? -34.855 107.809 3.535 1.00 28.39 160 GLY B CA 1
ATOM 3522 C C . GLY B 1 162 ? -35.960 106.930 4.094 1.00 27.81 160 GLY B C 1
ATOM 3523 O O . GLY B 1 162 ? -36.641 107.307 5.044 1.00 27.31 160 GLY B O 1
ATOM 3524 N N . VAL B 1 163 ? -36.127 105.751 3.499 1.00 27.36 161 VAL B N 1
ATOM 3525 C CA . VAL B 1 163 ? -37.150 104.793 3.912 1.00 27.40 161 VAL B CA 1
ATOM 3526 C C . VAL B 1 163 ? -36.527 103.589 4.612 1.00 27.12 161 VAL B C 1
ATOM 3527 O O . VAL B 1 163 ? -35.480 103.085 4.200 1.00 29.34 161 VAL B O 1
ATOM 3531 N N . ILE B 1 164 ? -37.179 103.129 5.673 1.00 23.92 162 ILE B N 1
ATOM 3532 C CA . ILE B 1 164 ? -36.696 101.994 6.450 1.00 22.43 162 ILE B CA 1
ATOM 3533 C C . ILE B 1 164 ? -37.579 100.755 6.228 1.00 21.89 162 ILE B C 1
ATOM 3534 O O . ILE B 1 164 ? -38.806 100.831 6.311 1.00 20.03 162 ILE B O 1
ATOM 3539 N N . SER B 1 165 ? -36.956 99.621 5.913 1.00 20.53 163 SER B N 1
ATOM 3540 C CA . SER B 1 165 ? -37.687 98.369 5.732 1.00 19.41 163 SER B CA 1
ATOM 3541 C C . SER B 1 165 ? -37.174 97.471 6.844 1.00 20.62 163 SER B C 1
ATOM 3542 O O . SER B 1 165 ? -36.004 97.549 7.227 1.00 18.01 163 SER B O 1
ATOM 3545 N N . PHE B 1 166 ? -38.038 96.612 7.362 1.00 20.57 164 PHE B N 1
ATOM 3546 C CA . PHE B 1 166 ? -37.651 95.760 8.480 1.00 22.18 164 PHE B CA 1
ATOM 3547 C C . PHE B 1 166 ? -38.211 94.353 8.359 1.00 22.35 164 PHE B C 1
ATOM 3548 O O . PHE B 1 166 ? -39.416 94.168 8.161 1.00 22.88 164 PHE B O 1
ATOM 3556 N N . ASP B 1 167 ? -37.321 93.368 8.470 1.00 23.46 165 ASP B N 1
ATOM 3557 C CA . ASP B 1 167 ? -37.683 91.960 8.391 1.00 22.81 165 ASP B CA 1
ATOM 3558 C C . ASP B 1 167 ? -37.363 91.314 9.742 1.00 23.41 165 ASP B C 1
ATOM 3559 O O . ASP B 1 167 ? -36.202 91.078 10.071 1.00 22.01 165 ASP B O 1
ATOM 3564 N N . PRO B 1 168 ? -38.401 90.997 10.528 1.00 22.87 166 PRO B N 1
ATOM 3565 C CA . PRO B 1 168 ? -38.275 90.386 11.851 1.00 24.67 166 PRO B CA 1
ATOM 3566 C C . PRO B 1 168 ? -37.918 88.903 11.880 1.00 25.25 166 PRO B C 1
ATOM 3567 O O . PRO B 1 168 ? -38.615 88.121 12.524 1.00 26.42 166 PRO B O 1
ATOM 3571 N N . ASN B 1 169 ? -36.838 88.519 11.205 1.00 25.49 167 ASN B N 1
ATOM 3572 C CA . ASN B 1 169 ? -36.431 87.116 11.183 1.00 26.59 167 ASN B CA 1
ATOM 3573 C C . ASN B 1 169 ? -35.609 86.821 12.431 1.00 28.04 167 ASN B C 1
ATOM 3574 O O . ASN B 1 169 ? -34.476 86.352 12.348 1.00 27.47 167 ASN B O 1
ATOM 3579 N N . ILE B 1 170 ? -36.202 87.098 13.589 1.00 29.65 168 ILE B N 1
ATOM 3580 C CA . ILE B 1 170 ? -35.541 86.905 14.880 1.00 32.86 168 ILE B CA 1
ATOM 3581 C C . ILE B 1 170 ? -35.692 85.508 15.463 1.00 33.09 168 ILE B C 1
ATOM 3582 O O . ILE B 1 170 ? -36.535 84.723 15.034 1.00 34.42 168 ILE B O 1
ATOM 3587 N N . ARG B 1 171 ? -34.845 85.208 16.442 1.00 35.48 169 ARG B N 1
ATOM 3588 C CA . ARG B 1 171 ? -34.902 83.946 17.164 1.00 38.31 169 ARG B CA 1
ATOM 3589 C C . ARG B 1 171 ? -35.855 84.291 18.302 1.00 39.81 169 ARG B C 1
ATOM 3590 O O . ARG B 1 171 ? -35.558 85.169 19.118 1.00 38.46 169 ARG B O 1
ATOM 3598 N N . LYS B 1 172 ? -37.001 83.619 18.340 1.00 41.77 170 LYS B N 1
ATOM 3599 C CA . LYS B 1 172 ? -38.014 83.872 19.359 1.00 44.29 170 LYS B CA 1
ATOM 3600 C C . LYS B 1 172 ? -37.406 84.142 20.732 1.00 44.54 170 LYS B C 1
ATOM 3601 O O . LYS B 1 172 ? -37.953 84.923 21.507 1.00 44.42 170 LYS B O 1
ATOM 3607 N N . GLU B 1 173 ? -36.271 83.507 21.020 1.00 46.00 171 GLU B N 1
ATOM 3608 C CA . GLU B 1 173 ? -35.586 83.671 22.304 1.00 48.04 171 GLU B CA 1
ATOM 3609 C C . GLU B 1 173 ? -35.287 85.115 22.680 1.00 49.15 171 GLU B C 1
ATOM 3610 O O . GLU B 1 173 ? -35.382 85.489 23.848 1.00 49.87 171 GLU B O 1
ATOM 3624 N N . LEU B 1 175 ? -36.968 87.597 22.346 1.00 52.02 173 LEU B N 1
ATOM 3625 C CA . LEU B 1 175 ? -38.159 88.233 22.901 1.00 53.25 173 LEU B CA 1
ATOM 3626 C C . LEU B 1 175 ? -38.260 88.156 24.425 1.00 55.58 173 LEU B C 1
ATOM 3627 O O . LEU B 1 175 ? -39.075 88.854 25.031 1.00 56.17 173 LEU B O 1
ATOM 3632 N N . ASP B 1 176 ? -37.439 87.316 25.047 1.00 57.07 174 ASP B N 1
ATOM 3633 C CA . ASP B 1 176 ? -37.474 87.195 26.498 1.00 58.26 174 ASP B CA 1
ATOM 3634 C C . ASP B 1 176 ? -36.368 87.993 27.171 1.00 59.00 174 ASP B C 1
ATOM 3635 O O . ASP B 1 176 ? -36.224 87.963 28.394 1.00 59.80 174 ASP B O 1
ATOM 3640 N N . ILE B 1 177 ? -35.591 88.707 26.360 1.00 59.10 175 ILE B N 1
ATOM 3641 C CA . ILE B 1 177 ? -34.511 89.560 26.854 1.00 59.66 175 ILE B CA 1
ATOM 3642 C C . ILE B 1 177 ? -35.002 90.983 26.596 1.00 60.90 175 ILE B C 1
ATOM 3643 O O . ILE B 1 177 ? -34.754 91.549 25.529 1.00 61.66 175 ILE B O 1
ATOM 3648 N N . PRO B 1 178 ? -35.700 91.580 27.576 1.00 61.23 176 PRO B N 1
ATOM 3649 C CA . PRO B 1 178 ? -36.251 92.938 27.485 1.00 61.24 176 PRO B CA 1
ATOM 3650 C C . PRO B 1 178 ? -35.440 93.951 26.679 1.00 61.49 176 PRO B C 1
ATOM 3651 O O . PRO B 1 178 ? -36.014 94.764 25.949 1.00 61.38 176 PRO B O 1
ATOM 3655 N N . GLU B 1 179 ? -34.117 93.913 26.802 1.00 61.03 177 GLU B N 1
ATOM 3656 C CA . GLU B 1 179 ? -33.275 94.847 26.056 1.00 61.34 177 GLU B CA 1
ATOM 3657 C C . GLU B 1 179 ? -33.442 94.678 24.550 1.00 61.54 177 GLU B C 1
ATOM 3658 O O . GLU B 1 179 ? -33.682 95.649 23.832 1.00 60.92 177 GLU B O 1
ATOM 3672 N N . ARG B 1 181 ? -35.779 92.897 23.206 1.00 60.27 179 ARG B N 1
ATOM 3673 C CA . ARG B 1 181 ? -37.216 92.985 22.982 1.00 60.01 179 ARG B CA 1
ATOM 3674 C C . ARG B 1 181 ? -37.572 94.426 22.638 1.00 59.03 179 ARG B C 1
ATOM 3675 O O . ARG B 1 181 ? -38.416 94.687 21.777 1.00 58.09 179 ARG B O 1
ATOM 3683 N N . ASP B 1 182 ? -36.920 95.359 23.327 1.00 57.81 180 ASP B N 1
ATOM 3684 C CA . ASP B 1 182 ? -37.158 96.782 23.111 1.00 56.64 180 ASP B CA 1
ATOM 3685 C C . ASP B 1 182 ? -36.510 97.294 21.832 1.00 55.21 180 ASP B C 1
ATOM 3686 O O . ASP B 1 182 ? -37.098 98.103 21.119 1.00 55.08 180 ASP B O 1
ATOM 3691 N N . ALA B 1 183 ? -35.298 96.829 21.549 1.00 53.39 181 ALA B N 1
ATOM 3692 C CA . ALA B 1 183 ? -34.586 97.237 20.342 1.00 51.84 181 ALA B CA 1
ATOM 3693 C C . ALA B 1 183 ? -35.464 96.974 19.121 1.00 50.00 181 ALA B C 1
ATOM 3694 O O . ALA B 1 183 ? -35.601 97.822 18.244 1.00 49.11 181 ALA B O 1
ATOM 3696 N N . LEU B 1 184 ? -36.061 95.788 19.084 1.00 48.49 182 LEU B N 1
ATOM 3697 C CA . LEU B 1 184 ? -36.934 95.381 17.990 1.00 46.99 182 LEU B CA 1
ATOM 3698 C C . LEU B 1 184 ? -38.175 96.268 17.904 1.00 46.38 182 LEU B C 1
ATOM 3699 O O . LEU B 1 184 ? -38.579 96.679 16.815 1.00 45.80 182 LEU B O 1
ATOM 3704 N N . HIS B 1 185 ? -38.787 96.553 19.050 1.00 44.58 183 HIS B N 1
ATOM 3705 C CA . HIS B 1 185 ? -39.968 97.406 19.066 1.00 43.41 183 HIS B CA 1
ATOM 3706 C C . HIS B 1 185 ? -39.560 98.813 18.672 1.00 41.81 183 HIS B C 1
ATOM 3707 O O . HIS B 1 185 ? -40.327 99.544 18.053 1.00 41.50 183 HIS B O 1
ATOM 3714 N N . PHE B 1 186 ? -38.334 99.178 19.026 1.00 40.26 184 PHE B N 1
ATOM 3715 C CA . PHE B 1 186 ? -37.804 100.490 18.698 1.00 38.92 184 PHE B CA 1
ATOM 3716 C C . PHE B 1 186 ? -37.744 100.632 17.180 1.00 37.62 184 PHE B C 1
ATOM 3717 O O . PHE B 1 186 ? -38.249 101.602 16.609 1.00 35.01 184 PHE B O 1
ATOM 3725 N N . VAL B 1 187 ? -37.113 99.658 16.533 1.00 35.54 185 VAL B N 1
ATOM 3726 C CA . VAL B 1 187 ? -36.974 99.666 15.082 1.00 32.67 185 VAL B CA 1
ATOM 3727 C C . VAL B 1 187 ? -38.328 99.675 14.386 1.00 33.21 185 VAL B C 1
ATOM 3728 O O . VAL B 1 187 ? -38.514 100.368 13.386 1.00 32.38 185 VAL B O 1
ATOM 3732 N N . LEU B 1 188 ? -39.272 98.907 14.917 1.00 33.84 186 LEU B N 1
ATOM 3733 C CA . LEU B 1 188 ? -40.607 98.827 14.336 1.00 36.15 186 LEU B CA 1
ATOM 3734 C C . LEU B 1 188 ? -41.295 100.186 14.255 1.00 37.07 186 LEU B C 1
ATOM 3735 O O . LEU B 1 188 ? -41.990 100.479 13.281 1.00 37.75 186 LEU B O 1
ATOM 3740 N N . GLU B 1 189 ? -41.099 101.015 15.275 1.00 38.54 187 GLU B N 1
ATOM 3741 C CA . GLU B 1 189 ? -41.722 102.337 15.320 1.00 39.53 187 GLU B CA 1
ATOM 3742 C C . GLU B 1 189 ? -41.144 103.292 14.271 1.00 38.34 187 GLU B C 1
ATOM 3743 O O . GLU B 1 189 ? -41.745 104.318 13.956 1.00 37.41 187 GLU B O 1
ATOM 3749 N N . LEU B 1 190 ? -39.980 102.947 13.731 1.00 36.93 188 LEU B N 1
ATOM 3750 C CA . LEU B 1 190 ? -39.328 103.774 12.721 1.00 34.47 188 LEU B CA 1
ATOM 3751 C C . LEU B 1 190 ? -39.383 103.104 11.356 1.00 32.82 188 LEU B C 1
ATOM 3752 O O . LEU B 1 190 ? -38.781 103.586 10.392 1.00 31.55 188 LEU B O 1
ATOM 3757 N N . THR B 1 191 ? -40.113 101.996 11.280 1.00 29.11 189 THR B N 1
ATOM 3758 C CA . THR B 1 191 ? -40.245 101.231 10.047 1.00 26.63 189 THR B CA 1
ATOM 3759 C C . THR B 1 191 ? -41.359 101.718 9.131 1.00 26.22 189 THR B C 1
ATOM 3760 O O . THR B 1 191 ? -42.454 102.059 9.583 1.00 26.81 189 THR B O 1
ATOM 3764 N N . ASP B 1 192 ? -41.077 101.731 7.833 1.00 24.73 190 ASP B N 1
ATOM 3765 C CA . ASP B 1 192 ? -42.059 102.154 6.843 1.00 24.75 190 ASP B CA 1
ATOM 3766 C C . ASP B 1 192 ? -42.613 100.923 6.144 1.00 24.55 190 ASP B C 1
ATOM 3767 O O . ASP B 1 192 ? -43.793 100.870 5.792 1.00 25.67 190 ASP B O 1
ATOM 3772 N N . ILE B 1 193 ? -41.745 99.930 5.962 1.00 24.36 191 ILE B N 1
ATOM 3773 C CA . ILE B 1 193 ? -42.091 98.680 5.290 1.00 22.93 191 ILE B CA 1
ATOM 3774 C C . ILE B 1 193 ? -41.754 97.510 6.207 1.00 22.91 191 ILE B C 1
ATOM 3775 O O . ILE B 1 193 ? -40.586 97.240 6.475 1.00 21.49 191 ILE B O 1
ATOM 3780 N N . TYR B 1 194 ? -42.787 96.827 6.688 1.00 23.20 192 TYR B N 1
ATOM 3781 C CA . TYR B 1 194 ? -42.622 95.690 7.589 1.00 23.75 192 TYR B CA 1
ATOM 3782 C C . TYR B 1 194 ? -42.828 94.391 6.813 1.00 23.68 192 TYR B C 1
ATOM 3783 O O . TYR B 1 194 ? -43.854 94.217 6.155 1.00 23.83 192 TYR B O 1
ATOM 3800 N N . PRO B 1 196 ? -42.779 90.729 7.922 1.00 28.02 194 PRO B N 1
ATOM 3801 C CA . PRO B 1 196 ? -42.720 89.547 8.781 1.00 27.72 194 PRO B CA 1
ATOM 3802 C C . PRO B 1 196 ? -43.196 88.301 8.060 1.00 28.43 194 PRO B C 1
ATOM 3803 O O . PRO B 1 196 ? -43.960 88.384 7.101 1.00 28.55 194 PRO B O 1
ATOM 3807 N N . SER B 1 197 ? -42.738 87.143 8.515 1.00 27.83 195 SER B N 1
ATOM 3808 C CA . SER B 1 197 ? -43.204 85.903 7.927 1.00 29.45 195 SER B CA 1
ATOM 3809 C C . SER B 1 197 ? -44.481 85.583 8.698 1.00 30.02 195 SER B C 1
ATOM 3810 O O . SER B 1 197 ? -44.724 86.144 9.765 1.00 29.34 195 SER B O 1
ATOM 3813 N N . GLU B 1 198 ? -45.294 84.689 8.154 1.00 31.81 196 GLU B N 1
ATOM 3814 C CA . GLU B 1 198 ? -46.552 84.301 8.780 1.00 34.30 196 GLU B CA 1
ATOM 3815 C C . GLU B 1 198 ? -46.390 84.016 10.271 1.00 34.09 196 GLU B C 1
ATOM 3816 O O . GLU B 1 198 ? -47.194 84.465 11.092 1.00 35.04 196 GLU B O 1
ATOM 3822 N N . GLY B 1 199 ? -45.341 83.275 10.617 1.00 34.23 197 GLY B N 1
ATOM 3823 C CA . GLY B 1 199 ? -45.101 82.925 12.007 1.00 32.91 197 GLY B CA 1
ATOM 3824 C C . GLY B 1 199 ? -44.428 83.983 12.860 1.00 33.05 197 GLY B C 1
ATOM 3825 O O . GLY B 1 199 ? -44.141 83.739 14.033 1.00 33.47 197 GLY B O 1
ATOM 3826 N N . GLU B 1 200 ? -44.182 85.158 12.289 1.00 32.63 198 GLU B N 1
ATOM 3827 C CA . GLU B 1 200 ? -43.536 86.245 13.022 1.00 32.48 198 GLU B CA 1
ATOM 3828 C C . GLU B 1 200 ? -44.445 87.468 13.144 1.00 32.16 198 GLU B C 1
ATOM 3829 O O . GLU B 1 200 ? -44.086 88.445 13.788 1.00 32.62 198 GLU B O 1
ATOM 3835 N N . VAL B 1 201 ? -45.617 87.408 12.522 1.00 33.73 199 VAL B N 1
ATOM 3836 C CA . VAL B 1 201 ? -46.566 88.522 12.538 1.00 34.73 199 VAL B CA 1
ATOM 3837 C C . VAL B 1 201 ? -47.002 89.017 13.917 1.00 36.00 199 VAL B C 1
ATOM 3838 O O . VAL B 1 201 ? -47.106 90.223 14.144 1.00 34.91 199 VAL B O 1
ATOM 3842 N N . LEU B 1 202 ? -47.257 88.092 14.834 1.00 37.31 200 LEU B N 1
ATOM 3843 C CA . LEU B 1 202 ? -47.709 88.466 16.168 1.00 39.43 200 LEU B CA 1
ATOM 3844 C C . LEU B 1 202 ? -46.582 88.760 17.158 1.00 40.18 200 LEU B C 1
ATOM 3845 O O . LEU B 1 202 ? -46.814 89.373 18.197 1.00 40.46 200 LEU B O 1
ATOM 3850 N N . LEU B 1 203 ? -45.364 88.344 16.830 1.00 40.90 201 LEU B N 1
ATOM 3851 C CA . LEU B 1 203 ? -44.227 88.545 17.725 1.00 42.11 201 LEU B CA 1
ATOM 3852 C C . LEU B 1 203 ? -44.121 89.935 18.341 1.00 43.67 201 LEU B C 1
ATOM 3853 O O . LEU B 1 203 ? -44.175 90.078 19.560 1.00 43.91 201 LEU B O 1
ATOM 3858 N N . LEU B 1 204 ? -43.970 90.958 17.506 1.00 45.20 202 LEU B N 1
ATOM 3859 C CA . LEU B 1 204 ? -43.835 92.327 17.991 1.00 45.54 202 LEU B CA 1
ATOM 3860 C C . LEU B 1 204 ? -45.175 93.040 18.132 1.00 46.29 202 LEU B C 1
ATOM 3861 O O . LEU B 1 204 ? -45.225 94.265 18.220 1.00 46.52 202 LEU B O 1
ATOM 3866 N N . SER B 1 205 ? -46.258 92.273 18.155 1.00 47.18 203 SER B N 1
ATOM 3867 C CA . SER B 1 205 ? -47.593 92.839 18.270 1.00 48.03 203 SER B CA 1
ATOM 3868 C C . SER B 1 205 ? -48.231 92.512 19.615 1.00 50.32 203 SER B C 1
ATOM 3869 O O . SER B 1 205 ? -47.955 91.468 20.206 1.00 49.03 203 SER B O 1
ATOM 3872 N N . PRO B 1 206 ? -49.093 93.412 20.119 1.00 52.05 204 PRO B N 1
ATOM 3873 C CA . PRO B 1 206 ? -49.777 93.216 21.400 1.00 52.99 204 PRO B CA 1
ATOM 3874 C C . PRO B 1 206 ? -51.037 92.378 21.194 1.00 53.92 204 PRO B C 1
ATOM 3875 O O . PRO B 1 206 ? -51.582 91.805 22.136 1.00 54.23 204 PRO B O 1
ATOM 3879 N N . HIS B 1 207 ? -51.493 92.320 19.948 1.00 54.57 205 HIS B N 1
ATOM 3880 C CA . HIS B 1 207 ? -52.687 91.571 19.600 1.00 55.51 205 HIS B CA 1
ATOM 3881 C C . HIS B 1 207 ? -52.377 90.092 19.394 1.00 55.35 205 HIS B C 1
ATOM 3882 O O . HIS B 1 207 ? -51.213 89.701 19.331 1.00 55.84 205 HIS B O 1
ATOM 3889 N N . SER B 1 208 ? -53.422 89.278 19.289 1.00 55.07 206 SER B N 1
ATOM 3890 C CA . SER B 1 208 ? -53.258 87.843 19.133 1.00 54.65 206 SER B CA 1
ATOM 3891 C C . SER B 1 208 ? -53.789 87.290 17.817 1.00 54.77 206 SER B C 1
ATOM 3892 O O . SER B 1 208 ? -53.754 86.079 17.586 1.00 54.87 206 SER B O 1
ATOM 3895 N N . THR B 1 209 ? -54.301 88.170 16.965 1.00 54.82 207 THR B N 1
ATOM 3896 C CA . THR B 1 209 ? -54.815 87.752 15.662 1.00 55.59 207 THR B CA 1
ATOM 3897 C C . THR B 1 209 ? -54.082 88.548 14.583 1.00 55.30 207 THR B C 1
ATOM 3898 O O . THR B 1 209 ? -53.858 89.750 14.732 1.00 55.71 207 THR B O 1
ATOM 3902 N N . PRO B 1 210 ? -53.700 87.890 13.479 1.00 55.20 208 PRO B N 1
ATOM 3903 C CA . PRO B 1 210 ? -52.990 88.599 12.411 1.00 55.12 208 PRO B CA 1
ATOM 3904 C C . PRO B 1 210 ? -53.708 89.856 11.929 1.00 54.47 208 PRO B C 1
ATOM 3905 O O . PRO B 1 210 ? -53.096 90.920 11.820 1.00 54.04 208 PRO B O 1
ATOM 3909 N N . GLU B 1 211 ? -55.004 89.737 11.650 1.00 53.84 209 GLU B N 1
ATOM 3910 C CA . GLU B 1 211 ? -55.776 90.881 11.180 1.00 53.59 209 GLU B CA 1
ATOM 3911 C C . GLU B 1 211 ? -55.529 92.077 12.090 1.00 52.36 209 GLU B C 1
ATOM 3912 O O . GLU B 1 211 ? -55.161 93.155 11.628 1.00 52.28 209 GLU B O 1
ATOM 3918 N N . ARG B 1 212 ? -55.728 91.875 13.388 1.00 51.33 210 ARG B N 1
ATOM 3919 C CA . ARG B 1 212 ? -55.534 92.935 14.370 1.00 50.20 210 ARG B CA 1
ATOM 3920 C C . ARG B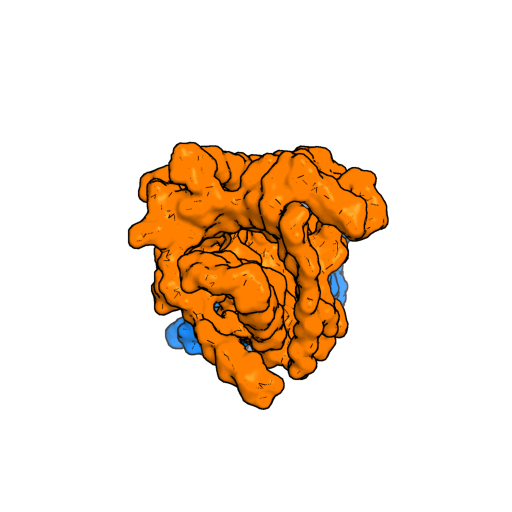 1 212 ? -54.095 93.426 14.409 1.00 48.03 210 ARG B C 1
ATOM 3921 O O . ARG B 1 212 ? -53.839 94.631 14.377 1.00 47.13 210 ARG B O 1
ATOM 3929 N N . ALA B 1 213 ? -53.159 92.486 14.486 1.00 45.61 211 ALA B N 1
ATOM 3930 C CA . ALA B 1 213 ? -51.739 92.813 14.540 1.00 43.05 211 ALA B CA 1
ATOM 3931 C C . ALA B 1 213 ? -51.334 93.739 13.402 1.00 40.68 211 ALA B C 1
ATOM 3932 O O . ALA B 1 213 ? -50.719 94.778 13.628 1.00 40.24 211 ALA B O 1
ATOM 3934 N N . ILE B 1 214 ? -51.688 93.346 12.183 1.00 39.52 212 ILE B N 1
ATOM 3935 C CA . ILE B 1 214 ? -51.372 94.114 10.985 1.00 38.84 212 ILE B CA 1
ATOM 3936 C C . ILE B 1 214 ? -52.069 95.472 10.970 1.00 38.90 212 ILE B C 1
ATOM 3937 O O . ILE B 1 214 ? -51.475 96.477 10.573 1.00 36.87 212 ILE B O 1
ATOM 3942 N N . ALA B 1 215 ? -53.329 95.502 11.397 1.00 37.69 213 ALA B N 1
ATOM 3943 C CA . ALA B 1 215 ? -54.074 96.756 11.430 1.00 37.15 213 ALA B CA 1
ATOM 3944 C C . ALA B 1 215 ? -53.405 97.687 12.433 1.00 36.20 213 ALA B C 1
ATOM 3945 O O . ALA B 1 215 ? -53.492 98.910 12.318 1.00 37.07 213 ALA B O 1
ATOM 3947 N N . GLY B 1 216 ? -52.714 97.095 13.405 1.00 34.87 214 GLY B N 1
ATOM 3948 C CA . GLY B 1 216 ? -52.032 97.882 14.413 1.00 32.08 214 GLY B CA 1
ATOM 3949 C C . GLY B 1 216 ? -50.754 98.509 13.892 1.00 31.79 214 GLY B C 1
ATOM 3950 O O . GLY B 1 216 ? -50.458 99.665 14.190 1.00 30.86 214 GLY B O 1
ATOM 3951 N N . PHE B 1 217 ? -49.989 97.742 13.120 1.00 31.13 215 PHE B N 1
ATOM 3952 C CA . PHE B 1 217 ? -48.733 98.232 12.550 1.00 30.01 215 PHE B CA 1
ATOM 3953 C C . PHE B 1 217 ? -49.013 99.438 11.664 1.00 28.54 215 PHE B C 1
ATOM 3954 O O . PHE B 1 217 ? -48.294 100.430 11.707 1.00 27.88 215 PHE B O 1
ATOM 3962 N N . LEU B 1 218 ? -50.063 99.334 10.858 1.00 29.19 216 LEU B N 1
ATOM 3963 C CA . LEU B 1 218 ? -50.444 100.409 9.959 1.00 31.58 216 LEU B CA 1
ATOM 3964 C C . LEU B 1 218 ? -50.908 101.637 10.743 1.00 33.36 216 LEU B C 1
ATOM 3965 O O . LEU B 1 218 ? -50.599 102.775 10.377 1.00 32.72 216 LEU B O 1
ATOM 3970 N N . GLU B 1 219 ? -51.661 101.417 11.815 1.00 35.16 217 GLU B N 1
ATOM 3971 C CA . GLU B 1 219 ? -52.126 102.540 12.620 1.00 36.96 217 GLU B CA 1
ATOM 3972 C C . GLU B 1 219 ? -50.930 103.246 13.243 1.00 36.80 217 GLU B C 1
ATOM 3973 O O . GLU B 1 219 ? -50.882 104.475 13.297 1.00 36.92 217 GLU B O 1
ATOM 3979 N N . GLU B 1 220 ? -49.961 102.461 13.703 1.00 35.93 218 GLU B N 1
ATOM 3980 C CA . GLU B 1 220 ? -48.773 103.011 14.337 1.00 37.09 218 GLU B CA 1
ATOM 3981 C C . GLU B 1 220 ? -47.909 103.842 13.394 1.00 36.98 218 GLU B C 1
ATOM 3982 O O . GLU B 1 220 ? -47.208 104.754 13.831 1.00 37.79 218 GLU B O 1
ATOM 3988 N N . GLY B 1 221 ? -47.951 103.540 12.101 1.00 35.91 219 GLY B N 1
ATOM 3989 C CA . GLY B 1 221 ? -47.149 104.316 11.169 1.00 34.48 219 GLY B CA 1
ATOM 3990 C C . GLY B 1 221 ? -46.579 103.538 10.001 1.00 33.40 219 GLY B C 1
ATOM 3991 O O . GLY B 1 221 ? -46.168 104.129 9.003 1.00 30.75 219 GLY B O 1
ATOM 3992 N N . VAL B 1 222 ? -46.533 102.216 10.125 1.00 32.56 220 VAL B N 1
ATOM 3993 C CA . VAL B 1 222 ? -46.016 101.388 9.048 1.00 30.83 220 VAL B CA 1
ATOM 3994 C C . VAL B 1 222 ? -46.927 101.581 7.844 1.00 31.73 220 VAL B C 1
ATOM 3995 O O . VAL B 1 222 ? -48.148 101.462 7.951 1.00 31.90 220 VAL B O 1
ATOM 3999 N N . LYS B 1 223 ? -46.334 101.893 6.701 1.00 30.43 221 LYS B N 1
ATOM 4000 C CA . LYS B 1 223 ? -47.108 102.125 5.495 1.00 31.10 221 LYS B CA 1
ATOM 4001 C C . LYS B 1 223 ? -47.456 100.847 4.746 1.00 29.37 221 LYS B C 1
ATOM 4002 O O . LYS B 1 223 ? -48.535 100.735 4.167 1.00 28.62 221 LYS B O 1
ATOM 4008 N N . GLU B 1 224 ? -46.539 99.884 4.760 1.00 27.41 222 GLU B N 1
ATOM 4009 C CA . GLU B 1 224 ? -46.751 98.622 4.065 1.00 26.26 222 GLU B CA 1
ATOM 4010 C C . GLU B 1 224 ? -46.306 97.437 4.894 1.00 25.34 222 GLU B C 1
ATOM 4011 O O . GLU B 1 224 ? -45.251 97.459 5.521 1.00 24.95 222 GLU B O 1
ATOM 4017 N N . VAL B 1 225 ? -47.131 96.402 4.890 1.00 25.56 223 VAL B N 1
ATOM 4018 C CA . VAL B 1 225 ? -46.837 95.175 5.609 1.00 25.43 223 VAL B CA 1
ATOM 4019 C C . VAL B 1 225 ? -46.920 94.050 4.591 1.00 25.24 223 VAL B C 1
ATOM 4020 O O . VAL B 1 225 ? -47.993 93.781 4.039 1.00 26.65 223 VAL B O 1
ATOM 4024 N N . ILE B 1 226 ? -45.781 93.427 4.309 1.00 24.86 224 ILE B N 1
ATOM 4025 C CA . ILE B 1 226 ? -45.744 92.322 3.361 1.00 25.03 224 ILE B CA 1
ATOM 4026 C C . ILE B 1 226 ? -45.547 91.029 4.140 1.00 26.33 224 ILE B C 1
ATOM 4027 O O . ILE B 1 226 ? -44.486 90.801 4.722 1.00 25.06 224 ILE B O 1
ATOM 4032 N N . VAL B 1 227 ? -46.576 90.185 4.157 1.00 27.23 225 VAL B N 1
ATOM 4033 C CA . VAL B 1 227 ? -46.496 88.927 4.887 1.00 28.11 225 VAL B CA 1
ATOM 4034 C C . VAL B 1 227 ? -46.146 87.744 4.005 1.00 27.76 225 VAL B C 1
ATOM 4035 O O . VAL B 1 227 ? -46.840 87.444 3.031 1.00 29.47 225 VAL B O 1
ATOM 4039 N N . LYS B 1 228 ? -45.053 87.083 4.362 1.00 28.62 226 LYS B N 1
ATOM 4040 C CA . LYS B 1 228 ? -44.571 85.908 3.648 1.00 29.14 226 LYS B CA 1
ATOM 4041 C C . LYS B 1 228 ? -45.239 84.681 4.265 1.00 28.55 226 LYS B C 1
ATOM 4042 O O . LYS B 1 228 ? -45.249 84.524 5.484 1.00 26.28 226 LYS B O 1
ATOM 4048 N N . ARG B 1 229 ? -45.798 83.817 3.425 1.00 29.80 227 ARG B N 1
ATOM 4049 C CA . ARG B 1 229 ? 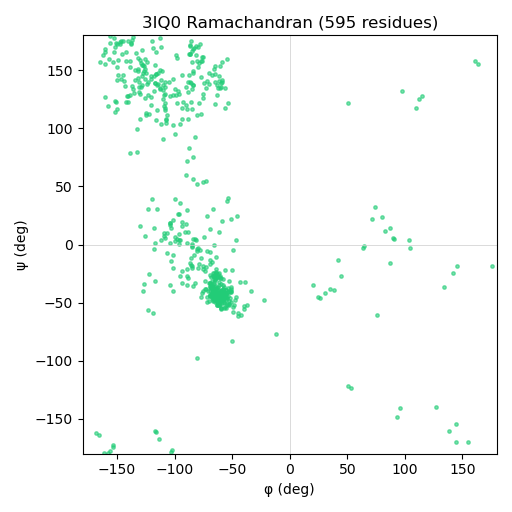-46.500 82.636 3.916 1.00 31.90 227 ARG B CA 1
ATOM 4050 C C . ARG B 1 229 ? -45.918 81.307 3.453 1.00 31.41 227 ARG B C 1
ATOM 4051 O O . ARG B 1 229 ? -46.659 80.377 3.149 1.00 31.39 227 ARG B O 1
ATOM 4059 N N . GLY B 1 230 ? -44.593 81.218 3.411 1.00 33.20 228 GLY B N 1
ATOM 4060 C CA . GLY B 1 230 ? -43.945 79.987 2.990 1.00 34.46 228 GLY B CA 1
ATOM 4061 C C . GLY B 1 230 ? -44.469 79.426 1.682 1.00 35.58 228 GLY B C 1
ATOM 4062 O O . GLY B 1 230 ? -44.427 80.094 0.656 1.00 34.04 228 GLY B O 1
ATOM 4063 N N . ASN B 1 231 ? -44.965 78.193 1.708 1.00 38.40 229 ASN B N 1
ATOM 4064 C CA . ASN B 1 231 ? -45.479 77.580 0.493 1.00 40.67 229 ASN B CA 1
ATOM 4065 C C . ASN B 1 231 ? -46.959 77.848 0.242 1.00 41.13 229 ASN B C 1
ATOM 4066 O O . ASN B 1 231 ? -47.649 77.024 -0.355 1.00 40.02 229 ASN B O 1
ATOM 4071 N N . GLN B 1 232 ? -47.450 78.995 0.699 1.00 43.02 230 GLN B N 1
ATOM 4072 C CA . GLN B 1 232 ? -48.848 79.353 0.473 1.00 44.88 230 GLN B CA 1
ATOM 4073 C C . GLN B 1 232 ? -48.935 80.761 -0.100 1.00 43.69 230 GLN B C 1
ATOM 4074 O O . GLN B 1 232 ? -50.002 81.376 -0.102 1.00 45.14 230 GLN B O 1
ATOM 4080 N N . GLY B 1 233 ? -47.801 81.264 -0.585 1.00 41.76 231 GLY B N 1
ATOM 4081 C CA . GLY B 1 233 ? -47.767 82.589 -1.176 1.00 37.81 231 GLY B CA 1
ATOM 4082 C C . GLY B 1 233 ? -47.390 83.703 -0.220 1.00 36.38 231 GLY B C 1
ATOM 4083 O O . GLY B 1 233 ? -46.609 83.509 0.716 1.00 35.45 231 GLY B O 1
ATOM 4084 N N . ALA B 1 234 ? -47.947 84.885 -0.462 1.00 34.60 232 ALA B N 1
ATOM 4085 C CA . ALA B 1 234 ? -47.677 86.045 0.376 1.00 33.80 232 ALA B CA 1
ATOM 4086 C C . ALA B 1 234 ? -48.813 87.044 0.252 1.00 31.95 232 ALA B C 1
ATOM 4087 O O . ALA B 1 234 ? -49.563 87.021 -0.719 1.00 32.31 232 ALA B O 1
ATOM 4089 N N . SER B 1 235 ? -48.927 87.924 1.237 1.00 32.65 233 SER B N 1
ATOM 4090 C CA . SER B 1 235 ? -49.976 88.933 1.242 1.00 33.22 233 SER B CA 1
ATOM 4091 C C . SER B 1 235 ? -49.414 90.342 1.410 1.00 32.59 233 SER B C 1
ATOM 4092 O O . SER B 1 235 ? -48.377 90.541 2.046 1.00 31.23 233 SER B O 1
ATOM 4095 N N . TYR B 1 236 ? -50.110 91.314 0.828 1.00 31.86 234 TYR B N 1
ATOM 4096 C CA . TYR B 1 236 ? -49.716 92.716 0.911 1.00 32.12 234 TYR B CA 1
ATOM 4097 C C . TYR B 1 236 ? -50.816 93.462 1.653 1.00 32.36 234 TYR B C 1
ATOM 4098 O O . TYR B 1 236 ? -52.003 93.217 1.418 1.00 31.38 234 TYR B O 1
ATOM 4107 N N . TYR B 1 237 ? -50.424 94.373 2.536 1.00 32.43 235 TYR B N 1
ATOM 4108 C CA . TYR B 1 237 ? -51.387 95.151 3.309 1.00 33.67 235 TYR B CA 1
ATOM 4109 C C . TYR B 1 237 ? -50.986 96.615 3.429 1.00 32.78 235 TYR B C 1
ATOM 4110 O O . TYR B 1 237 ? -49.865 96.930 3.821 1.00 32.52 235 TYR B O 1
ATOM 4119 N N . SER B 1 238 ? -51.914 97.503 3.093 1.00 33.00 236 SER B N 1
ATOM 4120 C CA . SER B 1 238 ? -51.691 98.941 3.208 1.00 34.86 236 SER B CA 1
ATOM 4121 C C . SER B 1 238 ? -53.014 99.530 3.684 1.00 36.15 236 SER B C 1
ATOM 4122 O O . SER B 1 238 ? -54.042 98.855 3.642 1.00 35.42 236 SER B O 1
ATOM 4125 N N . ALA B 1 239 ? -52.996 100.775 4.142 1.00 37.42 237 ALA B N 1
ATOM 4126 C CA . ALA B 1 239 ? -54.224 101.396 4.615 1.00 39.77 237 ALA B CA 1
ATOM 4127 C C . ALA B 1 239 ? -55.262 101.467 3.498 1.00 42.02 237 ALA B C 1
ATOM 4128 O O . ALA B 1 239 ? -56.466 101.422 3.752 1.00 43.14 237 ALA B O 1
ATOM 4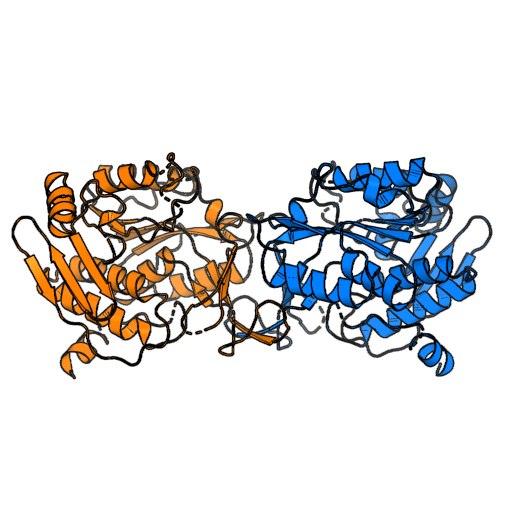130 N N . ASN B 1 240 ? -54.789 101.551 2.261 1.00 42.89 238 ASN B N 1
ATOM 4131 C CA . ASN B 1 240 ? -55.677 101.669 1.116 1.00 45.23 238 ASN B CA 1
ATOM 4132 C C . ASN B 1 240 ? -56.067 100.366 0.432 1.00 46.70 238 ASN B C 1
ATOM 4133 O O . ASN B 1 240 ? -57.184 100.240 -0.074 1.00 47.23 238 ASN B O 1
ATOM 4138 N N . GLU B 1 241 ? -55.164 99.393 0.411 1.00 48.17 239 GLU B N 1
ATOM 4139 C CA . GLU B 1 241 ? -55.485 98.132 -0.241 1.00 48.84 239 GLU B CA 1
ATOM 4140 C C . GLU B 1 241 ? -55.021 96.898 0.518 1.00 48.95 239 GLU B C 1
ATOM 4141 O O . GLU B 1 241 ? -54.315 96.988 1.526 1.00 46.83 239 GLU B O 1
ATOM 4147 N N . GLN B 1 242 ? -55.432 95.742 0.011 1.00 49.59 240 GLN B N 1
ATOM 4148 C CA . GLN B 1 242 ? -55.108 94.463 0.622 1.00 50.31 240 GLN B CA 1
ATOM 4149 C C . GLN B 1 242 ? -55.285 93.369 -0.420 1.00 49.37 240 GLN B C 1
ATOM 4150 O O . GLN B 1 242 ? -56.340 93.276 -1.048 1.00 48.63 240 GLN B O 1
ATOM 4156 N N . PHE B 1 243 ? -54.254 92.553 -0.619 1.00 47.90 241 PHE B N 1
ATOM 4157 C CA . PHE B 1 243 ? -54.336 91.462 -1.582 1.00 46.82 241 PHE B CA 1
ATOM 4158 C C . PHE B 1 243 ? -53.284 90.395 -1.316 1.00 46.09 241 PHE B C 1
ATOM 4159 O O . PHE B 1 243 ? -52.333 90.618 -0.567 1.00 45.55 241 PHE B O 1
ATOM 4167 N N . HIS B 1 244 ? -53.466 89.235 -1.937 1.00 45.40 242 HIS B N 1
ATOM 4168 C CA . HIS B 1 244 ? -52.566 88.111 -1.741 1.00 44.68 242 HIS B CA 1
ATOM 4169 C C . HIS B 1 244 ? -52.330 87.332 -3.034 1.00 43.16 242 HIS B C 1
ATOM 4170 O O . HIS B 1 244 ? -53.124 87.415 -3.970 1.00 42.57 242 HIS B O 1
ATOM 4177 N N . VAL B 1 245 ? -51.218 86.603 -3.084 1.00 41.08 243 VAL B N 1
ATOM 4178 C CA . VAL B 1 245 ? -50.869 85.790 -4.244 1.00 40.24 243 VAL B CA 1
ATOM 4179 C C . VAL B 1 245 ? -50.575 84.357 -3.801 1.00 40.90 243 VAL B C 1
ATOM 4180 O O . VAL B 1 245 ? -50.081 84.128 -2.694 1.00 40.93 243 VAL B O 1
ATOM 4184 N N . GLU B 1 246 ? -50.890 83.397 -4.663 1.00 41.62 244 GLU B N 1
ATOM 4185 C CA . GLU B 1 246 ? -50.655 81.994 -4.358 1.00 43.78 244 GLU B CA 1
ATOM 4186 C C . GLU B 1 246 ? -49.201 81.651 -4.610 1.00 43.22 244 GLU B C 1
ATOM 4187 O O . GLU B 1 246 ? -48.521 82.332 -5.376 1.00 43.16 244 GLU B O 1
ATOM 4193 N N . SER B 1 247 ? -48.733 80.582 -3.976 1.00 42.62 245 SER B N 1
ATOM 4194 C CA . SER B 1 247 ? -47.358 80.143 -4.148 1.00 43.38 245 SER B CA 1
ATOM 4195 C C . SER B 1 247 ? -47.222 79.371 -5.452 1.00 42.55 245 SER B C 1
ATOM 4196 O O . SER B 1 247 ? -48.184 78.780 -5.941 1.00 42.97 245 SER B O 1
ATOM 4199 N N . TYR B 1 248 ? -46.020 79.388 -6.014 1.00 41.71 246 TYR B N 1
ATOM 4200 C CA . TYR B 1 248 ? -45.736 78.663 -7.243 1.00 40.30 246 TYR B CA 1
ATOM 4201 C C . TYR B 1 248 ? -45.268 77.290 -6.782 1.00 40.12 246 TYR B C 1
ATOM 4202 O O . TYR B 1 248 ? -44.486 77.188 -5.842 1.00 39.25 246 TYR B O 1
ATOM 4211 N N . PRO B 1 249 ? -45.757 76.215 -7.419 1.00 40.45 247 PRO B N 1
ATOM 4212 C CA . PRO B 1 249 ? -45.342 74.868 -7.018 1.00 39.66 247 PRO B CA 1
ATOM 4213 C C . PRO B 1 249 ? -43.926 74.567 -7.503 1.00 39.46 247 PRO B C 1
ATOM 4214 O O . PRO B 1 249 ? -43.634 74.708 -8.689 1.00 39.10 247 PRO B O 1
ATOM 4218 N N . VAL B 1 250 ? -43.046 74.165 -6.586 1.00 38.71 248 VAL B N 1
ATOM 4219 C CA . VAL B 1 250 ? -41.662 73.852 -6.943 1.00 37.91 248 VAL B CA 1
ATOM 4220 C C . VAL B 1 250 ? -41.070 72.769 -6.047 1.00 38.91 248 VAL B C 1
ATOM 4221 O O . VAL B 1 250 ? -41.552 72.542 -4.934 1.00 38.49 248 VAL B O 1
ATOM 4225 N N . GLU B 1 251 ? -40.022 72.109 -6.538 1.00 38.80 249 GLU B N 1
ATOM 4226 C CA . GLU B 1 251 ? -39.353 71.065 -5.774 1.00 39.34 249 GLU B CA 1
ATOM 4227 C C . GLU B 1 251 ? -38.364 71.718 -4.807 1.00 38.42 249 GLU B C 1
ATOM 4228 O O . GLU B 1 251 ? -37.214 71.994 -5.160 1.00 37.55 249 GLU B O 1
ATOM 4234 N N . GLU B 1 252 ? -38.825 71.976 -3.588 1.00 37.16 250 GLU B N 1
ATOM 4235 C CA . GLU B 1 252 ? -38.004 72.612 -2.562 1.00 37.52 250 GLU B CA 1
ATOM 4236 C C . GLU B 1 252 ? -36.783 71.784 -2.176 1.00 37.19 250 GLU B C 1
ATOM 4237 O O . GLU B 1 252 ? -36.880 70.578 -1.954 1.00 36.78 250 GLU B O 1
ATOM 4243 N N . VAL B 1 253 ? -35.638 72.448 -2.076 1.00 35.44 251 VAL B N 1
ATOM 4244 C CA . VAL B 1 253 ? -34.385 71.785 -1.729 1.00 34.71 251 VAL B CA 1
ATOM 4245 C C . VAL B 1 253 ? -33.684 72.447 -0.543 1.00 34.95 251 VAL B C 1
ATOM 4246 O O . VAL B 1 253 ? -33.033 71.769 0.252 1.00 35.99 251 VAL B O 1
ATOM 4250 N N . ASP B 1 254 ? -33.815 73.767 -0.435 1.00 33.16 252 ASP B N 1
ATOM 4251 C CA . ASP B 1 254 ? -33.190 74.520 0.647 1.00 31.88 252 ASP B CA 1
ATOM 4252 C C . ASP B 1 254 ? -34.029 75.769 0.915 1.00 31.47 252 ASP B C 1
ATOM 4253 O O . ASP B 1 254 ? -34.133 76.650 0.064 1.00 29.93 252 ASP B O 1
ATOM 4258 N N . PRO B 1 255 ? -34.647 75.859 2.103 1.00 32.10 253 PRO B N 1
ATOM 4259 C CA . PRO B 1 255 ? -35.476 77.022 2.446 1.00 31.86 253 PRO B CA 1
ATOM 4260 C C . PRO B 1 255 ? -34.718 78.210 3.045 1.00 31.84 253 PRO B C 1
ATOM 4261 O O . PRO B 1 255 ? -35.262 79.305 3.165 1.00 31.81 253 PRO B O 1
ATOM 4265 N N . THR B 1 256 ? -33.460 77.985 3.408 1.00 32.36 254 THR B N 1
ATOM 4266 C CA . THR B 1 256 ? -32.617 79.006 4.033 1.00 31.42 254 THR B CA 1
ATOM 4267 C C . THR B 1 256 ? -32.691 80.458 3.532 1.00 30.69 254 THR B C 1
ATOM 4268 O O . THR B 1 256 ? -32.869 81.385 4.330 1.00 29.71 254 THR B O 1
ATOM 4272 N N . GLY B 1 257 ? -32.539 80.673 2.230 1.00 28.68 255 GLY B N 1
ATOM 4273 C CA . GLY B 1 257 ? -32.559 82.039 1.725 1.00 27.02 255 GLY B CA 1
ATOM 4274 C C . GLY B 1 257 ? -33.857 82.570 1.144 1.00 25.71 255 GLY B C 1
ATOM 4275 O O . GLY B 1 257 ? -33.888 83.689 0.638 1.00 25.19 255 GLY B O 1
ATOM 4276 N N . ALA B 1 258 ? -34.923 81.781 1.217 1.00 25.13 256 ALA B N 1
ATOM 4277 C CA . ALA B 1 258 ? -36.214 82.182 0.668 1.00 23.77 256 ALA B CA 1
ATOM 4278 C C . ALA B 1 258 ? -36.656 83.585 1.091 1.00 22.79 256 ALA B C 1
ATOM 4279 O O . ALA B 1 258 ? -36.885 84.454 0.245 1.00 22.05 256 ALA B O 1
ATOM 4281 N N . GLY B 1 259 ? -36.765 83.796 2.402 1.00 21.75 257 GLY B N 1
ATOM 4282 C CA . GLY B 1 259 ? -37.194 85.076 2.931 1.00 19.77 257 GLY B CA 1
ATOM 4283 C C . GLY B 1 259 ? -36.284 86.232 2.571 1.00 21.14 257 GLY B C 1
ATOM 4284 O O . GLY B 1 259 ? -36.760 87.338 2.305 1.00 20.68 257 GLY B O 1
ATOM 4285 N N . ASP B 1 260 ? -34.977 85.990 2.576 1.00 21.29 258 ASP B N 1
ATOM 4286 C CA . ASP B 1 260 ? -34.008 87.033 2.238 1.00 19.59 258 ASP B CA 1
ATOM 4287 C C . ASP B 1 260 ? -34.145 87.423 0.765 1.00 18.93 258 ASP B C 1
ATOM 4288 O O . ASP B 1 260 ? -34.090 88.598 0.417 1.00 21.74 258 ASP B O 1
ATOM 4293 N N . CYS B 1 261 ? -34.318 86.429 -0.098 1.00 19.46 259 CYS B N 1
ATOM 4294 C CA . CYS B 1 261 ? -34.467 86.686 -1.523 1.00 18.19 259 CYS B CA 1
ATOM 4295 C C . CYS B 1 261 ? -35.794 87.367 -1.787 1.00 18.03 259 CYS B C 1
ATOM 4296 O O . CYS B 1 261 ? -35.866 88.319 -2.567 1.00 17.03 259 CYS B O 1
ATOM 4299 N N . PHE B 1 262 ? -36.846 86.883 -1.136 1.00 17.64 260 PHE B N 1
ATOM 4300 C CA . PHE B 1 262 ? -38.161 87.491 -1.285 1.00 16.86 260 PHE B CA 1
ATOM 4301 C C . PHE B 1 262 ? -38.009 88.974 -0.935 1.00 17.51 260 PHE B C 1
ATOM 4302 O O . PHE B 1 262 ? -38.519 89.844 -1.639 1.00 19.81 260 PHE B O 1
ATOM 4310 N N . GLY B 1 263 ? -37.302 89.245 0.160 1.00 15.55 261 GLY B N 1
ATOM 4311 C CA . GLY B 1 263 ? -37.100 90.612 0.614 1.00 15.71 261 GLY B CA 1
ATOM 4312 C C . GLY B 1 263 ? -36.327 91.492 -0.350 1.00 17.37 261 GLY B C 1
ATOM 4313 O O . GLY B 1 263 ? -36.733 92.625 -0.629 1.00 16.64 261 GLY B O 1
ATOM 4314 N N . GLY B 1 264 ? -35.200 90.989 -0.842 1.00 17.22 262 GLY B N 1
ATOM 4315 C CA . GLY B 1 264 ? -34.406 91.765 -1.781 1.00 16.55 262 GLY B CA 1
ATOM 4316 C C . GLY B 1 264 ? -35.213 92.052 -3.030 1.00 18.95 262 GLY B C 1
ATOM 4317 O O . GLY B 1 264 ? -35.209 93.175 -3.545 1.00 18.58 262 GLY B O 1
ATOM 4318 N N . ALA B 1 265 ? -35.910 91.029 -3.516 1.00 16.39 263 ALA B N 1
ATOM 4319 C CA . ALA B 1 265 ? -36.739 91.169 -4.710 1.00 18.15 263 ALA B CA 1
ATOM 4320 C C . ALA B 1 265 ? -37.796 92.263 -4.533 1.00 19.60 263 ALA B C 1
ATOM 4321 O O . ALA B 1 265 ? -37.984 93.103 -5.416 1.00 20.94 263 ALA B O 1
ATOM 4323 N N . TRP B 1 266 ? -38.484 92.257 -3.396 1.00 19.32 264 TRP B N 1
ATOM 4324 C CA . TRP B 1 266 ? -39.515 93.263 -3.151 1.00 18.95 264 TRP B CA 1
ATOM 4325 C C . TRP B 1 266 ? -38.932 94.673 -3.188 1.00 17.98 264 TRP B C 1
ATOM 4326 O O . TRP B 1 266 ? -39.384 95.539 -3.955 1.00 20.40 264 TRP B O 1
ATOM 4337 N N . ILE B 1 267 ? -37.923 94.898 -2.358 1.00 15.53 265 ILE B N 1
ATOM 4338 C CA . ILE B 1 267 ? -37.286 96.201 -2.269 1.00 15.66 265 ILE B CA 1
ATOM 4339 C C . ILE B 1 267 ? -36.694 96.661 -3.596 1.00 16.77 265 ILE B C 1
ATOM 4340 O O . ILE B 1 267 ? -36.845 97.823 -3.976 1.00 16.08 265 ILE B O 1
ATOM 4345 N N . ALA B 1 268 ? -36.028 95.758 -4.308 1.00 15.31 266 ALA B N 1
ATOM 4346 C CA . ALA B 1 268 ? -35.427 96.131 -5.589 1.00 15.40 266 ALA B CA 1
ATOM 4347 C C . ALA B 1 268 ? -36.492 96.409 -6.646 1.00 16.47 266 ALA B C 1
ATOM 4348 O O . ALA B 1 268 ? -36.403 97.388 -7.389 1.00 18.66 266 ALA B O 1
ATOM 4350 N N . CYS B 1 269 ? -37.512 95.561 -6.708 1.00 16.51 267 CYS B N 1
ATOM 4351 C CA . CYS B 1 269 ? -38.572 95.747 -7.695 1.00 17.53 267 CYS B CA 1
ATOM 4352 C C . CYS B 1 269 ? -39.310 97.047 -7.469 1.00 19.86 267 CYS B C 1
ATOM 4353 O O . CYS B 1 269 ? -39.709 97.720 -8.423 1.00 21.33 267 CYS B O 1
ATOM 4356 N N . ARG B 1 270 ? -39.506 97.397 -6.205 1.00 19.54 268 ARG B N 1
ATOM 4357 C CA . ARG B 1 270 ? -40.175 98.644 -5.884 1.00 20.23 268 ARG B CA 1
ATOM 4358 C C . ARG B 1 270 ? -39.284 99.806 -6.324 1.00 19.59 268 ARG B C 1
ATOM 4359 O O . ARG B 1 270 ? -39.787 100.817 -6.807 1.00 19.23 268 ARG B O 1
ATOM 4367 N N . GLN B 1 271 ? -37.966 99.655 -6.171 1.00 19.24 269 GLN B N 1
ATOM 4368 C CA . GLN B 1 271 ? -37.034 100.708 -6.593 1.00 20.75 269 GLN B CA 1
ATOM 4369 C C . GLN B 1 271 ? -37.079 100.878 -8.110 1.00 21.35 269 GLN B C 1
ATOM 4370 O O . GLN B 1 271 ? -36.783 101.955 -8.631 1.00 23.01 269 GLN B O 1
ATOM 4376 N N . LEU B 1 272 ? -37.437 99.814 -8.820 1.00 21.22 270 LEU B N 1
ATOM 4377 C CA . LEU B 1 272 ? -37.510 99.878 -10.275 1.00 21.91 270 LEU B CA 1
ATOM 4378 C C . LEU B 1 272 ? -38.895 100.346 -10.719 1.00 23.55 270 LEU B C 1
ATOM 4379 O O . LEU B 1 272 ? -39.238 100.277 -11.895 1.00 24.59 270 LEU B O 1
ATOM 4384 N N . GLY B 1 273 ? -39.689 100.821 -9.763 1.00 25.28 271 GLY B N 1
ATOM 4385 C CA . GLY B 1 273 ? -41.012 101.336 -10.073 1.00 24.96 271 GLY B CA 1
ATOM 4386 C C . GLY B 1 273 ? -42.185 100.381 -10.234 1.00 25.23 271 GLY B C 1
ATOM 4387 O O . GLY B 1 273 ? -43.239 100.789 -10.718 1.00 26.00 271 GLY B O 1
ATOM 4388 N N . PHE B 1 274 ? -42.023 99.118 -9.851 1.00 24.83 272 PHE B N 1
ATOM 4389 C CA . PHE B 1 274 ? -43.122 98.155 -9.958 1.00 25.08 272 PHE B CA 1
ATOM 4390 C C . PHE B 1 274 ? -44.213 98.548 -8.964 1.00 24.09 272 PHE B C 1
ATOM 4391 O O . PHE B 1 274 ? -43.905 99.050 -7.886 1.00 24.94 272 PHE B O 1
ATOM 4399 N N . ASP B 1 275 ? -45.480 98.330 -9.310 1.00 25.00 273 ASP B N 1
ATOM 4400 C CA . ASP B 1 275 ? -46.545 98.643 -8.364 1.00 26.62 273 ASP B CA 1
ATOM 4401 C C . ASP B 1 275 ? -46.587 97.517 -7.334 1.00 27.68 273 ASP B C 1
ATOM 4402 O O . ASP B 1 275 ? -45.893 96.510 -7.485 1.00 27.90 273 ASP B O 1
ATOM 4407 N N . ALA B 1 276 ? -47.393 97.677 -6.290 1.00 27.55 274 ALA B N 1
ATOM 4408 C CA . ALA B 1 276 ? -47.477 96.660 -5.245 1.00 28.06 274 ALA B CA 1
ATOM 4409 C C . ALA B 1 276 ? -47.819 95.275 -5.781 1.00 26.91 274 ALA B C 1
ATOM 4410 O O . ALA B 1 276 ? -47.271 94.279 -5.325 1.00 27.58 274 ALA B O 1
ATOM 4412 N N . HIS B 1 277 ? -48.717 95.219 -6.756 1.00 29.79 275 HIS B N 1
ATOM 4413 C CA . HIS B 1 277 ? -49.139 93.955 -7.356 1.00 31.65 275 HIS B CA 1
ATOM 4414 C C . HIS B 1 277 ? -48.036 93.240 -8.127 1.00 30.94 275 HIS B C 1
ATOM 4415 O O . HIS B 1 277 ? -47.892 92.021 -8.026 1.00 30.70 275 HIS B O 1
ATOM 4422 N N . ARG B 1 278 ? -47.266 93.990 -8.908 1.00 30.18 276 ARG B N 1
ATOM 4423 C CA . ARG B 1 278 ? -46.177 93.401 -9.675 1.00 30.38 276 ARG B CA 1
ATOM 4424 C C . ARG B 1 278 ? -45.057 92.953 -8.739 1.00 28.04 276 ARG B C 1
ATOM 4425 O O . ARG B 1 278 ? -44.564 91.828 -8.830 1.00 27.58 276 ARG B O 1
ATOM 4433 N N . ALA B 1 279 ? -44.671 93.845 -7.835 1.00 24.52 277 ALA B N 1
ATOM 4434 C CA . ALA B 1 279 ? -43.608 93.566 -6.885 1.00 23.94 277 ALA B CA 1
ATOM 4435 C C . ALA B 1 279 ? -43.888 92.335 -6.019 1.00 22.65 277 ALA B C 1
ATOM 4436 O O . ALA B 1 279 ? -42.976 91.566 -5.716 1.00 22.37 277 ALA B O 1
ATOM 4438 N N . LEU B 1 280 ? -45.144 92.144 -5.623 1.00 21.00 278 LEU B N 1
ATOM 4439 C CA . LEU B 1 280 ? -45.486 90.998 -4.800 1.00 21.57 278 LEU B CA 1
ATOM 4440 C C . LEU B 1 280 ? -45.370 89.689 -5.581 1.00 22.31 278 LEU B C 1
ATOM 4441 O O . LEU B 1 280 ? -44.900 88.683 -5.045 1.00 23.50 278 LEU B O 1
ATOM 4446 N N . GLN B 1 281 ? -45.795 89.689 -6.841 1.00 22.17 279 GLN B N 1
ATOM 4447 C CA . GLN B 1 281 ? -45.702 88.468 -7.627 1.00 24.57 279 GLN B CA 1
ATOM 4448 C C . GLN B 1 281 ? -44.236 88.147 -7.923 1.00 23.89 279 GLN B C 1
ATOM 4449 O O . GLN B 1 281 ? -43.850 86.984 -7.941 1.00 23.47 279 GLN B O 1
ATOM 4455 N N . TYR B 1 282 ? -43.425 89.179 -8.156 1.00 24.17 280 TYR B N 1
ATOM 4456 C CA . TYR B 1 282 ? -41.998 88.988 -8.439 1.00 23.16 280 TYR B CA 1
ATOM 4457 C C . TYR B 1 282 ? -41.253 88.498 -7.199 1.00 22.21 280 TYR B C 1
ATOM 4458 O O . TYR B 1 282 ? -40.429 87.589 -7.285 1.00 21.45 280 TYR B O 1
ATOM 4467 N N . ALA B 1 283 ? -41.546 89.102 -6.049 1.00 19.99 281 ALA B N 1
ATOM 4468 C CA . ALA B 1 283 ? -40.913 88.686 -4.804 1.00 19.12 281 ALA B CA 1
ATOM 4469 C C . ALA B 1 283 ? -41.302 87.234 -4.551 1.00 20.07 281 ALA B C 1
ATOM 4470 O O . ALA B 1 283 ? -40.454 86.398 -4.254 1.00 21.01 281 ALA B O 1
ATOM 4472 N N . ASN B 1 284 ? -42.594 86.946 -4.679 1.00 21.77 282 ASN B N 1
ATOM 4473 C CA . ASN B 1 284 ? -43.126 85.603 -4.470 1.00 23.10 282 ASN B CA 1
ATOM 4474 C C . ASN B 1 284 ? -42.412 84.593 -5.366 1.00 22.50 282 ASN B C 1
ATOM 4475 O O . ASN B 1 284 ? -41.990 83.531 -4.913 1.00 22.92 282 ASN B O 1
ATOM 4480 N N . ALA B 1 285 ? -42.276 84.935 -6.640 1.00 21.75 283 ALA B N 1
ATOM 4481 C CA . ALA B 1 285 ? -41.600 84.072 -7.594 1.00 20.84 283 ALA B CA 1
ATOM 4482 C C . ALA B 1 285 ? -40.123 83.938 -7.234 1.00 20.37 283 ALA B C 1
ATOM 4483 O O . ALA B 1 285 ? -39.547 82.860 -7.365 1.00 19.82 283 ALA B O 1
ATOM 4485 N N . CYS B 1 286 ? -39.511 85.030 -6.785 1.00 20.42 284 CYS B N 1
ATOM 4486 C CA . CYS B 1 286 ? -38.096 84.997 -6.411 1.00 20.82 284 CYS B CA 1
ATOM 4487 C C . CYS B 1 286 ? -37.889 83.989 -5.282 1.00 20.96 284 CYS B C 1
ATOM 4488 O O . CYS B 1 286 ? -37.029 83.105 -5.358 1.00 19.72 284 CYS B O 1
ATOM 4491 N N . GLY B 1 287 ? -38.692 84.112 -4.234 1.00 18.76 285 GLY B N 1
ATOM 4492 C CA . GLY B 1 287 ? -38.565 83.187 -3.129 1.00 19.26 285 GLY B CA 1
ATOM 4493 C C . GLY B 1 287 ? -38.792 81.754 -3.575 1.00 19.81 285 GLY B C 1
ATOM 4494 O O . GLY B 1 287 ? -38.181 80.830 -3.043 1.00 20.37 285 GLY B O 1
ATOM 4495 N N . ALA B 1 288 ? -39.675 81.568 -4.550 1.00 20.24 286 ALA B N 1
ATOM 4496 C CA . ALA B 1 288 ? -39.983 80.234 -5.061 1.00 21.49 286 ALA B CA 1
ATOM 4497 C C . ALA B 1 288 ? -38.759 79.657 -5.758 1.00 21.10 286 ALA B C 1
ATOM 4498 O O . ALA B 1 288 ? -38.394 78.502 -5.546 1.00 21.59 286 ALA B O 1
ATOM 4500 N N . LEU B 1 289 ? -38.134 80.471 -6.601 1.00 19.08 287 LEU B N 1
ATOM 4501 C CA . LEU B 1 289 ? -36.943 80.052 -7.321 1.00 18.80 287 LEU B CA 1
ATOM 4502 C C . LEU B 1 289 ? -35.810 79.761 -6.350 1.00 18.77 287 LEU B C 1
ATOM 4503 O O . LEU B 1 289 ? -35.071 78.788 -6.510 1.00 21.53 287 LEU B O 1
ATOM 4508 N N . ALA B 1 290 ? -35.678 80.617 -5.346 1.00 19.15 288 ALA B N 1
ATOM 4509 C CA . ALA B 1 290 ? -34.634 80.490 -4.338 1.00 20.37 288 ALA B CA 1
ATOM 4510 C C . ALA B 1 290 ? -34.538 79.108 -3.693 1.00 21.56 288 ALA B C 1
ATOM 4511 O O . ALA B 1 290 ? -33.454 78.532 -3.605 1.00 20.88 288 ALA B O 1
ATOM 4513 N N . VAL B 1 291 ? -35.670 78.579 -3.243 1.00 22.59 289 VAL B N 1
ATOM 4514 C CA . VAL B 1 291 ? -35.680 77.286 -2.568 1.00 23.98 289 VAL B CA 1
ATOM 4515 C C . VAL B 1 291 ? -35.381 76.081 -3.455 1.00 24.56 289 VAL B C 1
ATOM 4516 O O . VAL B 1 291 ? -35.241 74.971 -2.944 1.00 24.52 289 VAL B O 1
ATOM 4520 N N . TH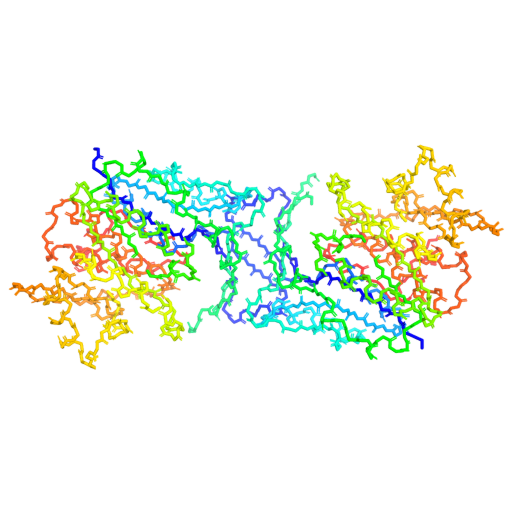R B 1 292 ? -35.263 76.286 -4.765 1.00 24.39 290 THR B N 1
ATOM 4521 C CA . THR B 1 292 ? -34.990 75.164 -5.666 1.00 24.16 290 THR B CA 1
ATOM 4522 C C . THR B 1 292 ? -33.515 74.780 -5.761 1.00 24.73 290 THR B C 1
ATOM 4523 O O . THR B 1 292 ? -33.183 73.755 -6.352 1.00 24.60 290 THR B O 1
ATOM 4527 N N . ARG B 1 293 ? -32.632 75.595 -5.193 1.00 24.84 291 ARG B N 1
ATOM 4528 C CA . ARG B 1 293 ? -31.199 75.310 -5.227 1.00 25.61 291 ARG B CA 1
ATOM 4529 C C . ARG B 1 293 ? -30.590 75.287 -3.831 1.00 26.60 291 ARG B C 1
ATOM 4530 O O . ARG B 1 293 ? -31.031 76.015 -2.945 1.00 24.05 291 ARG B O 1
ATOM 4538 N N . ARG B 1 294 ? -29.572 74.449 -3.651 1.00 26.74 292 ARG B N 1
ATOM 4539 C CA . ARG B 1 294 ? -28.912 74.297 -2.360 1.00 29.42 292 ARG B CA 1
ATOM 4540 C C . ARG B 1 294 ? -27.834 75.352 -2.138 1.00 29.01 292 ARG B C 1
ATOM 4541 O O . ARG B 1 294 ? -27.051 75.659 -3.038 1.00 29.00 292 ARG B O 1
ATOM 4549 N N . GLY B 1 295 ? -27.793 75.896 -0.927 1.00 29.95 293 GLY B N 1
ATOM 4550 C CA . GLY B 1 295 ? -26.829 76.931 -0.613 1.00 28.01 293 GLY B CA 1
ATOM 4551 C C . GLY B 1 295 ? -27.610 78.194 -0.326 1.00 28.90 293 GLY B C 1
ATOM 4552 O O . GLY B 1 295 ? -28.427 78.616 -1.146 1.00 28.48 293 GLY B O 1
ATOM 4553 N N . PRO B 1 296 ? -27.358 78.838 0.822 1.00 29.30 294 PRO B N 1
ATOM 4554 C CA . PRO B 1 296 ? -28.026 80.064 1.271 1.00 30.05 294 PRO B CA 1
ATOM 4555 C C . PRO B 1 296 ? -28.161 81.179 0.241 1.00 29.47 294 PRO B C 1
ATOM 4556 O O . PRO B 1 296 ? -29.233 81.774 0.096 1.00 31.28 294 PRO B O 1
ATOM 4568 N N . GLU B 1 298 ? -27.131 80.760 -3.101 1.00 26.08 296 GLU B N 1
ATOM 4569 C CA . GLU B 1 298 ? -27.002 80.201 -4.441 1.00 25.69 296 GLU B CA 1
ATOM 4570 C C . GLU B 1 298 ? -28.287 80.192 -5.263 1.00 24.63 296 GLU B C 1
ATOM 4571 O O . GLU B 1 298 ? -28.280 79.803 -6.429 1.00 24.56 296 GLU B O 1
ATOM 4577 N N . GLY B 1 299 ? -29.385 80.630 -4.660 1.00 23.82 297 GLY B N 1
ATOM 4578 C CA . GLY B 1 299 ? -30.648 80.629 -5.372 1.00 23.32 297 GLY B CA 1
ATOM 4579 C C . GLY B 1 299 ? -31.167 81.982 -5.821 1.00 22.13 297 GLY B C 1
ATOM 4580 O O . GLY B 1 299 ? -32.307 82.069 -6.270 1.00 22.94 297 GLY B O 1
ATOM 4581 N N . THR B 1 300 ? -30.353 83.031 -5.718 1.00 20.42 298 THR B N 1
ATOM 4582 C CA . THR B 1 300 ? -30.804 84.357 -6.138 1.00 18.55 298 THR B CA 1
ATOM 4583 C C . THR B 1 300 ? -31.052 84.356 -7.645 1.00 19.51 298 THR B C 1
ATOM 4584 O O . THR B 1 300 ? -30.453 83.562 -8.376 1.00 19.69 298 THR B O 1
ATOM 4588 N N . SER B 1 301 ? -31.937 85.241 -8.102 1.00 18.76 299 SER B N 1
ATOM 4589 C CA . SER B 1 301 ? -32.287 85.297 -9.515 1.00 16.59 299 SER B CA 1
ATOM 4590 C C . SER B 1 301 ? -32.183 86.680 -10.149 1.00 17.92 299 SER B C 1
ATOM 4591 O O . SER B 1 301 ? -32.293 87.704 -9.466 1.00 17.23 299 SER B O 1
ATOM 4594 N N . ARG B 1 302 ? -31.981 86.689 -11.466 1.00 19.02 300 ARG B N 1
ATOM 4595 C CA . ARG B 1 302 ? -31.919 87.925 -12.235 1.00 19.28 300 ARG B CA 1
ATOM 4596 C C . ARG B 1 302 ? -33.365 88.260 -12.564 1.00 19.42 300 ARG B C 1
ATOM 4597 O O . ARG B 1 302 ? -34.221 87.374 -12.590 1.00 19.98 300 ARG B O 1
ATOM 4605 N N . LEU B 1 303 ? -33.636 89.527 -12.838 1.00 20.64 301 LEU B N 1
ATOM 4606 C CA . LEU B 1 303 ? -34.995 89.962 -13.118 1.00 20.27 301 LEU B CA 1
ATOM 4607 C C . LEU B 1 303 ? -35.728 89.137 -14.174 1.00 20.23 301 LEU B C 1
ATOM 4608 O O . LEU B 1 303 ? -36.835 88.673 -13.929 1.00 20.00 301 LEU B O 1
ATOM 4621 N N . GLU B 1 305 ? -35.124 86.158 -15.119 1.00 23.68 303 GLU B N 1
ATOM 4622 C CA . GLU B 1 305 ? -35.248 84.743 -14.784 1.00 23.46 303 GLU B CA 1
ATOM 4623 C C . GLU B 1 305 ? -36.581 84.628 -14.057 1.00 22.29 303 GLU B C 1
ATOM 4624 O O . GLU B 1 305 ? -37.318 83.674 -14.255 1.00 22.05 303 GLU B O 1
ATOM 4630 N N . ILE B 1 306 ? -36.894 85.620 -13.227 1.00 23.03 304 ILE B N 1
ATOM 4631 C CA . ILE B 1 306 ? -38.159 85.632 -12.495 1.00 23.87 304 ILE B CA 1
ATOM 4632 C C . ILE B 1 306 ? -39.302 85.777 -13.507 1.00 25.50 304 ILE B C 1
ATOM 4633 O O . ILE B 1 306 ? -40.305 85.062 -13.455 1.00 27.39 304 ILE B O 1
ATOM 4638 N N . GLU B 1 307 ? -39.124 86.712 -14.432 1.00 27.38 305 GLU B N 1
ATOM 4639 C CA . GLU B 1 307 ? -40.102 87.003 -15.472 1.00 30.90 305 GLU B CA 1
ATOM 4640 C C . GLU B 1 307 ? -40.493 85.735 -16.241 1.00 31.97 305 GLU B C 1
ATOM 4641 O O . GLU B 1 307 ? -41.676 85.429 -16.410 1.00 29.95 305 GLU B O 1
ATOM 4647 N N . THR B 1 308 ? -39.491 85.003 -16.707 1.00 31.86 306 THR B N 1
ATOM 4648 C CA . THR B 1 308 ? -39.731 83.779 -17.452 1.00 33.75 306 THR B CA 1
ATOM 4649 C C . THR B 1 308 ? -40.373 82.721 -16.558 1.00 35.29 306 THR B C 1
ATOM 4650 O O . THR B 1 308 ? -41.272 81.995 -16.984 1.00 35.90 306 THR B O 1
ATOM 4654 N N . PHE B 1 309 ? -39.909 82.634 -15.316 1.00 34.58 307 PHE B N 1
ATOM 4655 C CA . PHE B 1 309 ? -40.460 81.678 -14.361 1.00 35.66 307 PHE B CA 1
ATOM 4656 C C . PHE B 1 309 ? -41.969 81.898 -14.285 1.00 36.07 307 PHE B C 1
ATOM 4657 O O . PHE B 1 309 ? -42.761 80.966 -14.420 1.00 36.47 307 PHE B O 1
ATOM 4665 N N . ILE B 1 310 ? -42.356 83.151 -14.072 1.00 36.79 308 ILE B N 1
ATOM 4666 C CA . ILE B 1 310 ? -43.761 83.525 -13.981 1.00 37.71 308 ILE B CA 1
ATOM 4667 C C . ILE B 1 310 ? -44.479 83.212 -15.289 1.00 39.17 308 ILE B C 1
ATOM 4668 O O . ILE B 1 310 ? -45.529 82.569 -15.284 1.00 39.71 308 ILE B O 1
ATOM 4673 N N . GLN B 1 311 ? -43.913 83.671 -16.403 1.00 40.61 309 GLN B N 1
ATOM 4674 C CA . GLN B 1 311 ? -44.499 83.433 -17.719 1.00 42.55 309 GLN B CA 1
ATOM 4675 C C . GLN B 1 311 ? -44.812 81.969 -17.881 1.00 43.46 309 GLN B C 1
ATOM 4676 O O . GLN B 1 311 ? -45.950 81.535 -17.681 1.00 44.71 309 GLN B O 1
ATOM 4682 N N . ARG B 1 312 ? -43.777 81.221 -18.254 1.00 44.41 310 ARG B N 1
ATOM 4683 C CA . 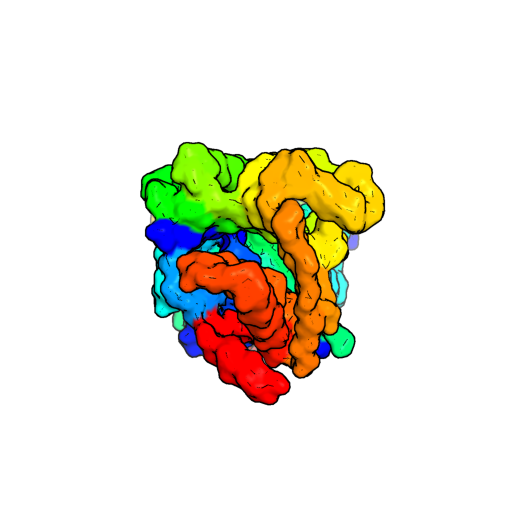ARG B 1 312 ? -43.867 79.782 -18.486 1.00 45.88 310 ARG B CA 1
ATOM 4684 C C . ARG B 1 312 ? -45.037 79.145 -17.775 1.00 46.43 310 ARG B C 1
ATOM 4685 O O . ARG B 1 312 ? -45.790 78.383 -18.381 1.00 48.39 310 ARG B O 1
ATOM 4693 N N . HIS B 1 313 ? -45.184 79.465 -16.494 1.00 47.44 311 HIS B N 1
ATOM 4694 C CA . HIS B 1 313 ? -46.244 78.911 -15.656 1.00 48.35 311 HIS B CA 1
ATOM 4695 C C . HIS B 1 313 ? -47.603 79.623 -15.691 1.00 49.08 311 HIS B C 1
ATOM 4696 O O . HIS B 1 313 ? -47.675 80.823 -16.044 1.00 50.35 311 HIS B O 1
#

Solvent-accessible surface area: 25177 Å² total

CATH classification: 3.40.1190.20

Foldseek 3Di:
DEEEEEFAKWFEKAPDAVDDPPDDHDMDDRFTADLRLLLLLLLLLQPGAYEYAFEAEPDVGLVNSCVSCVVSRYDYPRYHYHDVFHRWYWYDHHYCDDIDTDQCRGGRVQQACVSADLVVCPPHQEYEYACRPDDPSLRNVLNSLCSNVVVNHAYEYENPHDVVCPDVVVVSVLVSLLSHQEYYEVVCQCSNAPDDDSVVSVVVSQVSHHAKYKYHHVQQAIWIDGPPDIDTDGADDDDFDAQLLLVSSLNSQLVSVVVVVDDNVVSSLLSRLLSRQQRNDDGSPRRDYVVSVVSSVVD/DAAEEEEFAKFFEKAPDAPDDPPDDDDMDDRFTADLRLLLLLLLLLQPGAYEYAFEAEPDVRLVVSVVSCVVSRYDYPNYYYHHVFHRWYWYFHHVDTDIDTDQCPTRRVVQALVSADLVVCVNYQEYEYACRPPDPSLNNVVNSLVSNVVNVHAYAYENPHDLVCPPVCVVSVLVSLLRHQHYYEPVCQCSNAPDDDNVVSVVVSQVSHHAKYWYHYVQQFIWIDGPVDIDTDGADDDDFDAQLLLVSSLNSQLVSVVVVPDPPVVSRLLSRLQSNQQRRDDGVPRRDYSVSVVSVVVD

Nearest PDB structures (foldseek):
  3iq0-assembly1_B  TM=1.003E+00  e=1.123E-63  Escherichia coli O6
  3k9e-assembly1_B  TM=1.002E+00  e=4.640E-60  Escherichia coli O6
  3k9e-assembly1_A  TM=9.959E-01  e=1.219E-57  Escherichia coli O6
  1tz6-assembly1_A  TM=8.494E-01  e=2.395E-21  Salmonella enterica subsp. enterica serovar Typhimurium str. LT2
  3hj6-assembly1_B  TM=8.293E-01  e=3.797E-18  Halothermothrix orenii H 168